Protein AF-A0A6I5R506-F1 (afdb_monomer)

Sequence (425 aa):
MQPGNPRQWRAEVAAELGFDSFSELTEKSGIYPGNMSRISRGINSLTDENAHKLVEAVLNRNYQKGWTYLESAIQVADNFNYLRGYCGYLEGRDIKRIEDTDVERWHCNYLKALEAAHSNVDKQLEIIRFSSDTKVSLENILEFLEEWNMKHDFYYLDRVKKKFKQSTSIVIPKIRRGMEENLYTEIKTIFTEIRHVAHLCEEFEIVEEMSEWLISTHSSSKDSITEIKAKITLAWVLTSNGQRQNLYKAQGLVKQLWPVVTAHGFLNNFPHGDMDAIAILCELRLRLAIRLYEREMRPLTDKKFEKLMFDSRVIVEKIKSFESLEPRLKIRFELPLHYQSGIYFYRKERYEEAINEFNHVAHYANLIGWGRIEQAAYSWLATASYKIGERDSCLEYLKKIDKKHLPKTPKRLCIRDKLYLEIKK

Solvent-accessible surface area (backbone atoms only — not comparable to full-atom values): 23084 Å² total; per-residue (Å²): 131,83,83,70,60,74,67,61,53,41,43,49,57,13,48,70,64,68,28,99,31,44,66,54,42,27,62,59,26,70,42,56,62,72,53,50,60,28,27,74,59,34,74,36,81,79,45,72,70,57,47,50,30,47,44,52,28,43,34,55,54,32,44,74,71,71,41,50,75,64,61,26,51,50,51,43,54,54,44,49,52,28,52,51,48,52,21,26,60,66,55,75,45,85,73,78,70,67,86,83,44,75,59,50,58,50,49,49,50,50,48,50,51,49,48,52,50,50,52,51,46,55,52,51,51,49,50,46,70,72,50,86,52,68,66,67,36,50,51,56,49,44,56,52,40,55,72,48,70,77,60,85,68,65,86,48,60,64,61,52,38,54,50,48,58,58,49,45,73,66,44,49,66,55,53,53,47,35,61,76,70,61,44,58,70,61,52,50,52,49,47,68,62,43,51,66,54,30,62,74,57,69,47,50,65,66,49,42,53,52,18,55,49,46,47,67,50,25,84,79,68,74,48,62,67,60,29,51,46,22,46,47,50,34,26,51,48,28,50,68,72,54,46,71,69,33,42,52,54,21,50,52,43,51,64,62,46,48,62,56,61,69,34,89,65,39,71,79,73,49,62,77,92,52,50,63,51,56,39,48,47,41,36,45,60,50,47,50,54,48,51,43,27,75,76,66,67,43,90,75,50,66,72,58,50,52,48,54,49,52,62,30,46,59,53,44,54,56,58,54,64,44,81,88,56,54,71,65,56,44,52,58,52,48,41,54,51,37,46,44,49,17,52,51,28,45,75,69,71,37,38,69,61,13,41,54,27,23,50,52,31,25,52,55,22,51,46,66,52,36,51,71,57,18,43,52,22,32,54,48,39,21,53,39,28,48,75,74,66,38,55,67,61,16,52,52,30,50,49,60,52,68,72,47,97,62,83,86,48,76,75,62,47,59,60,53,53,48,52,56,57,58,72,76,103

Nearest PDB structures (foldseek):
  4wne-assembly1_A  TM=7.163E-01  e=1.224E-02  Homo sapiens
  4a1s-assembly1_B  TM=6.006E-01  e=7.362E-03  Drosophila melanogaster
  3sf4-assembly2_B  TM=4.866E-01  e=2.036E-02  Homo sapiens
  4jhr-assembly1_A  TM=5.554E-01  e=1.095E-01  Mus musculus
  7t7t-assembly1_A  TM=6.644E-01  e=8.058E-01  Citrus unshiu

Radius of gyration: 23.02 Å; Cα contacts (8 Å, |Δi|>4): 388; chains: 1; bounding box: 56×52×56 Å

pLDDT: mean 72.78, std 18.31, range [29.05, 97.25]

Structure (mmCIF, N/CA/C/O backbone):
data_AF-A0A6I5R506-F1
#
_entry.id   AF-A0A6I5R506-F1
#
loop_
_atom_site.group_PDB
_atom_site.id
_atom_site.type_symbol
_atom_site.label_atom_id
_atom_site.label_alt_id
_atom_site.label_comp_id
_atom_site.label_asym_id
_atom_site.label_entity_id
_atom_site.label_seq_id
_atom_site.pdbx_PDB_ins_code
_atom_site.Cartn_x
_atom_site.Cartn_y
_atom_site.Cartn_z
_atom_site.occupancy
_atom_site.B_iso_or_equiv
_atom_site.auth_seq_id
_atom_site.auth_comp_id
_atom_site.auth_asym_id
_atom_site.auth_atom_id
_atom_site.pdbx_PDB_model_num
ATOM 1 N N . MET A 1 1 ? -16.850 20.477 13.352 1.00 36.75 1 MET A N 1
ATOM 2 C CA . MET A 1 1 ? -15.799 21.444 12.955 1.00 36.75 1 MET A CA 1
ATOM 3 C C . MET A 1 1 ? -16.477 22.635 12.289 1.00 36.75 1 MET A C 1
ATOM 5 O O . MET A 1 1 ? -17.445 22.406 11.576 1.00 36.75 1 MET A O 1
ATOM 9 N N . GLN A 1 2 ? -16.049 23.877 12.550 1.00 29.05 2 GLN A N 1
ATOM 10 C CA . GLN A 1 2 ? -16.578 25.036 11.811 1.00 29.05 2 GLN A CA 1
ATOM 11 C C . GLN A 1 2 ? -16.180 24.927 10.328 1.00 29.05 2 GLN A C 1
ATOM 13 O O . GLN A 1 2 ? -15.052 24.511 10.053 1.00 29.05 2 GLN A O 1
ATOM 18 N N . PRO A 1 3 ? -17.068 25.265 9.376 1.00 40.06 3 PRO A N 1
ATOM 19 C CA . PRO A 1 3 ? -16.726 25.238 7.960 1.00 40.06 3 PRO A CA 1
ATOM 20 C C . PRO A 1 3 ? -15.616 26.261 7.691 1.00 40.06 3 PRO A C 1
ATOM 22 O O . PRO A 1 3 ? -15.704 27.411 8.124 1.00 40.06 3 PRO A O 1
ATOM 25 N N . GLY A 1 4 ? -14.557 25.820 7.010 1.00 51.09 4 GLY A N 1
ATOM 26 C CA . GLY A 1 4 ? -13.420 26.661 6.644 1.00 51.09 4 GLY A CA 1
ATOM 27 C C . GLY A 1 4 ? -13.813 27.863 5.777 1.00 51.09 4 GLY A C 1
ATOM 28 O O . GLY A 1 4 ? -14.944 27.991 5.304 1.00 51.09 4 GLY A O 1
ATOM 29 N N . ASN A 1 5 ? -12.854 28.766 5.562 1.00 68.31 5 ASN A N 1
ATOM 30 C CA . ASN A 1 5 ? -13.040 29.982 4.770 1.00 68.31 5 ASN A CA 1
ATOM 31 C C . ASN A 1 5 ? -13.673 29.662 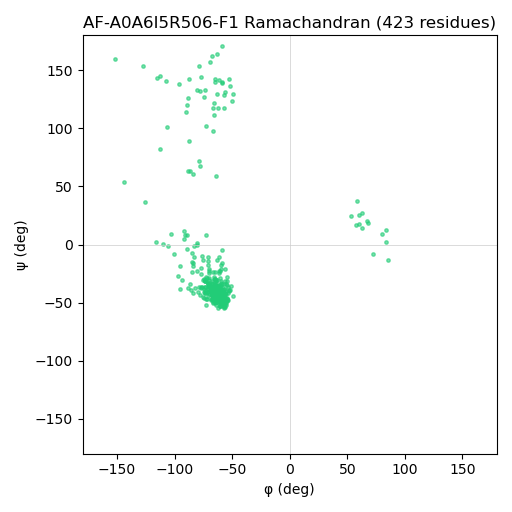3.390 1.00 68.31 5 ASN A C 1
ATOM 33 O O . ASN A 1 5 ? -13.071 28.921 2.607 1.00 68.31 5 ASN A O 1
ATOM 37 N N . PRO A 1 6 ? -14.827 30.265 3.029 1.00 57.94 6 PRO A N 1
ATOM 38 C CA . PRO A 1 6 ? -15.522 29.996 1.768 1.00 57.94 6 PRO A CA 1
ATOM 39 C C . PRO A 1 6 ? -14.689 30.201 0.496 1.00 57.94 6 PRO A C 1
ATOM 41 O O . PRO A 1 6 ? -15.060 29.681 -0.554 1.00 57.94 6 PRO A O 1
ATOM 44 N N . ARG A 1 7 ? -13.605 30.988 0.552 1.00 63.22 7 ARG A N 1
ATOM 45 C CA . ARG A 1 7 ? -12.681 31.171 -0.579 1.00 63.22 7 ARG A CA 1
ATOM 46 C C . ARG A 1 7 ? -11.727 29.994 -0.754 1.00 63.22 7 ARG A C 1
ATOM 48 O O . ARG A 1 7 ? -11.537 29.555 -1.881 1.00 63.22 7 ARG A O 1
ATOM 55 N N . GLN A 1 8 ? -11.172 29.487 0.342 1.00 65.38 8 GLN A N 1
ATOM 56 C CA . GLN A 1 8 ? -10.249 28.351 0.328 1.00 65.38 8 GLN A CA 1
ATOM 57 C C . GLN A 1 8 ? -10.962 27.090 -0.168 1.00 65.38 8 GLN A C 1
ATOM 59 O O . GLN A 1 8 ? -10.504 26.413 -1.077 1.00 65.38 8 GLN A O 1
ATOM 64 N N . TRP A 1 9 ? -12.172 26.882 0.333 1.00 64.75 9 TRP A N 1
ATOM 65 C CA . TRP A 1 9 ? -13.016 25.762 -0.040 1.00 64.75 9 TRP A CA 1
ATOM 66 C C . TRP A 1 9 ? -13.412 25.744 -1.538 1.00 64.75 9 TRP A C 1
ATOM 68 O O . TRP A 1 9 ? -13.411 24.698 -2.182 1.00 64.75 9 TRP A O 1
ATOM 78 N N . ARG A 1 10 ? -13.703 26.908 -2.139 1.00 71.56 10 ARG A N 1
ATOM 79 C CA . ARG A 1 10 ? -13.970 27.004 -3.590 1.00 71.56 10 ARG A CA 1
ATOM 80 C C . ARG A 1 10 ? -12.751 26.612 -4.424 1.00 71.56 10 ARG A C 1
ATOM 82 O O . ARG A 1 10 ? -12.910 25.997 -5.473 1.00 71.56 10 ARG A O 1
ATOM 89 N N . ALA A 1 11 ? -11.558 26.991 -3.972 1.00 69.19 11 ALA A N 1
ATOM 90 C CA . ALA A 1 11 ? -10.317 26.630 -4.643 1.00 69.19 11 ALA A CA 1
ATOM 91 C C . ALA A 1 11 ? -10.056 25.119 -4.553 1.00 69.19 11 ALA A C 1
ATOM 93 O O . ALA A 1 11 ? -9.692 24.520 -5.556 1.00 69.19 11 ALA A O 1
ATOM 94 N N . GLU A 1 12 ? -10.331 24.500 -3.401 1.00 63.56 12 GLU A N 1
ATOM 95 C CA . GLU A 1 12 ? -10.220 23.048 -3.208 1.00 63.56 12 GLU A CA 1
ATOM 96 C C . GLU A 1 12 ? -11.154 22.283 -4.157 1.00 63.56 12 GLU A C 1
ATOM 98 O O . GLU A 1 12 ? -10.688 21.447 -4.918 1.00 63.56 12 GLU A O 1
ATOM 103 N N . VAL A 1 13 ? -12.447 22.625 -4.220 1.00 65.88 13 VAL A N 1
ATOM 104 C CA . VAL A 1 13 ? -13.406 21.954 -5.127 1.00 65.88 13 VAL A CA 1
ATOM 105 C C . VAL A 1 13 ? -12.999 22.067 -6.599 1.00 65.88 13 VAL A C 1
ATOM 107 O O . VAL A 1 13 ? -13.136 21.105 -7.352 1.00 65.88 13 VAL A O 1
ATOM 110 N N . ALA A 1 14 ? -12.516 23.239 -7.018 1.00 72.88 14 ALA A N 1
ATOM 111 C CA . ALA A 1 14 ? -12.036 23.438 -8.380 1.00 72.88 14 ALA A CA 1
ATOM 112 C C . ALA A 1 14 ? -10.800 22.582 -8.666 1.00 72.88 14 ALA A C 1
ATOM 114 O O . ALA A 1 14 ? -10.808 21.832 -9.638 1.00 72.88 14 ALA A O 1
ATOM 115 N N . ALA A 1 15 ? -9.801 22.633 -7.782 1.00 70.38 15 ALA A N 1
ATOM 116 C CA . ALA A 1 15 ? -8.563 21.877 -7.917 1.00 70.38 15 ALA A CA 1
ATOM 117 C C . ALA A 1 15 ? -8.805 20.358 -7.940 1.00 70.38 15 ALA A C 1
ATOM 119 O O . ALA A 1 15 ? -8.194 19.654 -8.738 1.00 70.38 15 ALA A O 1
ATOM 120 N N . GLU A 1 16 ? -9.738 19.860 -7.126 1.00 64.19 16 GLU A N 1
ATOM 121 C CA . GLU A 1 16 ? -10.129 18.442 -7.079 1.00 64.19 16 GLU A CA 1
ATOM 122 C C . GLU A 1 16 ? -10.787 17.977 -8.382 1.00 64.19 16 GLU A C 1
ATOM 124 O O . GLU A 1 16 ? -10.551 16.871 -8.862 1.00 64.19 16 GLU A O 1
ATOM 129 N N . LEU A 1 17 ? -11.561 18.856 -9.017 1.00 67.44 17 LEU A N 1
ATOM 130 C CA . LEU A 1 17 ? -12.112 18.629 -10.351 1.00 67.44 17 LEU A CA 1
ATOM 131 C C . LEU A 1 17 ? -11.116 18.921 -11.485 1.00 67.44 17 LEU A C 1
ATOM 133 O O . LEU A 1 17 ? -11.461 18.796 -12.659 1.00 67.44 17 LEU A O 1
ATOM 137 N N . GLY A 1 18 ? -9.885 19.306 -11.146 1.00 71.19 18 GLY A N 1
ATOM 138 C CA . GLY A 1 18 ? -8.826 19.639 -12.089 1.00 71.19 18 GLY A CA 1
ATOM 139 C C . GLY A 1 18 ? -8.916 21.047 -12.689 1.00 71.19 18 GLY A C 1
ATOM 140 O O . GLY A 1 18 ? -8.176 21.352 -13.616 1.00 71.19 18 GLY A O 1
ATOM 141 N N . PHE A 1 19 ? -9.781 21.929 -12.217 1.00 80.44 19 PHE A N 1
ATOM 142 C CA . PHE A 1 19 ? -9.848 23.305 -12.715 1.00 80.44 19 PHE A CA 1
ATOM 143 C C . PHE A 1 19 ? -8.881 24.208 -11.944 1.00 80.44 19 PHE A C 1
ATOM 145 O O . PHE A 1 19 ? -8.739 24.088 -10.726 1.00 80.44 19 PHE A O 1
ATOM 152 N N . ASP A 1 20 ? -8.247 25.143 -12.647 1.00 81.50 20 ASP A N 1
ATOM 153 C CA . ASP A 1 20 ? -7.267 26.081 -12.092 1.00 81.50 20 ASP A CA 1
ATOM 154 C C . ASP A 1 20 ? -7.944 27.105 -11.169 1.00 81.50 20 ASP A C 1
ATOM 156 O O . ASP A 1 20 ? -7.327 27.698 -10.281 1.00 81.50 20 ASP A O 1
ATOM 160 N N . SER A 1 21 ? -9.249 27.320 -11.359 1.00 86.44 21 SER A N 1
ATOM 161 C CA . SER A 1 21 ? -10.047 28.165 -10.481 1.00 86.44 21 SER A CA 1
ATOM 162 C C . SER A 1 21 ? -11.513 27.751 -10.432 1.00 86.44 21 SER A C 1
ATOM 164 O O . SER A 1 21 ? -12.061 27.129 -11.340 1.00 86.44 21 SER A O 1
ATOM 166 N N . PHE A 1 22 ? -12.197 28.180 -9.372 1.00 82.88 22 PHE A N 1
ATOM 167 C CA . PHE A 1 22 ? -13.643 28.000 -9.261 1.00 82.88 22 PHE A CA 1
ATOM 168 C C . PHE A 1 22 ? -14.414 28.750 -10.353 1.00 82.88 22 PHE A C 1
ATOM 170 O O . PHE A 1 22 ? -15.472 28.293 -10.774 1.00 82.88 22 PHE A O 1
ATOM 177 N N . SER A 1 23 ? -13.882 29.881 -10.824 1.00 87.62 23 SER A N 1
ATOM 178 C CA . SER A 1 23 ? -14.460 30.624 -11.945 1.00 87.62 23 SER A CA 1
ATOM 179 C C . SER A 1 23 ? -14.413 29.798 -13.228 1.00 87.62 23 SER A C 1
ATOM 181 O O . SER A 1 23 ? -15.442 29.646 -13.882 1.00 87.62 23 SER A O 1
ATOM 183 N N . GLU A 1 24 ? -13.261 29.191 -13.525 1.00 87.94 24 GLU A N 1
ATOM 184 C CA . GLU A 1 24 ? -13.096 28.297 -14.673 1.00 87.94 24 GLU A CA 1
ATOM 185 C C . GLU A 1 24 ? -14.047 27.098 -14.578 1.00 87.94 24 GLU A C 1
ATOM 187 O O . GLU A 1 24 ? -14.768 26.811 -15.528 1.00 87.94 24 GLU A O 1
ATOM 192 N N . LEU A 1 25 ? -14.137 26.453 -13.409 1.00 83.81 25 LEU A N 1
ATOM 193 C CA . LEU A 1 25 ? -15.090 25.368 -13.169 1.00 83.81 25 LEU A CA 1
ATOM 194 C C . LEU A 1 25 ? -16.533 25.794 -13.492 1.00 83.81 25 LEU A C 1
ATOM 196 O O . LEU A 1 25 ? -17.266 25.066 -14.163 1.00 83.81 25 LEU A O 1
ATOM 200 N N . THR A 1 26 ? -16.965 26.966 -13.016 1.00 86.50 26 THR A N 1
ATOM 201 C CA . THR A 1 26 ? -18.332 27.458 -13.264 1.00 86.50 26 THR A CA 1
ATOM 202 C C . THR A 1 26 ? -18.576 27.819 -14.724 1.00 86.50 26 THR A C 1
ATOM 204 O O . THR A 1 26 ? -19.652 27.540 -15.246 1.00 86.50 26 THR A O 1
ATOM 207 N N . GLU A 1 27 ? -17.577 28.390 -15.394 1.00 88.62 27 GLU A N 1
ATOM 208 C CA . GLU A 1 27 ? -17.642 28.743 -16.810 1.00 88.62 27 GLU A CA 1
ATOM 209 C C . GLU A 1 27 ? -17.730 27.485 -17.679 1.00 88.62 27 GLU A C 1
ATOM 211 O O . GLU A 1 27 ? -18.644 27.353 -18.490 1.00 88.62 27 GLU A O 1
ATOM 216 N N . LYS A 1 28 ? -16.829 26.523 -17.456 1.00 83.06 28 LYS A N 1
ATOM 217 C CA . LYS A 1 28 ? -16.733 25.287 -18.242 1.00 83.06 28 LYS A CA 1
ATOM 218 C C . LYS A 1 28 ? -17.900 24.333 -18.001 1.00 83.06 28 LYS A C 1
ATOM 220 O O . LYS A 1 28 ? -18.272 23.613 -18.919 1.00 83.06 28 LYS A O 1
ATOM 225 N N . SER A 1 29 ? -18.485 24.333 -16.801 1.00 80.81 29 SER A N 1
ATOM 226 C CA . SER A 1 29 ? -19.698 23.554 -16.499 1.00 80.81 29 SER A CA 1
ATOM 227 C C . SER A 1 29 ? -20.997 24.247 -16.899 1.00 80.81 29 SER A C 1
ATOM 229 O O . SER A 1 29 ? -22.039 23.603 -16.935 1.00 80.81 29 SER A O 1
ATOM 231 N N . GLY A 1 30 ? -20.997 25.555 -17.168 1.00 84.38 30 GLY A N 1
ATOM 232 C CA . GLY A 1 30 ? -22.234 26.296 -17.436 1.00 84.38 30 GLY A CA 1
ATOM 233 C C . GLY A 1 30 ? -23.217 26.315 -16.252 1.00 84.38 30 GLY A C 1
ATOM 234 O O . GLY A 1 30 ? -24.389 26.660 -16.416 1.00 84.38 30 GLY A O 1
ATOM 235 N N . ILE A 1 31 ? -22.770 25.941 -15.049 1.00 82.25 31 ILE A N 1
ATOM 236 C CA . ILE A 1 31 ? -23.572 26.001 -13.826 1.00 82.25 31 ILE A CA 1
ATOM 237 C C . ILE A 1 31 ? -23.381 27.376 -13.208 1.00 82.25 31 ILE A C 1
ATOM 239 O O . ILE A 1 31 ? -22.264 27.794 -12.902 1.00 82.25 31 ILE A O 1
ATOM 243 N N . TYR A 1 32 ? -24.499 28.061 -12.961 1.00 87.12 32 TYR A N 1
ATOM 244 C CA . TYR A 1 32 ? -24.488 29.390 -12.364 1.00 87.12 32 TYR A CA 1
ATOM 245 C C . TYR A 1 32 ? -23.607 29.426 -11.095 1.00 87.12 32 TYR A C 1
ATOM 247 O O . TYR A 1 32 ? -23.819 28.599 -10.201 1.00 87.12 32 TYR A O 1
ATOM 255 N N . PRO A 1 33 ? -22.667 30.385 -10.945 1.00 81.75 33 PRO A N 1
ATOM 256 C CA . PRO A 1 33 ? -21.702 30.391 -9.840 1.00 81.75 33 PRO A CA 1
ATOM 257 C C . PRO A 1 33 ? -22.332 30.343 -8.444 1.00 81.75 33 PRO A C 1
ATOM 259 O O . PRO A 1 33 ? -21.794 29.718 -7.527 1.00 81.75 33 PRO A O 1
ATOM 262 N N . GLY A 1 34 ? -23.503 30.968 -8.276 1.00 77.56 34 GLY A N 1
ATOM 263 C CA . GLY A 1 34 ? -24.269 30.897 -7.033 1.00 77.56 34 GLY A CA 1
ATOM 264 C C . GLY A 1 34 ? -24.811 29.495 -6.743 1.00 77.56 34 GLY A C 1
ATOM 265 O O . GLY A 1 34 ? -24.789 29.071 -5.590 1.00 77.56 34 GLY A O 1
ATOM 266 N N . ASN A 1 35 ? -25.231 28.757 -7.775 1.00 76.69 35 ASN A N 1
ATOM 267 C CA . ASN A 1 35 ? -25.701 27.378 -7.646 1.00 76.69 35 ASN A CA 1
ATOM 268 C C . ASN A 1 35 ? -24.536 26.421 -7.421 1.00 76.69 35 ASN A C 1
ATOM 270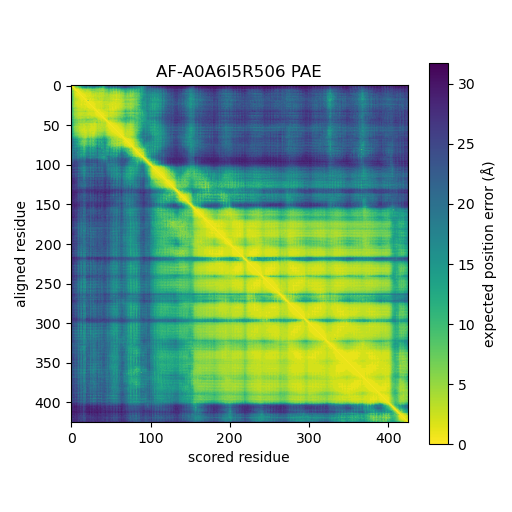 O O . ASN A 1 35 ? -24.601 25.649 -6.473 1.00 76.69 35 ASN A O 1
ATOM 274 N N . MET A 1 36 ? -23.446 26.533 -8.185 1.00 76.31 36 MET A N 1
ATOM 275 C CA . MET A 1 36 ? -22.238 25.733 -7.954 1.00 76.31 36 MET A CA 1
ATOM 276 C C . MET A 1 36 ? -21.732 25.926 -6.523 1.00 76.31 36 MET A C 1
ATOM 278 O O . MET A 1 36 ? -21.483 24.960 -5.813 1.00 76.31 36 MET A O 1
ATOM 282 N N . SER A 1 37 ? -21.675 27.175 -6.047 1.00 70.50 37 SER A N 1
ATOM 283 C CA . SER A 1 37 ? -21.239 27.474 -4.681 1.00 70.50 37 SER A CA 1
ATOM 284 C C . SER A 1 37 ? -22.194 26.968 -3.599 1.00 70.50 37 SER A C 1
ATOM 286 O O . SER A 1 37 ? -21.757 26.857 -2.456 1.00 70.50 37 SER A O 1
ATOM 288 N N . ARG A 1 38 ? -23.478 26.750 -3.894 1.00 65.38 38 ARG A N 1
ATOM 289 C CA . ARG A 1 38 ? -24.431 26.143 -2.952 1.00 65.38 38 ARG A CA 1
ATOM 290 C C . ARG A 1 38 ? -24.338 24.623 -2.992 1.00 65.38 38 ARG A C 1
ATOM 292 O O . ARG A 1 38 ? -24.327 24.013 -1.932 1.00 65.38 38 ARG A O 1
ATOM 299 N N . ILE A 1 39 ? -24.215 24.043 -4.185 1.00 62.38 39 ILE A N 1
ATOM 300 C CA . ILE A 1 39 ? -24.058 22.601 -4.402 1.00 62.38 39 ILE A CA 1
ATOM 301 C C . ILE A 1 39 ? -22.848 22.091 -3.644 1.00 62.38 39 ILE A C 1
ATOM 303 O O . ILE A 1 39 ? -22.966 21.206 -2.809 1.00 62.38 39 ILE A O 1
ATOM 307 N N . SER A 1 40 ? -21.685 22.692 -3.864 1.00 59.34 40 SER A N 1
ATOM 308 C CA . SER A 1 40 ? -20.474 22.121 -3.299 1.00 59.34 40 SER A CA 1
ATOM 309 C C . SER A 1 40 ? -20.348 22.380 -1.779 1.00 59.34 40 SER A C 1
ATOM 311 O O . SER A 1 40 ? -19.567 21.716 -1.102 1.00 59.34 40 SER A O 1
ATOM 313 N N . ARG A 1 41 ? -21.158 23.291 -1.211 1.00 57.47 41 ARG A N 1
ATOM 314 C CA . ARG A 1 41 ? -21.322 23.453 0.250 1.00 57.47 41 ARG A CA 1
ATOM 315 C C . ARG A 1 41 ? -22.326 22.469 0.858 1.00 57.47 41 ARG A C 1
ATOM 317 O O . ARG A 1 41 ? -22.583 22.567 2.054 1.00 57.47 41 ARG A O 1
ATOM 324 N N . GLY A 1 42 ? -22.957 21.613 0.054 1.00 50.56 42 GLY A N 1
ATOM 325 C CA . GLY A 1 42 ? -24.069 20.771 0.500 1.00 50.56 42 GLY A CA 1
ATOM 326 C C . GLY A 1 42 ? -25.338 21.563 0.852 1.00 50.56 42 GLY A C 1
ATOM 327 O O . GLY A 1 42 ? -26.176 21.123 1.627 1.00 50.56 42 GLY A O 1
ATOM 328 N N . ILE A 1 43 ? -25.486 22.796 0.353 1.00 56.59 43 ILE A N 1
ATOM 329 C CA . ILE A 1 43 ? -26.709 23.593 0.568 1.00 56.59 43 ILE A CA 1
ATOM 330 C C . ILE A 1 43 ? -27.782 23.179 -0.444 1.00 56.59 43 ILE A C 1
ATOM 332 O O . ILE A 1 43 ? -28.965 23.131 -0.115 1.00 56.59 43 ILE A O 1
ATOM 336 N N . ASN A 1 44 ? -27.359 22.874 -1.672 1.00 58.53 44 ASN A N 1
ATOM 337 C CA . ASN A 1 44 ? -28.223 22.361 -2.726 1.00 58.53 44 ASN A CA 1
ATOM 338 C C . ASN A 1 44 ? -27.800 20.938 -3.081 1.00 58.53 44 ASN A C 1
ATOM 340 O O . ASN A 1 44 ? -26.609 20.656 -3.183 1.00 58.53 44 ASN A O 1
ATOM 344 N N . SER A 1 45 ? -28.772 20.078 -3.381 1.00 52.53 45 SER A N 1
ATOM 345 C CA . SER A 1 45 ? -28.480 18.791 -3.999 1.00 52.53 45 SER A CA 1
ATOM 346 C C . SER A 1 45 ? -27.889 18.988 -5.396 1.00 52.53 45 SER A C 1
ATOM 348 O O . SER A 1 45 ? -28.298 19.871 -6.159 1.00 52.53 45 SER A O 1
ATOM 350 N N . LEU A 1 46 ? -26.928 18.135 -5.744 1.00 60.25 46 LEU A N 1
ATOM 351 C CA . LEU A 1 46 ? -26.454 18.013 -7.112 1.00 60.25 46 LEU A CA 1
ATOM 352 C C . LEU A 1 46 ? -27.531 17.289 -7.933 1.00 60.25 46 LEU A C 1
ATOM 354 O O . LEU A 1 46 ? -27.702 16.082 -7.800 1.00 60.25 46 LEU A O 1
ATOM 358 N N . THR A 1 47 ? -28.300 18.040 -8.723 1.00 66.94 47 THR A N 1
ATOM 359 C CA . THR A 1 47 ? -29.305 17.477 -9.640 1.00 66.94 47 THR A CA 1
ATOM 360 C C . THR A 1 47 ? -28.634 16.734 -10.794 1.00 66.94 47 THR A C 1
ATOM 362 O O . THR A 1 47 ? -27.505 17.070 -11.147 1.00 66.94 47 THR A O 1
ATOM 365 N N . ASP A 1 48 ? -29.334 15.792 -11.437 1.00 47.72 48 ASP A N 1
ATOM 366 C CA . ASP A 1 48 ? -28.799 15.040 -12.587 1.00 47.72 48 ASP A CA 1
ATOM 367 C C . ASP A 1 48 ? -28.326 15.955 -13.725 1.00 47.72 48 ASP A C 1
ATOM 369 O O . ASP A 1 48 ? -27.275 15.731 -14.316 1.00 47.72 48 ASP A O 1
ATOM 373 N N . GLU A 1 49 ? -29.044 17.051 -13.979 1.00 61.81 49 GLU A N 1
ATOM 374 C CA . GLU A 1 49 ? -28.655 18.047 -14.983 1.00 61.81 49 GLU A CA 1
ATOM 375 C C . GLU A 1 49 ? -27.328 18.745 -14.632 1.00 61.81 49 GLU A C 1
ATOM 377 O O . GLU A 1 49 ? -26.456 18.916 -15.484 1.00 61.81 49 GLU A O 1
ATOM 382 N N . ASN A 1 50 ? -27.143 19.137 -13.368 1.00 62.03 50 ASN A N 1
ATOM 383 C CA . ASN A 1 50 ? -25.897 19.759 -12.917 1.00 62.03 50 ASN A CA 1
ATOM 384 C C . ASN A 1 50 ? -24.766 18.726 -12.809 1.00 62.03 50 ASN A C 1
ATOM 386 O O . ASN A 1 50 ? -23.606 19.055 -13.043 1.00 62.03 50 ASN A O 1
ATOM 390 N N . ALA A 1 51 ? -25.090 17.471 -12.492 1.00 56.81 51 ALA A N 1
ATOM 391 C CA . ALA A 1 51 ? -24.132 16.380 -12.522 1.00 56.81 51 ALA A CA 1
ATOM 392 C C . ALA A 1 51 ? -23.608 16.157 -13.949 1.00 56.81 51 ALA A C 1
ATOM 394 O O . ALA A 1 51 ? -22.398 16.103 -14.164 1.00 56.81 51 ALA A O 1
ATOM 395 N N . HIS A 1 52 ? -24.515 16.119 -14.927 1.00 52.12 52 HIS A N 1
ATOM 396 C CA . HIS A 1 52 ? -24.191 15.967 -16.342 1.00 52.12 52 HIS A CA 1
ATOM 397 C C . HIS A 1 52 ? -23.248 17.066 -16.837 1.00 52.12 52 HIS A C 1
ATOM 399 O O . HIS A 1 52 ? -22.188 16.780 -17.388 1.00 52.12 52 HIS A O 1
ATOM 405 N N . LYS A 1 53 ? -23.592 18.320 -16.540 1.00 67.38 53 LYS A N 1
ATOM 406 C CA . LYS A 1 53 ? -22.796 19.507 -16.872 1.00 67.38 53 LYS A CA 1
ATOM 407 C C . LYS A 1 53 ? -21.394 19.497 -16.256 1.00 67.38 53 LYS A C 1
ATOM 409 O O . LYS A 1 53 ? -20.423 19.877 -16.905 1.00 67.38 53 LYS A O 1
ATOM 414 N N . LEU A 1 54 ? -21.273 19.055 -15.002 1.00 65.94 54 LEU A N 1
ATOM 415 C CA . LEU A 1 54 ? -19.979 18.902 -14.329 1.00 65.94 54 LEU A CA 1
ATOM 416 C C . LEU A 1 54 ? -19.112 17.839 -14.999 1.00 65.94 54 LEU A C 1
ATOM 418 O O . LEU A 1 54 ? -17.928 18.070 -15.233 1.00 65.94 54 LEU A O 1
ATOM 422 N N . VAL A 1 55 ? -19.702 16.691 -15.319 1.00 58.69 55 VAL A N 1
ATOM 423 C CA . VAL A 1 55 ? -19.004 15.611 -16.018 1.00 58.69 55 VAL A CA 1
ATOM 424 C C . VAL A 1 55 ? -18.537 16.053 -17.389 1.00 58.69 55 VAL A C 1
ATOM 426 O O . VAL A 1 55 ? -17.369 15.876 -17.711 1.00 58.69 55 VAL A O 1
ATOM 429 N N . GLU A 1 56 ? -19.412 16.666 -18.175 1.00 59.69 56 GLU A N 1
ATOM 430 C CA . GLU A 1 56 ? -19.078 17.138 -19.514 1.00 59.69 56 GLU A CA 1
ATOM 431 C C . GLU A 1 56 ? -17.929 18.159 -19.483 1.00 59.69 56 GLU A C 1
ATOM 433 O O . GLU A 1 56 ? -17.000 18.073 -20.287 1.00 59.69 56 GLU A O 1
ATOM 438 N N . ALA A 1 57 ? -17.917 19.060 -18.496 1.00 68.62 57 ALA A N 1
ATOM 439 C CA . ALA A 1 57 ? -16.825 20.009 -18.295 1.00 68.62 57 ALA A CA 1
ATOM 440 C C . ALA A 1 57 ? -15.486 19.326 -17.987 1.00 68.62 57 ALA A C 1
ATOM 442 O O . ALA A 1 57 ? -14.461 19.694 -18.565 1.00 68.62 57 ALA A O 1
ATOM 443 N N . VAL A 1 58 ? -15.491 18.333 -17.092 1.00 64.88 58 VAL A N 1
ATOM 444 C CA . VAL A 1 58 ? -14.291 17.561 -16.732 1.00 64.88 58 VAL A CA 1
ATOM 445 C C . VAL A 1 58 ? -13.794 16.767 -17.941 1.00 64.88 58 VAL A C 1
ATOM 447 O O . VAL A 1 58 ? -12.611 16.844 -18.271 1.00 64.88 58 VAL A O 1
ATOM 450 N N . LEU A 1 59 ? -14.692 16.074 -18.651 1.00 55.22 59 LEU A N 1
ATOM 451 C CA . LEU A 1 59 ? -14.360 15.319 -19.861 1.00 55.22 59 LEU A CA 1
ATOM 452 C C . LEU A 1 59 ? -13.719 16.226 -20.914 1.00 55.22 59 LEU A C 1
ATOM 454 O O . LEU A 1 59 ? -12.616 15.944 -21.373 1.00 55.22 59 LEU A O 1
ATOM 458 N N . ASN A 1 60 ? -14.368 17.338 -21.262 1.00 61.97 60 ASN A N 1
ATOM 459 C CA . ASN A 1 60 ? -13.886 18.257 -22.294 1.00 61.97 60 ASN A CA 1
ATOM 460 C C . ASN A 1 60 ? -12.514 18.848 -21.952 1.00 61.97 60 ASN A C 1
ATOM 462 O O . ASN A 1 60 ? -11.644 18.944 -22.818 1.00 61.97 60 ASN A O 1
ATOM 466 N N . ARG A 1 61 ? -12.293 19.206 -20.685 1.00 78.44 61 ARG A N 1
ATOM 467 C CA . ARG A 1 61 ? -10.999 19.704 -20.208 1.00 78.44 61 ARG A CA 1
ATOM 468 C C . ARG A 1 61 ? -9.914 18.628 -20.302 1.00 78.44 61 ARG A C 1
ATOM 470 O O . ARG A 1 61 ? -8.809 18.920 -20.749 1.00 78.44 61 ARG A O 1
ATOM 477 N N . ASN A 1 62 ? -10.212 17.391 -19.925 1.00 59.12 62 ASN A N 1
ATOM 478 C CA . ASN A 1 62 ? -9.250 16.291 -20.006 1.00 59.12 62 ASN A CA 1
ATOM 479 C C . ASN A 1 62 ? -8.903 15.936 -21.451 1.00 59.12 62 ASN A C 1
ATOM 481 O O . ASN A 1 62 ? -7.727 15.809 -21.787 1.00 59.12 62 ASN A O 1
ATOM 485 N N . TYR A 1 63 ? -9.900 15.899 -22.333 1.00 52.06 63 TYR A N 1
ATOM 486 C CA . TYR A 1 63 ? -9.680 15.749 -23.767 1.00 52.06 63 TYR A CA 1
ATOM 487 C C . TYR A 1 63 ? -8.764 16.835 -24.335 1.00 52.06 63 TYR A C 1
ATOM 489 O O . TYR A 1 63 ? -7.854 16.535 -25.103 1.00 52.06 63 TYR A O 1
ATOM 497 N N . GLN A 1 64 ? -8.941 18.092 -23.915 1.00 65.06 64 GLN A N 1
ATOM 498 C CA . GLN A 1 64 ? -8.053 19.195 -24.306 1.00 65.06 64 GLN A CA 1
ATOM 499 C C . GLN A 1 64 ? -6.620 19.032 -23.778 1.00 65.06 64 GLN A C 1
ATOM 501 O O . GLN A 1 64 ? -5.688 19.570 -24.371 1.00 65.06 64 GLN A O 1
ATOM 506 N N . LYS A 1 65 ? -6.429 18.263 -22.701 1.00 66.12 65 LYS A N 1
ATOM 507 C CA . LYS A 1 65 ? -5.116 17.885 -22.156 1.00 66.12 65 LYS A CA 1
ATOM 508 C C . LYS A 1 65 ? -4.556 16.594 -22.767 1.00 66.12 65 LYS A C 1
ATOM 510 O O . LYS A 1 65 ? -3.536 16.101 -22.295 1.00 66.12 65 LYS A O 1
ATOM 515 N N . GLY A 1 66 ? -5.196 16.063 -23.811 1.00 50.81 66 GLY A N 1
ATOM 516 C CA . GLY A 1 66 ? -4.759 14.863 -24.524 1.00 50.81 66 GLY A CA 1
ATOM 517 C C . GLY A 1 66 ? -5.193 13.550 -23.875 1.00 50.81 66 GLY A C 1
ATOM 518 O O . GLY A 1 66 ? -4.681 12.502 -24.254 1.00 50.81 66 GLY A O 1
ATOM 519 N N . TRP A 1 67 ? -6.114 13.589 -22.909 1.00 47.62 67 TRP A N 1
ATOM 520 C CA . TRP A 1 67 ? -6.603 12.383 -22.247 1.00 47.62 67 TRP A CA 1
ATOM 521 C C . TRP A 1 67 ? -7.596 11.658 -23.157 1.00 47.62 67 TRP A C 1
ATOM 523 O O . TRP A 1 67 ? -8.408 12.270 -23.857 1.00 47.62 67 TRP A O 1
ATOM 533 N N . THR A 1 68 ? -7.567 10.335 -23.119 1.00 43.03 68 THR A N 1
ATOM 534 C CA . THR A 1 68 ? -8.547 9.475 -23.776 1.00 43.03 68 THR A CA 1
ATOM 535 C C . THR A 1 68 ? -9.924 9.601 -23.112 1.00 43.03 68 THR A C 1
ATOM 537 O O . THR A 1 68 ? -10.062 10.025 -21.959 1.00 43.03 68 THR A O 1
ATOM 540 N N . TYR A 1 69 ? -10.978 9.175 -23.823 1.00 40.34 69 TYR A N 1
ATOM 541 C CA . TYR A 1 69 ? -12.341 9.102 -23.270 1.00 40.34 69 TYR A CA 1
ATOM 542 C C . TYR A 1 69 ? -12.388 8.321 -21.956 1.00 40.34 69 TYR A C 1
ATOM 544 O O . TYR A 1 69 ? -13.103 8.668 -21.022 1.00 40.34 69 TYR A O 1
ATOM 552 N N . LEU A 1 70 ? -11.615 7.239 -21.916 1.00 40.47 70 LEU A N 1
ATOM 553 C CA . LEU A 1 70 ? -11.591 6.282 -20.832 1.00 40.47 70 LEU A CA 1
ATOM 554 C C . LEU A 1 70 ? -10.920 6.862 -19.583 1.00 40.47 70 LEU A C 1
ATOM 556 O O . LEU A 1 70 ? -11.502 6.774 -18.507 1.00 40.47 70 LEU A O 1
ATOM 560 N N . GLU A 1 71 ? -9.758 7.501 -19.728 1.00 44.44 71 GLU A N 1
ATOM 561 C CA . GLU A 1 71 ? -9.079 8.219 -18.633 1.00 44.44 71 GLU A CA 1
ATOM 562 C C . GLU A 1 71 ? -9.971 9.330 -18.076 1.00 44.44 71 GLU A C 1
ATOM 564 O O . GLU A 1 71 ? -10.113 9.494 -16.864 1.00 44.44 71 GLU A O 1
ATOM 569 N N . SER A 1 72 ? -10.654 10.039 -18.975 1.00 45.41 72 SER A N 1
ATOM 570 C CA . SER A 1 72 ? -11.574 11.110 -18.616 1.00 45.41 72 SER A CA 1
ATOM 571 C C . SER A 1 72 ? -12.806 10.582 -17.866 1.00 45.41 72 SER A C 1
ATOM 573 O O . SER A 1 72 ? -13.212 11.170 -16.867 1.00 45.41 72 SER A O 1
ATOM 575 N N . ALA A 1 73 ? -13.377 9.451 -18.292 1.00 43.72 73 ALA A N 1
ATOM 576 C CA . ALA A 1 73 ? -14.529 8.821 -17.645 1.00 43.72 73 ALA A CA 1
ATOM 577 C C . ALA A 1 73 ? -14.190 8.206 -16.275 1.00 43.72 73 ALA A C 1
ATOM 579 O O . ALA A 1 73 ? -15.012 8.265 -15.360 1.00 43.72 73 ALA A O 1
ATOM 580 N N . ILE A 1 74 ? -12.984 7.648 -16.118 1.00 47.69 74 ILE A N 1
ATOM 581 C CA . ILE A 1 74 ? -12.487 7.117 -14.840 1.00 47.69 74 ILE A CA 1
ATOM 582 C C . ILE A 1 74 ? -12.295 8.255 -13.842 1.00 47.69 74 ILE A C 1
ATOM 584 O O . ILE A 1 74 ? -12.845 8.195 -12.745 1.00 47.69 74 ILE A O 1
ATOM 588 N N . GLN A 1 75 ? -11.620 9.337 -14.243 1.00 56.19 75 GLN A N 1
ATOM 589 C CA . GLN A 1 75 ? -11.453 10.496 -13.369 1.00 56.19 75 GLN A CA 1
ATOM 590 C C . GLN A 1 75 ? -12.803 11.110 -12.981 1.00 56.19 75 GLN A C 1
ATOM 592 O O . GLN A 1 75 ? -13.006 11.488 -11.832 1.00 56.19 75 GLN A O 1
ATOM 597 N N . VAL A 1 76 ? -13.751 11.182 -13.918 1.00 53.41 76 VAL A N 1
ATOM 598 C CA . VAL A 1 76 ? -15.115 11.636 -13.634 1.00 53.41 76 VAL A CA 1
ATOM 599 C C . VAL A 1 76 ? -15.789 10.769 -12.573 1.00 53.41 76 VAL A C 1
ATOM 601 O O . VAL A 1 76 ? -16.352 11.319 -11.629 1.00 53.41 76 VAL A O 1
ATOM 604 N N . ALA A 1 77 ? -15.739 9.441 -12.706 1.00 49.88 77 ALA A N 1
ATOM 605 C CA . ALA A 1 77 ? -16.348 8.520 -11.747 1.00 49.88 77 ALA A CA 1
ATOM 606 C C . ALA A 1 77 ? -15.694 8.631 -10.358 1.00 49.88 77 ALA A C 1
ATOM 608 O O . ALA A 1 77 ? -16.391 8.669 -9.339 1.00 49.88 77 ALA A O 1
ATOM 609 N N . ASP A 1 78 ? -14.369 8.763 -10.325 1.00 50.72 78 ASP A N 1
ATOM 610 C CA . ASP A 1 78 ? -13.573 8.908 -9.107 1.00 50.72 78 ASP A CA 1
ATOM 611 C C . ASP A 1 78 ? -13.861 10.239 -8.395 1.00 50.72 78 ASP A C 1
ATOM 613 O O . ASP A 1 78 ? -14.126 10.271 -7.188 1.00 50.72 78 ASP A O 1
ATOM 617 N N . ASN A 1 79 ? -13.907 11.337 -9.152 1.00 53.84 79 ASN A N 1
ATOM 618 C CA . ASN A 1 79 ? -14.148 12.679 -8.630 1.00 53.84 79 ASN A CA 1
ATOM 619 C C . ASN A 1 79 ? -15.610 12.903 -8.228 1.00 53.84 79 ASN A C 1
ATOM 621 O O . ASN A 1 79 ? -15.880 13.642 -7.281 1.00 53.84 79 ASN A O 1
ATOM 625 N N . PHE A 1 80 ? -16.569 12.247 -8.889 1.00 53.56 80 PHE A N 1
ATOM 626 C CA . PHE A 1 80 ? -17.972 12.286 -8.471 1.00 53.56 80 PHE A CA 1
ATOM 627 C C . PHE A 1 80 ? -18.204 11.566 -7.147 1.00 53.56 80 PHE A C 1
ATOM 629 O O . PHE A 1 80 ? -18.956 12.063 -6.306 1.00 53.56 80 PHE A O 1
ATOM 636 N N . ASN A 1 81 ? -17.544 10.426 -6.934 1.00 48.88 81 ASN A N 1
ATOM 637 C CA . ASN A 1 81 ? -17.588 9.721 -5.655 1.00 48.88 81 ASN A CA 1
ATOM 638 C C . ASN A 1 81 ? -16.966 10.567 -4.534 1.00 48.88 81 ASN A C 1
ATOM 640 O O . ASN A 1 81 ? -17.559 10.676 -3.459 1.00 48.88 81 ASN A O 1
ATOM 644 N N . TYR A 1 82 ? -15.838 11.231 -4.811 1.00 47.78 82 TYR A N 1
ATOM 645 C CA . TYR A 1 82 ? -15.204 12.178 -3.892 1.00 47.78 82 TYR A CA 1
ATOM 646 C C . TYR A 1 82 ? -16.121 13.366 -3.559 1.00 47.78 82 TYR A C 1
ATOM 648 O O . TYR A 1 82 ? -16.408 13.616 -2.390 1.00 47.78 82 TYR A O 1
ATOM 656 N N . LEU A 1 83 ? -16.663 14.058 -4.569 1.00 48.59 83 LEU A N 1
ATOM 657 C CA . LEU A 1 83 ? -17.545 15.216 -4.380 1.00 48.59 83 LEU A CA 1
ATOM 658 C C . LEU A 1 83 ? -18.843 14.866 -3.661 1.00 48.59 83 LEU A C 1
ATOM 660 O O . LEU A 1 83 ? -19.287 15.626 -2.803 1.00 48.59 83 LEU A O 1
ATOM 664 N N . ARG A 1 84 ? -19.455 13.722 -3.976 1.00 49.66 84 ARG A N 1
ATOM 665 C CA . ARG A 1 84 ? -20.682 13.262 -3.316 1.00 49.66 84 ARG A CA 1
ATOM 666 C C . ARG A 1 84 ? -20.408 12.814 -1.879 1.00 49.66 84 ARG A C 1
ATOM 668 O O . ARG A 1 84 ? -21.206 13.129 -0.999 1.00 49.66 84 ARG A O 1
ATOM 675 N N . GLY A 1 85 ? -19.276 12.149 -1.630 1.00 46.66 85 GLY A N 1
ATOM 676 C CA . GLY A 1 85 ? -18.790 11.819 -0.286 1.00 46.66 85 GLY A CA 1
ATOM 677 C C . GLY A 1 85 ? -18.549 13.068 0.563 1.00 46.66 85 GLY A C 1
ATOM 678 O O . GLY A 1 85 ? -19.022 13.164 1.696 1.00 46.66 85 GLY A O 1
ATOM 679 N N . TYR A 1 86 ? -17.897 14.066 -0.028 1.00 42.09 86 TYR A N 1
ATOM 680 C CA . TYR A 1 86 ? -17.598 15.350 0.593 1.00 42.09 86 TYR A CA 1
ATOM 681 C C . TYR A 1 86 ? -18.861 16.192 0.863 1.00 42.09 86 TYR A C 1
ATOM 683 O O . TYR A 1 86 ? -19.027 16.722 1.961 1.00 42.09 86 TYR A O 1
ATOM 691 N N . CYS A 1 87 ? -19.806 16.261 -0.082 1.00 40.19 87 CYS A N 1
ATOM 692 C CA . CYS A 1 87 ? -21.081 16.966 0.111 1.00 40.19 87 CYS A CA 1
ATOM 693 C C . CYS A 1 87 ? -21.982 16.260 1.140 1.00 40.19 87 CYS A C 1
ATOM 695 O O . CYS A 1 87 ? -22.567 16.923 1.992 1.00 40.19 87 CYS A O 1
ATOM 697 N N . GLY A 1 88 ? -22.045 14.923 1.129 1.00 44.38 88 GLY A N 1
ATOM 698 C CA . GLY A 1 88 ? -22.786 14.149 2.134 1.00 44.38 88 GLY A CA 1
ATOM 699 C C . GLY A 1 88 ? -22.246 14.338 3.555 1.00 44.38 88 GLY A C 1
ATOM 700 O O . GLY A 1 88 ? -23.022 14.456 4.504 1.00 44.38 88 GLY A O 1
ATOM 701 N N . TYR A 1 89 ? -20.921 14.456 3.690 1.00 39.78 89 TYR A N 1
ATOM 702 C CA . TYR A 1 89 ? -20.251 14.799 4.945 1.00 39.78 89 TYR A CA 1
ATOM 703 C C . TYR A 1 89 ? -20.618 16.206 5.444 1.00 39.78 89 TYR A C 1
ATOM 705 O O . TYR A 1 89 ? -20.948 16.366 6.620 1.00 39.78 89 TYR A O 1
ATOM 713 N N . LEU A 1 90 ? -20.616 17.216 4.565 1.00 34.31 90 LEU A N 1
ATOM 714 C CA . LEU A 1 90 ? -21.006 18.587 4.924 1.00 34.31 90 LEU A CA 1
ATOM 715 C C . LEU A 1 90 ? -22.488 18.708 5.314 1.00 34.31 90 LEU A C 1
ATOM 717 O O . LEU A 1 90 ? -22.836 19.548 6.142 1.00 34.31 90 LEU A O 1
ATOM 721 N N . GLU A 1 91 ? -23.352 17.856 4.761 1.00 38.00 91 GLU A N 1
ATOM 722 C CA . GLU A 1 91 ? -24.788 17.839 5.058 1.00 38.00 91 GLU A CA 1
ATOM 723 C C . GLU A 1 91 ? -25.160 17.055 6.326 1.00 38.00 91 GLU A C 1
ATOM 725 O O . GLU A 1 91 ? -26.311 17.124 6.761 1.00 38.00 91 GLU A O 1
ATOM 730 N N . GLY A 1 92 ? -24.230 16.294 6.916 1.00 33.59 92 GLY A N 1
ATOM 731 C CA . GLY A 1 92 ? -24.531 15.395 8.036 1.00 33.59 92 GLY A CA 1
ATOM 732 C C . GLY A 1 92 ? -25.569 14.318 7.687 1.00 33.59 92 GLY A C 1
ATOM 733 O O . GLY A 1 92 ? -26.277 13.839 8.572 1.00 33.59 92 GLY A O 1
ATOM 734 N N . ARG A 1 93 ? -25.701 13.961 6.400 1.00 37.94 93 ARG A N 1
ATOM 735 C CA . ARG A 1 93 ? -26.693 12.997 5.903 1.00 37.94 93 ARG A CA 1
ATOM 736 C C . ARG A 1 93 ? -26.033 11.679 5.516 1.00 37.94 93 ARG A C 1
ATOM 738 O O . ARG A 1 93 ? -24.982 11.658 4.882 1.00 37.94 93 ARG A O 1
ATOM 745 N N . ASP A 1 94 ? -26.714 10.579 5.833 1.00 39.66 94 ASP A N 1
ATOM 746 C CA . ASP A 1 94 ? -26.416 9.260 5.274 1.00 39.66 94 ASP A CA 1
ATOM 747 C C . ASP A 1 94 ? -26.635 9.322 3.751 1.00 39.66 94 ASP A C 1
ATOM 749 O O . ASP A 1 94 ? -27.732 9.631 3.271 1.00 39.66 94 ASP A O 1
ATOM 753 N N . ILE A 1 95 ? -25.573 9.099 2.977 1.00 40.91 95 ILE A N 1
ATOM 754 C CA . ILE A 1 95 ? -25.580 9.251 1.518 1.00 40.91 95 ILE A CA 1
ATOM 755 C C . ILE A 1 95 ? -26.521 8.195 0.916 1.00 40.91 95 ILE A C 1
ATOM 757 O O . ILE A 1 95 ? -26.222 7.000 0.939 1.00 40.91 95 ILE A O 1
ATOM 761 N N . LYS A 1 96 ? -27.661 8.622 0.348 1.00 37.16 96 LYS A N 1
ATOM 762 C CA . LYS A 1 96 ? -28.518 7.751 -0.479 1.00 37.16 96 LYS A CA 1
ATOM 763 C C . LYS A 1 96 ? -27.708 7.225 -1.670 1.00 37.16 96 LYS A C 1
ATOM 765 O O . LYS A 1 96 ? -26.898 7.965 -2.231 1.00 37.16 96 LYS A O 1
ATOM 770 N N . ARG A 1 97 ? -27.890 5.947 -2.015 1.00 41.59 97 ARG A N 1
ATOM 771 C CA . ARG A 1 97 ? -27.068 5.188 -2.977 1.00 41.59 97 ARG A CA 1
ATOM 772 C C . ARG A 1 97 ? -27.129 5.748 -4.411 1.00 41.59 97 ARG A C 1
ATOM 774 O O . ARG A 1 97 ? -27.995 6.544 -4.752 1.00 41.59 97 ARG A O 1
ATOM 781 N N . ILE A 1 98 ? -26.170 5.325 -5.239 1.00 36.06 98 ILE A N 1
ATOM 782 C CA . ILE A 1 98 ? -26.024 5.638 -6.682 1.00 36.06 98 ILE A CA 1
ATOM 783 C C . ILE A 1 98 ? -27.225 5.177 -7.531 1.00 36.06 98 ILE A C 1
ATOM 785 O O . ILE A 1 98 ? -27.417 5.685 -8.631 1.00 36.06 98 ILE A O 1
ATOM 789 N N . GLU A 1 99 ? -28.035 4.270 -6.984 1.00 37.25 99 GLU A N 1
ATOM 790 C CA . GLU A 1 99 ? -29.153 3.567 -7.630 1.00 37.25 99 GLU A CA 1
ATOM 791 C C . GLU A 1 99 ? -30.254 4.511 -8.183 1.00 37.25 99 GLU A C 1
ATOM 793 O O . GLU A 1 99 ? -31.018 4.104 -9.044 1.00 37.25 99 GLU A O 1
ATOM 798 N N . ASP A 1 100 ? -30.298 5.787 -7.769 1.00 35.53 100 ASP A N 1
ATOM 799 C CA . ASP A 1 100 ? -31.346 6.748 -8.173 1.00 35.53 100 ASP A CA 1
ATOM 800 C C . ASP A 1 100 ? -30.913 7.777 -9.249 1.00 35.53 100 ASP A C 1
ATOM 802 O O . ASP A 1 100 ? -31.635 8.741 -9.496 1.00 35.53 100 ASP A O 1
ATOM 806 N N . THR A 1 101 ? -29.734 7.635 -9.869 1.00 38.16 101 THR A N 1
ATOM 807 C CA . THR A 1 101 ? -29.192 8.622 -10.837 1.00 38.16 101 THR A CA 1
ATOM 808 C C . THR A 1 101 ? -28.784 7.965 -12.160 1.00 38.16 101 THR A C 1
ATOM 810 O O . THR A 1 101 ? -28.364 6.809 -12.163 1.00 38.16 101 THR A O 1
ATOM 813 N N . ASP A 1 102 ? -28.791 8.710 -13.277 1.00 42.81 102 ASP A N 1
ATOM 814 C CA . ASP A 1 102 ? -28.317 8.271 -14.620 1.00 42.81 102 ASP A CA 1
ATOM 815 C C . ASP A 1 102 ? -26.818 7.841 -14.620 1.00 42.81 102 ASP A C 1
ATOM 817 O O . ASP A 1 102 ? -26.277 7.302 -15.587 1.00 42.81 102 ASP A O 1
ATOM 821 N N . VAL A 1 103 ? -26.143 8.005 -13.476 1.00 37.94 103 VAL A N 1
ATOM 822 C CA . VAL A 1 103 ? -24.872 7.367 -13.110 1.00 37.94 103 VAL A CA 1
ATOM 823 C C . VAL A 1 103 ? -24.959 5.843 -13.182 1.00 37.94 103 VAL A C 1
ATOM 825 O O . VAL A 1 103 ? -23.968 5.223 -13.541 1.00 37.94 103 VAL A O 1
ATOM 828 N N . GLU A 1 104 ? -26.105 5.211 -12.916 1.00 40.59 104 GLU A N 1
ATOM 829 C CA . GLU A 1 104 ? -26.270 3.762 -13.089 1.00 40.59 104 GLU A CA 1
ATOM 830 C C . GLU A 1 104 ? -26.169 3.365 -14.570 1.00 40.59 104 GLU A C 1
ATOM 832 O O . GLU A 1 104 ? -25.543 2.361 -14.909 1.00 40.59 104 GLU A O 1
ATOM 837 N N . ARG A 1 105 ? -26.673 4.209 -15.478 1.00 44.97 105 ARG A N 1
ATOM 838 C CA . ARG A 1 105 ? -26.503 4.045 -16.926 1.00 44.97 105 ARG A CA 1
ATOM 839 C C . ARG A 1 105 ? -25.052 4.258 -17.349 1.00 44.97 105 ARG A C 1
ATOM 841 O O . ARG A 1 105 ? -24.544 3.501 -18.175 1.00 44.97 105 ARG A O 1
ATOM 848 N N . TRP A 1 106 ? -24.360 5.245 -16.785 1.00 46.38 106 TRP A N 1
ATOM 849 C CA . TRP A 1 106 ? -22.932 5.470 -17.042 1.00 46.38 106 TRP A CA 1
ATOM 850 C C . TRP A 1 106 ? -22.050 4.373 -16.467 1.00 46.38 106 TRP A C 1
ATOM 852 O O . TRP A 1 106 ? -21.131 3.918 -17.136 1.00 46.38 106 TRP A O 1
ATOM 862 N N . HIS A 1 107 ? -22.380 3.886 -15.280 1.00 44.06 107 HIS A N 1
ATOM 863 C CA . HIS A 1 107 ? -21.773 2.732 -14.648 1.00 44.06 107 HIS A CA 1
ATOM 864 C C . HIS A 1 107 ? -22.023 1.472 -15.479 1.00 44.06 107 HIS A C 1
ATOM 866 O O . HIS A 1 107 ? -21.085 0.734 -15.743 1.00 44.06 107 HIS A O 1
ATOM 872 N N . CYS A 1 108 ? -23.236 1.268 -16.001 1.00 49.12 108 CYS A N 1
ATOM 873 C CA . CYS A 1 108 ? -23.544 0.197 -16.949 1.00 49.12 108 CYS A CA 1
ATOM 874 C C . CYS A 1 108 ? -22.766 0.336 -18.265 1.00 49.12 108 CYS A C 1
ATOM 876 O O . CYS A 1 108 ? -22.289 -0.661 -18.798 1.00 49.12 108 CYS A O 1
ATOM 878 N N . ASN A 1 109 ? -22.605 1.545 -18.805 1.00 47.56 109 ASN A N 1
ATOM 879 C CA . ASN A 1 109 ? -21.814 1.779 -20.018 1.00 47.56 109 ASN A CA 1
ATOM 880 C C . ASN A 1 109 ? -20.314 1.574 -19.767 1.00 47.56 109 ASN A C 1
ATOM 882 O O . ASN A 1 109 ? -19.633 0.972 -20.593 1.00 47.56 109 ASN A O 1
ATOM 886 N N . TYR A 1 110 ? -19.814 2.000 -18.609 1.00 46.66 110 TYR A N 1
ATOM 887 C CA . TYR A 1 110 ? -18.462 1.722 -18.136 1.00 46.66 110 TYR A CA 1
ATOM 888 C C . TYR A 1 110 ? -18.247 0.221 -17.925 1.00 46.66 110 TYR A C 1
ATOM 890 O O . TYR A 1 110 ? -17.229 -0.314 -18.347 1.00 46.66 110 TYR A O 1
ATOM 898 N N . LEU A 1 111 ? -19.231 -0.488 -17.365 1.00 47.44 111 LEU A N 1
ATOM 899 C CA . LEU A 1 111 ? -19.230 -1.943 -17.230 1.00 47.44 111 LEU A CA 1
ATOM 900 C C . LEU A 1 111 ? -19.212 -2.636 -18.590 1.00 47.44 111 LEU A C 1
ATOM 902 O O . LEU A 1 111 ? -18.427 -3.559 -18.768 1.00 47.44 111 LEU A O 1
ATOM 906 N N . LYS A 1 112 ? -19.989 -2.157 -19.567 1.00 52.53 112 LYS A N 1
ATOM 907 C CA . LYS A 1 112 ? -19.948 -2.651 -20.951 1.00 52.53 112 LYS A CA 1
ATOM 908 C C . LYS A 1 112 ? 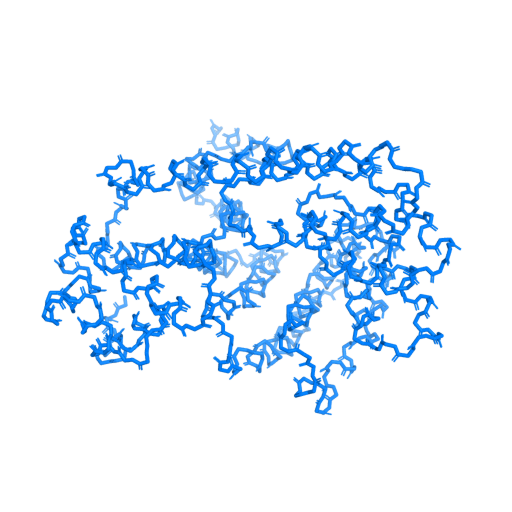-18.598 -2.385 -21.615 1.00 52.53 112 LYS A C 1
ATOM 910 O O . LYS A 1 112 ? -18.084 -3.259 -22.302 1.00 52.53 112 LYS A O 1
ATOM 915 N N . ALA A 1 113 ? -17.993 -1.219 -21.391 1.00 50.91 113 ALA A N 1
ATOM 916 C CA . ALA A 1 113 ? -16.660 -0.894 -21.899 1.00 50.91 113 ALA A CA 1
ATOM 917 C C . ALA A 1 113 ? -15.564 -1.739 -21.222 1.00 50.91 113 ALA A C 1
ATOM 919 O O . ALA A 1 113 ? -14.643 -2.209 -21.886 1.00 50.91 113 ALA A O 1
ATOM 920 N N . LEU A 1 114 ? -15.679 -1.987 -19.914 1.00 48.66 114 LEU A N 1
ATOM 921 C CA . LEU A 1 114 ? -14.839 -2.928 -19.172 1.00 48.66 114 LEU A CA 1
ATOM 922 C C . LEU A 1 114 ? -15.038 -4.363 -19.660 1.00 48.66 114 LEU A C 1
ATOM 924 O O . LEU A 1 114 ? -14.073 -5.105 -19.760 1.00 48.66 114 LEU A O 1
ATOM 928 N N . GLU A 1 115 ? -16.265 -4.779 -19.959 1.00 54.66 115 GLU A N 1
ATOM 929 C CA . GLU A 1 115 ? -16.579 -6.097 -20.512 1.00 54.66 115 GLU A CA 1
ATOM 930 C C . GLU A 1 115 ? -16.032 -6.276 -21.921 1.00 54.66 115 GLU A C 1
ATOM 932 O O . GLU A 1 115 ? -15.454 -7.321 -22.205 1.00 54.66 115 GLU A O 1
ATOM 937 N N . ALA A 1 116 ? -16.139 -5.253 -22.767 1.00 55.22 116 ALA A N 1
ATOM 938 C CA . ALA A 1 116 ? -15.530 -5.238 -24.090 1.00 55.22 116 ALA A CA 1
ATOM 939 C C . ALA A 1 116 ? -13.997 -5.312 -23.997 1.00 55.22 116 ALA A C 1
ATOM 941 O O . ALA A 1 116 ? -13.394 -6.152 -24.661 1.00 55.22 116 ALA A O 1
ATOM 942 N N . ALA A 1 117 ? -13.381 -4.521 -23.109 1.00 50.00 117 ALA A N 1
ATOM 943 C CA . ALA A 1 117 ? -11.948 -4.605 -22.826 1.00 50.00 117 ALA A CA 1
ATOM 944 C C . ALA A 1 117 ? -11.564 -6.005 -22.312 1.00 50.00 117 ALA A C 1
ATOM 946 O O . ALA A 1 117 ? -10.645 -6.624 -22.830 1.00 50.00 117 ALA A O 1
ATOM 947 N N . HIS A 1 118 ? -12.327 -6.581 -21.378 1.00 52.06 118 HIS A N 1
ATOM 948 C CA . HIS A 1 118 ? -12.094 -7.944 -20.888 1.00 52.06 118 HIS A CA 1
ATOM 949 C C . HIS A 1 118 ? -12.274 -9.021 -21.970 1.00 52.06 118 HIS A C 1
ATOM 951 O O . HIS A 1 118 ? -11.592 -10.041 -21.932 1.00 52.06 118 HIS A O 1
ATOM 957 N N . SER A 1 119 ? -13.180 -8.826 -22.930 1.00 59.72 119 SER A N 1
ATOM 958 C CA . SER A 1 119 ? -13.323 -9.739 -24.065 1.00 59.72 119 SER A CA 1
ATOM 959 C C . SER A 1 119 ? -12.142 -9.635 -25.030 1.00 59.72 119 SER A C 1
ATOM 961 O O . SER A 1 119 ? -11.777 -10.646 -25.627 1.00 59.72 119 SER A O 1
ATOM 963 N N . ASN A 1 120 ? -11.552 -8.447 -25.186 1.00 56.75 120 ASN A N 1
ATOM 964 C CA . ASN A 1 120 ? -10.318 -8.262 -25.947 1.00 56.75 120 ASN A CA 1
ATOM 965 C C . ASN A 1 120 ? -9.141 -8.959 -25.249 1.00 56.75 120 ASN A C 1
ATOM 967 O O . ASN A 1 120 ? -8.408 -9.723 -25.872 1.00 56.75 120 ASN A O 1
ATOM 971 N N . VAL A 1 121 ? -9.055 -8.798 -23.927 1.00 52.16 121 VAL A N 1
ATOM 972 C CA . VAL A 1 121 ? -8.104 -9.496 -23.053 1.00 52.16 121 VAL A CA 1
ATOM 973 C C . VAL A 1 121 ? -8.188 -11.015 -23.214 1.00 52.16 121 VAL A C 1
ATOM 975 O O . VAL A 1 121 ? -7.160 -11.667 -23.367 1.00 52.16 121 VAL A O 1
ATOM 978 N N . ASP A 1 122 ? -9.390 -11.596 -23.207 1.00 58.81 122 ASP A N 1
ATOM 979 C CA . ASP A 1 122 ? -9.547 -13.050 -23.339 1.00 58.81 122 ASP A CA 1
ATOM 980 C C . ASP A 1 122 ? -9.037 -13.557 -24.705 1.00 58.81 122 ASP A C 1
ATOM 982 O O . ASP A 1 122 ? -8.394 -14.605 -24.765 1.00 58.81 122 ASP A O 1
ATOM 986 N N . LYS A 1 123 ? -9.216 -12.779 -25.783 1.00 64.94 123 LYS A N 1
ATOM 987 C CA . LYS A 1 123 ? -8.649 -13.087 -27.110 1.00 64.94 123 LYS A CA 1
ATOM 988 C C . LYS A 1 123 ? -7.122 -12.978 -27.128 1.00 64.94 123 LYS A C 1
ATOM 990 O O . LYS A 1 123 ? -6.454 -13.850 -27.677 1.00 64.94 123 LYS A O 1
ATOM 995 N N . GLN A 1 124 ? -6.562 -11.940 -26.506 1.00 61.69 124 GLN A N 1
ATOM 996 C CA . GLN A 1 124 ? -5.109 -11.762 -26.404 1.00 61.69 124 GLN A CA 1
ATOM 997 C C . GLN A 1 124 ? -4.455 -12.880 -25.583 1.00 61.69 124 GLN A C 1
ATOM 999 O O . GLN A 1 124 ? -3.410 -13.403 -25.965 1.00 61.69 124 GLN A O 1
ATOM 1004 N N . LEU A 1 125 ? -5.099 -13.331 -24.502 1.00 60.38 125 LEU A N 1
ATOM 1005 C CA . LEU A 1 125 ? -4.636 -14.481 -23.722 1.00 60.38 125 LEU A CA 1
ATOM 1006 C C . LEU A 1 125 ? -4.626 -15.776 -24.540 1.00 60.38 125 LEU A C 1
ATOM 1008 O O . LEU A 1 125 ? -3.710 -16.579 -24.368 1.00 60.38 125 LEU A O 1
ATOM 1012 N N . GLU A 1 126 ? -5.591 -15.987 -25.440 1.00 67.94 126 GLU A N 1
ATOM 1013 C CA . GLU A 1 126 ? -5.552 -17.118 -26.374 1.00 67.94 126 GLU A CA 1
ATOM 1014 C C . GLU A 1 126 ? -4.369 -17.005 -27.343 1.00 67.94 126 GLU A C 1
ATOM 1016 O O . GLU A 1 126 ? -3.621 -17.971 -27.496 1.00 67.94 126 GLU A O 1
ATOM 1021 N N . ILE A 1 127 ? -4.117 -15.823 -27.915 1.00 66.19 127 ILE A N 1
ATOM 1022 C CA . ILE A 1 127 ? -2.944 -15.583 -28.774 1.00 66.19 127 ILE A CA 1
ATOM 1023 C C . ILE A 1 127 ? -1.647 -15.870 -28.004 1.00 66.19 127 ILE A C 1
ATOM 1025 O O . ILE A 1 127 ? -0.786 -16.603 -28.489 1.00 66.19 127 ILE A O 1
ATOM 1029 N N . ILE A 1 128 ? -1.515 -15.363 -26.774 1.00 61.28 128 ILE A N 1
ATOM 1030 C CA . ILE A 1 128 ? -0.352 -15.613 -25.910 1.00 61.28 128 ILE A CA 1
ATOM 1031 C C . ILE A 1 128 ? -0.206 -17.109 -25.619 1.00 61.28 128 ILE A C 1
ATOM 1033 O O . ILE A 1 128 ? 0.914 -17.625 -25.657 1.00 61.28 128 ILE A O 1
ATOM 1037 N N . ARG A 1 129 ? -1.313 -17.806 -25.339 1.00 67.06 129 ARG A N 1
ATOM 1038 C CA . ARG A 1 129 ? -1.333 -19.237 -25.011 1.00 67.06 129 ARG A CA 1
ATOM 1039 C C . ARG A 1 129 ? -0.846 -20.107 -26.167 1.00 67.06 129 ARG A C 1
ATOM 1041 O O . ARG A 1 129 ? -0.187 -21.111 -25.908 1.00 67.06 129 ARG A O 1
ATOM 1048 N N . PHE A 1 130 ? -1.159 -19.733 -27.405 1.00 68.69 130 PHE A N 1
ATOM 1049 C CA . PHE A 1 130 ? -0.802 -20.505 -28.598 1.00 68.69 130 PHE A CA 1
ATOM 1050 C C . PHE A 1 130 ? 0.434 -19.972 -29.344 1.00 68.69 130 PHE A C 1
ATOM 1052 O O . PHE A 1 130 ? 0.933 -20.652 -30.237 1.00 68.69 130 PHE A O 1
ATOM 1059 N N . SER A 1 131 ? 0.970 -18.804 -28.969 1.00 62.94 131 SER A N 1
ATOM 1060 C CA . SER A 1 131 ? 2.191 -18.251 -29.568 1.00 62.94 131 SER A CA 1
ATOM 1061 C C . SER A 1 131 ? 3.455 -18.982 -29.101 1.00 62.94 131 SER A C 1
ATOM 1063 O O . SER A 1 131 ? 3.724 -19.090 -27.895 1.00 62.94 131 SER A O 1
ATOM 1065 N N . SER A 1 132 ? 4.247 -19.432 -30.080 1.00 61.62 132 SER A N 1
ATOM 1066 C CA . SER A 1 132 ? 5.566 -20.049 -29.903 1.00 61.62 132 SER A CA 1
ATOM 1067 C C . SER A 1 132 ? 6.716 -19.042 -29.789 1.00 61.62 132 SER A C 1
ATOM 1069 O O . SER A 1 132 ? 7.799 -19.439 -29.369 1.00 61.62 132 SER A O 1
ATOM 1071 N N . ASP A 1 133 ? 6.502 -17.774 -30.158 1.00 62.00 133 ASP A N 1
ATOM 1072 C CA . ASP A 1 133 ? 7.517 -16.712 -30.097 1.00 62.00 133 ASP A CA 1
ATOM 1073 C C . ASP A 1 133 ? 7.482 -16.018 -28.727 1.00 62.00 133 ASP A C 1
ATOM 1075 O O . ASP A 1 133 ? 6.457 -15.471 -28.304 1.00 62.00 133 ASP A O 1
ATOM 1079 N N . THR A 1 134 ? 8.604 -16.070 -28.008 1.00 54.44 134 THR A N 1
ATOM 1080 C CA . THR A 1 134 ? 8.747 -15.519 -26.660 1.00 54.44 134 THR A CA 1
ATOM 1081 C C . THR A 1 134 ? 8.642 -14.000 -26.638 1.00 54.44 134 THR A C 1
ATOM 1083 O O . THR A 1 134 ? 7.932 -13.473 -25.779 1.00 54.44 134 THR A O 1
ATOM 1086 N N . LYS A 1 135 ? 9.264 -13.292 -27.587 1.00 53.28 135 LYS A N 1
ATOM 1087 C CA . LYS A 1 135 ? 9.340 -11.824 -27.566 1.00 53.28 135 LYS A CA 1
ATOM 1088 C C . LYS A 1 135 ? 7.994 -11.188 -27.912 1.00 53.28 135 LYS A C 1
ATOM 1090 O O . LYS A 1 135 ? 7.484 -10.381 -27.139 1.00 53.28 135 LYS A O 1
ATOM 1095 N N . VAL A 1 136 ? 7.359 -11.683 -28.975 1.00 50.78 136 VAL A N 1
ATOM 1096 C CA . VAL A 1 136 ? 5.992 -11.295 -29.371 1.00 50.78 136 VAL A CA 1
ATOM 1097 C C . VAL A 1 136 ? 4.986 -11.618 -28.258 1.00 50.78 136 VAL A C 1
ATOM 1099 O O . VAL A 1 136 ? 4.008 -10.905 -28.056 1.00 50.78 136 VAL A O 1
ATOM 1102 N N . SER A 1 137 ? 5.225 -12.673 -27.469 1.00 60.38 137 SER A N 1
ATOM 1103 C CA . SER A 1 137 ? 4.332 -13.001 -26.356 1.00 60.38 137 SER A CA 1
ATOM 1104 C C . SER A 1 137 ? 4.469 -12.091 -25.135 1.00 60.38 137 SER A C 1
ATOM 1106 O O . SER A 1 137 ? 3.467 -11.891 -24.453 1.00 60.38 137 SER A O 1
ATOM 1108 N N . LEU A 1 138 ? 5.657 -11.536 -24.862 1.00 56.34 138 LEU A N 1
ATOM 1109 C CA . LEU A 1 138 ? 5.860 -10.569 -23.776 1.00 56.34 138 LEU A CA 1
ATOM 1110 C C . LEU A 1 138 ? 5.315 -9.186 -24.148 1.00 56.34 138 LEU A C 1
ATOM 1112 O O . LEU A 1 138 ? 4.710 -8.549 -23.295 1.00 56.34 138 LEU A O 1
ATOM 1116 N N . GLU A 1 139 ? 5.431 -8.763 -25.408 1.00 57.06 139 GLU A N 1
ATOM 1117 C CA . GLU A 1 139 ? 4.783 -7.540 -25.917 1.00 57.06 139 GLU A CA 1
ATOM 1118 C C . GLU A 1 139 ? 3.254 -7.608 -25.760 1.00 57.06 139 GLU A C 1
ATOM 1120 O O . GLU A 1 139 ? 2.654 -6.702 -25.189 1.00 57.06 139 GLU A O 1
ATOM 1125 N N . ASN A 1 140 ? 2.628 -8.737 -26.107 1.00 54.53 140 ASN A N 1
ATOM 1126 C CA . ASN A 1 140 ? 1.187 -8.929 -25.887 1.00 54.53 140 ASN A CA 1
ATOM 1127 C C . ASN A 1 140 ? 0.804 -8.950 -24.392 1.00 54.53 140 ASN A C 1
ATOM 1129 O O . ASN A 1 140 ? -0.309 -8.575 -24.026 1.00 54.53 140 ASN A O 1
ATOM 1133 N N . ILE A 1 141 ? 1.706 -9.405 -23.511 1.00 56.75 141 ILE A N 1
ATOM 1134 C CA . ILE A 1 141 ? 1.520 -9.312 -22.053 1.00 56.75 141 ILE A CA 1
ATOM 1135 C C . ILE A 1 141 ? 1.602 -7.850 -21.601 1.00 56.75 141 ILE A C 1
ATOM 1137 O O . ILE A 1 141 ? 0.861 -7.464 -20.704 1.00 56.75 141 ILE A O 1
ATOM 1141 N N . LEU A 1 142 ? 2.467 -7.039 -22.210 1.00 55.00 142 LEU A N 1
ATOM 1142 C CA . LEU A 1 142 ? 2.594 -5.614 -21.910 1.00 55.00 142 LEU A CA 1
ATOM 1143 C C . LEU A 1 142 ? 1.361 -4.828 -22.354 1.00 55.00 142 LEU A C 1
ATOM 1145 O O . LEU A 1 142 ? 0.797 -4.121 -21.527 1.00 55.00 142 LEU A O 1
ATOM 1149 N N . GLU A 1 143 ? 0.863 -5.042 -23.573 1.00 54.41 143 GLU A N 1
ATOM 1150 C CA . GLU A 1 143 ? -0.404 -4.447 -24.031 1.00 54.41 143 GLU A CA 1
ATOM 1151 C C . GLU A 1 143 ? -1.581 -4.863 -23.129 1.00 54.41 143 GLU A C 1
ATOM 1153 O O . GLU A 1 143 ? -2.406 -4.035 -22.736 1.00 54.41 143 GLU A O 1
ATOM 1158 N N . PHE A 1 144 ? -1.622 -6.139 -22.720 1.00 55.19 144 PHE A N 1
ATOM 1159 C CA . PHE A 1 144 ? -2.588 -6.646 -21.740 1.00 55.19 144 PHE A CA 1
ATOM 1160 C C . PHE A 1 144 ? -2.496 -5.909 -20.398 1.00 55.19 144 PHE A C 1
ATOM 1162 O O . PHE A 1 144 ? -3.528 -5.622 -19.794 1.00 55.19 144 PHE A O 1
ATOM 1169 N N . LEU A 1 145 ? -1.287 -5.637 -19.908 1.00 52.31 145 LEU A N 1
ATOM 1170 C CA . LEU A 1 145 ? -1.066 -4.995 -18.618 1.00 52.31 145 LEU A CA 1
ATOM 1171 C C . LEU A 1 145 ? -1.310 -3.489 -18.661 1.00 52.31 145 LEU A C 1
ATOM 1173 O O . LEU A 1 145 ? -1.901 -2.986 -17.715 1.00 52.31 145 LEU A O 1
ATOM 1177 N N . GLU A 1 146 ? -0.962 -2.796 -19.742 1.00 51.47 146 GLU A N 1
ATOM 1178 C CA . GLU A 1 146 ? -1.230 -1.365 -19.924 1.00 51.47 146 GLU A CA 1
ATOM 1179 C C . GLU A 1 146 ? -2.743 -1.076 -19.972 1.00 51.47 146 GLU A C 1
ATOM 1181 O O . GLU A 1 146 ? -3.232 -0.210 -19.240 1.00 51.47 146 GLU A O 1
ATOM 1186 N N . GLU A 1 147 ? -3.530 -1.878 -20.709 1.00 49.09 147 GLU A N 1
ATOM 1187 C CA . GLU A 1 147 ? -5.006 -1.785 -20.710 1.00 49.09 147 GLU A CA 1
ATOM 1188 C C . GLU A 1 147 ? -5.627 -2.035 -19.317 1.00 49.09 147 GLU A C 1
ATOM 1190 O O . GLU A 1 147 ? -6.753 -1.603 -19.027 1.00 49.09 147 GLU A O 1
ATOM 1195 N N . TRP A 1 148 ? -4.898 -2.740 -18.448 1.00 49.62 148 TRP A N 1
ATOM 1196 C CA . TRP A 1 148 ? -5.331 -3.159 -17.118 1.00 49.62 148 TRP A CA 1
ATOM 1197 C C . TRP A 1 148 ? -4.875 -2.192 -16.012 1.00 49.62 148 TRP A C 1
ATOM 1199 O O . TRP A 1 148 ? -5.658 -1.878 -15.109 1.00 49.62 148 TRP A O 1
ATOM 1209 N N . ASN A 1 149 ? -3.656 -1.652 -16.118 1.00 44.75 149 ASN A N 1
ATOM 1210 C CA . ASN A 1 149 ? -3.052 -0.693 -15.191 1.00 44.75 149 ASN A CA 1
ATOM 1211 C C . ASN A 1 149 ? -3.734 0.684 -15.280 1.00 44.75 149 ASN A C 1
ATOM 1213 O O . ASN A 1 149 ? -3.823 1.400 -14.284 1.00 44.75 149 ASN A O 1
ATOM 1217 N N . MET A 1 150 ? -4.363 0.995 -16.421 1.00 39.41 150 MET A N 1
ATOM 1218 C CA . MET A 1 150 ? -5.264 2.143 -16.581 1.00 39.41 150 MET A CA 1
ATOM 1219 C C . MET A 1 150 ? -6.520 2.114 -15.678 1.00 39.41 150 MET A C 1
ATOM 1221 O O . MET A 1 150 ? -7.253 3.100 -15.650 1.00 39.41 150 MET A O 1
ATOM 1225 N N . LYS A 1 151 ? -6.850 1.008 -14.982 1.00 43.69 151 LYS A N 1
ATOM 1226 C CA . LYS A 1 151 ? -8.221 0.787 -14.463 1.00 43.69 151 LYS A CA 1
ATOM 1227 C C . LYS A 1 151 ? -8.338 0.091 -13.110 1.00 43.69 151 LYS A C 1
ATOM 1229 O O . LYS A 1 151 ? -9.099 -0.876 -12.970 1.00 43.69 151 LYS A O 1
ATOM 1234 N N . HIS A 1 152 ? -7.676 0.576 -12.068 1.00 43.38 152 HIS A N 1
ATOM 1235 C CA . HIS A 1 152 ? -7.929 0.038 -10.728 1.00 43.38 152 HIS A CA 1
ATOM 1236 C C . HIS A 1 152 ? -8.586 1.031 -9.788 1.00 43.38 152 HIS A C 1
ATOM 1238 O O . HIS A 1 152 ? -7.962 1.602 -8.898 1.00 43.38 152 HIS A O 1
ATOM 1244 N N . ASP A 1 153 ? -9.907 1.091 -9.953 1.00 40.38 153 ASP A N 1
ATOM 1245 C CA . ASP A 1 153 ? -10.832 1.530 -8.928 1.00 40.38 153 ASP A CA 1
ATOM 1246 C C . ASP A 1 153 ? -11.410 0.316 -8.167 1.00 40.38 153 ASP A C 1
ATOM 1248 O O . ASP A 1 153 ? -11.689 -0.758 -8.714 1.00 40.38 153 ASP A O 1
ATOM 1252 N N . PHE A 1 154 ? -11.507 0.467 -6.848 1.00 45.53 154 PHE A N 1
ATOM 1253 C CA . PHE A 1 154 ? -11.534 -0.588 -5.823 1.00 45.53 154 PHE A CA 1
ATOM 1254 C C . PHE A 1 154 ? -12.825 -1.418 -5.741 1.00 45.53 154 PHE A C 1
ATOM 1256 O O . PHE A 1 154 ? -12.981 -2.242 -4.832 1.00 45.53 154 PHE A O 1
ATOM 1263 N N . TYR A 1 155 ? -13.736 -1.228 -6.690 1.00 42.16 155 TYR A N 1
ATOM 1264 C CA . TYR A 1 155 ? -15.082 -1.788 -6.667 1.00 42.16 155 TYR A CA 1
ATOM 1265 C C . TYR A 1 155 ? -15.166 -3.234 -7.192 1.00 42.16 155 TYR A C 1
ATOM 1267 O O . TYR A 1 155 ? -16.097 -3.947 -6.828 1.00 42.16 155 TYR A O 1
ATOM 1275 N N . TYR A 1 156 ? -14.171 -3.724 -7.953 1.00 50.59 156 TYR A N 1
ATOM 1276 C CA . TYR A 1 156 ? -14.217 -5.054 -8.604 1.00 50.59 156 TYR A CA 1
ATOM 1277 C C . TYR A 1 156 ? -13.037 -5.979 -8.295 1.00 50.59 156 TYR A C 1
ATOM 1279 O O . TYR A 1 156 ? -12.604 -6.766 -9.141 1.00 50.59 156 TYR A O 1
ATOM 1287 N N . LEU A 1 157 ? -12.534 -5.924 -7.060 1.00 55.19 157 LEU A N 1
ATOM 1288 C CA . LEU A 1 157 ? -11.359 -6.685 -6.625 1.00 55.19 157 LEU A CA 1
ATOM 1289 C C . LEU A 1 157 ? -11.439 -8.191 -6.942 1.00 55.19 157 LEU A C 1
ATOM 1291 O O . LEU A 1 157 ? -10.421 -8.780 -7.278 1.00 55.19 157 LEU A O 1
ATOM 1295 N N . ASP A 1 158 ? -12.612 -8.824 -6.877 1.00 56.75 158 ASP A N 1
ATOM 1296 C CA . ASP A 1 158 ? -12.750 -10.254 -7.203 1.00 56.75 158 ASP A CA 1
ATOM 1297 C C . ASP A 1 158 ? -12.595 -10.573 -8.675 1.00 56.75 158 ASP A C 1
ATOM 1299 O O . ASP A 1 158 ? -11.972 -11.573 -9.028 1.00 56.75 158 ASP A O 1
ATOM 1303 N N . ARG A 1 159 ? -13.171 -9.737 -9.541 1.00 57.22 159 ARG A N 1
ATOM 1304 C CA . ARG A 1 159 ? -13.055 -9.923 -10.986 1.00 57.22 159 ARG A CA 1
ATOM 1305 C C . ARG A 1 159 ? -11.601 -9.731 -11.398 1.00 57.22 159 ARG A C 1
ATOM 1307 O O . ARG A 1 159 ? -11.074 -10.573 -12.120 1.00 57.22 159 ARG A O 1
ATOM 1314 N N . VAL A 1 160 ? -10.951 -8.705 -10.839 1.00 57.19 160 VAL A N 1
ATOM 1315 C CA . VAL A 1 160 ? -9.512 -8.442 -10.978 1.00 57.19 160 VAL A CA 1
ATOM 1316 C C . VAL A 1 160 ? -8.704 -9.645 -10.492 1.00 57.19 160 VAL A C 1
ATOM 1318 O O . VAL A 1 160 ? -7.946 -10.211 -11.267 1.00 57.19 160 VAL A O 1
ATOM 1321 N N . LYS A 1 161 ? -8.932 -10.126 -9.264 1.00 63.09 161 LYS A N 1
ATOM 1322 C CA . LYS A 1 161 ? -8.239 -11.299 -8.703 1.00 63.09 161 LYS A CA 1
ATOM 1323 C C . LYS A 1 161 ? -8.418 -12.558 -9.538 1.00 63.09 161 LYS A C 1
ATOM 1325 O O . LYS A 1 161 ? -7.447 -13.264 -9.793 1.00 63.09 161 LYS A O 1
ATOM 1330 N N . LYS A 1 162 ? -9.653 -12.864 -9.937 1.00 65.12 162 LYS A N 1
ATOM 1331 C CA . LYS A 1 162 ? -9.976 -14.064 -10.714 1.00 65.12 162 LYS A CA 1
ATOM 1332 C C . LYS A 1 162 ? -9.292 -14.020 -12.075 1.00 65.12 162 LYS A C 1
ATOM 1334 O O . LYS A 1 162 ? -8.672 -15.006 -12.457 1.00 65.12 162 LYS A O 1
ATOM 1339 N N . LYS A 1 163 ? -9.387 -12.890 -12.780 1.00 63.81 163 LYS A N 1
ATOM 1340 C CA . LYS A 1 163 ? -8.765 -12.721 -14.096 1.00 63.81 163 LYS A CA 1
ATOM 1341 C C . LYS A 1 163 ? -7.245 -12.708 -13.997 1.00 63.81 163 LYS A C 1
ATOM 1343 O O . LYS A 1 163 ? -6.614 -13.448 -14.735 1.00 63.81 163 LYS A O 1
ATOM 1348 N N . PHE A 1 164 ? -6.673 -12.007 -13.020 1.00 69.25 164 PHE A N 1
ATOM 1349 C CA . PHE A 1 164 ? -5.231 -12.031 -12.779 1.00 69.25 164 PHE A CA 1
ATOM 1350 C C . PHE A 1 164 ? -4.714 -13.446 -12.566 1.00 69.25 164 PHE A C 1
ATOM 1352 O O . PHE A 1 164 ? -3.795 -13.855 -13.255 1.00 69.25 164 PHE A O 1
ATOM 1359 N N . LYS A 1 165 ? -5.351 -14.223 -11.679 1.00 69.94 165 LYS A N 1
ATOM 1360 C CA . LYS A 1 165 ? -4.967 -15.617 -11.410 1.00 69.94 165 LYS A CA 1
ATOM 1361 C C . LYS A 1 165 ? -5.068 -16.510 -12.649 1.00 69.94 165 LYS A C 1
ATOM 1363 O O . LYS A 1 165 ? -4.253 -17.409 -12.834 1.00 69.94 165 LYS A O 1
ATOM 1368 N N . GLN A 1 166 ? -6.077 -16.284 -13.491 1.00 69.00 166 GLN A N 1
ATOM 1369 C CA . GLN A 1 166 ? -6.206 -16.995 -14.764 1.00 69.00 166 GLN A CA 1
ATOM 1370 C C . GLN A 1 166 ? -5.054 -16.628 -15.708 1.00 69.00 166 GLN A C 1
ATOM 1372 O O . GLN A 1 166 ? -4.394 -17.525 -16.231 1.00 69.00 166 GLN A O 1
ATOM 1377 N N . SER A 1 167 ? -4.755 -15.337 -15.859 1.00 67.12 167 SER A N 1
ATOM 1378 C CA . SER A 1 167 ? -3.671 -14.844 -16.710 1.00 67.12 167 SER A CA 1
ATOM 1379 C C . SER A 1 167 ? -2.288 -15.268 -16.211 1.00 67.12 167 SER A C 1
ATOM 1381 O O . SER A 1 167 ? -1.478 -15.747 -17.001 1.00 67.12 167 SER A O 1
ATOM 1383 N N . THR A 1 168 ? -2.004 -15.166 -14.908 1.00 71.06 168 THR A N 1
ATOM 1384 C CA . THR A 1 168 ? -0.687 -15.499 -14.341 1.00 71.06 168 THR A CA 1
ATOM 1385 C C . THR A 1 168 ? -0.316 -16.954 -14.584 1.00 71.06 168 THR A C 1
ATOM 1387 O O . THR A 1 168 ? 0.836 -17.230 -14.899 1.00 71.06 168 THR A O 1
ATOM 1390 N N . SER A 1 169 ? -1.279 -17.881 -14.554 1.00 74.31 169 SER A N 1
ATOM 1391 C CA . SER A 1 169 ? -1.015 -19.294 -14.864 1.00 74.31 169 SER A CA 1
ATOM 1392 C C . SER A 1 169 ? -0.474 -19.527 -16.286 1.00 74.31 169 SER A C 1
ATOM 1394 O O . SER A 1 169 ? 0.297 -20.459 -16.504 1.00 74.31 169 SER A O 1
ATOM 1396 N N . ILE A 1 170 ? -0.835 -18.661 -17.239 1.00 71.69 170 ILE A N 1
ATOM 1397 C CA . ILE A 1 170 ? -0.390 -18.714 -18.640 1.00 71.69 170 ILE A CA 1
ATOM 1398 C C . ILE A 1 170 ? 0.917 -17.930 -18.821 1.00 71.69 170 ILE A C 1
ATOM 1400 O O . ILE A 1 170 ? 1.794 -18.325 -19.588 1.00 71.69 170 ILE A O 1
ATOM 1404 N N . VAL A 1 171 ? 1.044 -16.812 -18.108 1.00 74.50 171 VAL A N 1
ATOM 1405 C CA . VAL A 1 171 ? 2.102 -15.819 -18.305 1.00 74.50 171 VAL A CA 1
ATOM 1406 C C . VAL A 1 171 ? 3.377 -16.139 -17.514 1.00 74.50 171 VAL A C 1
ATOM 1408 O O . VAL A 1 171 ? 4.473 -15.899 -18.016 1.00 74.50 171 VAL A O 1
ATOM 1411 N N . ILE A 1 172 ? 3.275 -16.738 -16.321 1.00 85.00 172 ILE A N 1
ATOM 1412 C CA . ILE A 1 172 ? 4.431 -17.051 -15.456 1.00 85.00 172 ILE A CA 1
ATOM 1413 C C . ILE A 1 172 ? 5.517 -17.867 -16.179 1.00 85.00 172 ILE A C 1
ATOM 1415 O O . ILE A 1 172 ? 6.681 -17.471 -16.103 1.00 85.00 172 ILE A O 1
ATOM 1419 N N . PRO A 1 173 ? 5.205 -18.957 -16.915 1.00 85.69 173 PRO A N 1
ATOM 1420 C CA . PRO A 1 173 ? 6.233 -19.704 -17.642 1.00 85.69 173 PRO A CA 1
ATOM 1421 C C . PRO A 1 173 ? 6.987 -18.849 -18.669 1.00 85.69 173 PRO A C 1
ATOM 1423 O O . PRO A 1 173 ? 8.186 -19.035 -18.862 1.00 85.69 173 PRO A O 1
ATOM 1426 N N . LYS A 1 174 ? 6.301 -17.888 -19.303 1.00 82.81 174 LYS A N 1
ATOM 1427 C CA . LYS A 1 174 ? 6.893 -16.968 -20.284 1.00 82.81 174 LYS A CA 1
ATOM 1428 C C . LYS A 1 174 ? 7.772 -15.917 -19.608 1.00 82.81 174 LYS A C 1
ATOM 1430 O O . LYS A 1 174 ? 8.866 -15.659 -20.096 1.00 82.81 174 LYS A O 1
ATOM 1435 N N . ILE A 1 175 ? 7.350 -15.383 -18.458 1.00 86.62 175 ILE A N 1
ATOM 1436 C CA . ILE A 1 175 ? 8.181 -14.491 -17.630 1.00 86.62 175 ILE A CA 1
ATOM 1437 C C . ILE A 1 175 ? 9.460 -15.213 -17.192 1.00 86.62 175 ILE A C 1
ATOM 1439 O O . ILE A 1 175 ? 10.551 -14.683 -17.377 1.00 86.62 175 ILE A O 1
ATOM 1443 N N . ARG A 1 176 ? 9.345 -16.435 -16.654 1.00 90.94 176 ARG A N 1
ATOM 1444 C CA . ARG A 1 176 ? 10.502 -17.233 -16.210 1.00 90.94 176 ARG A CA 1
ATOM 1445 C C . ARG A 1 176 ? 11.479 -17.502 -17.349 1.00 90.94 176 ARG A C 1
ATOM 1447 O O . ARG A 1 176 ? 12.668 -17.252 -17.186 1.00 90.94 176 ARG A O 1
ATOM 1454 N N . ARG A 1 177 ? 10.976 -17.886 -18.524 1.00 87.69 177 ARG A N 1
ATOM 1455 C CA . ARG A 1 177 ? 11.819 -18.035 -19.715 1.00 87.69 177 ARG A CA 1
ATOM 1456 C C . ARG A 1 177 ? 12.477 -16.716 -20.132 1.00 87.69 177 ARG A C 1
ATOM 1458 O O . ARG A 1 177 ? 13.660 -16.711 -20.434 1.00 87.69 177 ARG A O 1
ATOM 1465 N N . GLY A 1 178 ? 11.763 -15.590 -20.088 1.00 87.38 178 GLY A N 1
ATOM 1466 C CA . GLY A 1 178 ? 12.352 -14.274 -20.363 1.00 87.38 178 GLY A CA 1
ATOM 1467 C C . GLY A 1 178 ? 13.477 -13.897 -19.389 1.00 87.38 178 GLY A C 1
ATOM 1468 O O . GLY A 1 178 ? 14.467 -13.297 -19.799 1.00 87.38 178 GLY A O 1
ATOM 1469 N N . MET A 1 179 ? 13.370 -14.300 -18.117 1.00 91.31 179 MET A N 1
ATOM 1470 C CA . MET A 1 179 ? 14.454 -14.163 -17.133 1.00 91.31 179 MET A CA 1
ATOM 1471 C C . MET A 1 179 ? 15.655 -15.064 -17.466 1.00 91.31 179 MET A C 1
ATOM 1473 O O . MET A 1 179 ? 16.795 -14.612 -17.373 1.00 91.31 179 MET A O 1
ATOM 1477 N N . GLU A 1 180 ? 15.419 -16.311 -17.887 1.00 91.62 180 GLU A N 1
ATOM 1478 C CA . GLU A 1 180 ? 16.465 -17.243 -18.348 1.00 91.62 180 GLU A CA 1
ATOM 1479 C C . GLU A 1 180 ? 17.180 -16.729 -19.613 1.00 91.62 180 GLU A C 1
ATOM 1481 O O . GLU A 1 180 ? 18.400 -16.842 -19.735 1.00 91.62 180 GLU A O 1
ATOM 1486 N N . GLU A 1 181 ? 16.432 -16.106 -20.527 1.00 88.88 181 GLU A N 1
ATOM 1487 C CA . GLU A 1 181 ? 16.918 -15.497 -21.775 1.00 88.88 181 GLU A CA 1
ATOM 1488 C C . GLU A 1 181 ? 17.535 -14.095 -21.573 1.00 88.88 181 GLU A C 1
ATOM 1490 O O . GLU A 1 181 ? 18.033 -13.494 -22.522 1.00 88.88 181 GLU A O 1
ATOM 1495 N N . ASN A 1 182 ? 17.559 -13.577 -20.339 1.00 88.62 182 ASN A N 1
ATOM 1496 C CA . ASN A 1 182 ? 18.070 -12.248 -19.980 1.00 88.62 182 ASN A CA 1
ATOM 1497 C C . ASN A 1 182 ? 17.382 -11.059 -20.687 1.00 88.62 182 ASN A C 1
ATOM 1499 O O . ASN A 1 182 ? 18.019 -10.046 -20.989 1.00 88.62 182 ASN A O 1
ATOM 1503 N N . LEU A 1 183 ? 16.064 -11.136 -20.891 1.00 87.62 183 LEU A N 1
ATOM 1504 C CA . LEU A 1 183 ? 15.242 -10.069 -21.479 1.00 87.62 183 LEU A CA 1
ATOM 1505 C C . LEU A 1 183 ? 14.942 -8.951 -20.460 1.00 87.62 183 LEU A C 1
ATOM 1507 O O . LEU A 1 183 ? 13.820 -8.781 -19.983 1.00 87.62 183 LEU A O 1
ATOM 1511 N N . TYR A 1 184 ? 15.978 -8.207 -20.059 1.00 88.81 184 TYR A N 1
ATOM 1512 C CA . TYR A 1 184 ? 15.910 -7.244 -18.950 1.00 88.81 184 TYR A CA 1
ATOM 1513 C C . TYR A 1 184 ? 14.846 -6.158 -19.118 1.00 88.81 184 TYR A C 1
ATOM 1515 O O . TYR A 1 184 ? 14.122 -5.870 -18.164 1.00 88.81 184 TYR A O 1
ATOM 1523 N N . THR A 1 185 ? 14.741 -5.554 -20.300 1.00 86.69 185 THR A N 1
ATOM 1524 C CA . THR A 1 185 ? 13.816 -4.436 -20.537 1.00 86.69 185 THR A CA 1
ATOM 1525 C C . THR A 1 185 ? 12.366 -4.896 -20.424 1.00 86.69 185 THR A C 1
ATOM 1527 O O . THR A 1 185 ? 11.571 -4.268 -19.732 1.00 86.69 185 THR A O 1
ATOM 1530 N N . GLU A 1 186 ? 12.040 -6.031 -21.031 1.00 84.00 186 GLU A N 1
ATOM 1531 C CA . GLU A 1 186 ? 10.711 -6.628 -21.037 1.00 84.00 186 GLU A CA 1
ATOM 1532 C C . GLU A 1 186 ? 10.298 -7.049 -19.621 1.00 84.00 186 GLU A C 1
ATOM 1534 O O . GLU A 1 186 ? 9.215 -6.692 -19.153 1.00 84.00 186 GLU A O 1
ATOM 1539 N N . ILE A 1 187 ? 11.187 -7.733 -18.890 1.00 89.38 187 ILE A N 1
ATOM 1540 C CA . ILE A 1 187 ? 10.924 -8.154 -17.507 1.00 89.38 187 ILE A CA 1
ATOM 1541 C C . ILE A 1 187 ? 10.758 -6.949 -16.577 1.00 89.38 187 ILE A C 1
ATOM 1543 O O . ILE A 1 187 ? 9.864 -6.953 -15.730 1.00 89.38 187 ILE A O 1
ATOM 1547 N N . LYS A 1 188 ? 11.569 -5.896 -16.743 1.00 89.25 188 LYS A N 1
ATOM 1548 C CA . LYS A 1 188 ? 11.432 -4.636 -15.996 1.00 89.25 188 LYS A CA 1
ATOM 1549 C C . LYS A 1 188 ? 10.066 -3.990 -16.221 1.00 89.25 188 LYS A C 1
ATOM 1551 O O . LYS A 1 188 ? 9.446 -3.535 -15.253 1.00 89.25 188 LYS A O 1
ATOM 1556 N N . THR A 1 189 ? 9.617 -3.909 -17.471 1.00 83.75 189 THR A N 1
ATOM 1557 C CA . THR A 1 189 ? 8.319 -3.309 -17.791 1.00 83.75 189 THR A CA 1
ATOM 1558 C C . THR A 1 189 ? 7.201 -4.148 -17.179 1.00 83.75 189 THR A C 1
ATOM 1560 O O . THR A 1 189 ? 6.437 -3.623 -16.374 1.00 83.75 189 THR A O 1
ATOM 1563 N N . ILE A 1 190 ? 7.196 -5.469 -17.399 1.00 83.50 190 ILE A N 1
ATOM 1564 C CA . ILE A 1 190 ? 6.207 -6.378 -16.792 1.00 83.50 190 ILE A CA 1
ATOM 1565 C C . ILE A 1 190 ? 6.195 -6.233 -15.266 1.00 83.50 190 ILE A C 1
ATOM 1567 O O . ILE A 1 190 ? 5.130 -6.116 -14.666 1.00 83.50 190 ILE A O 1
ATOM 1571 N N . PHE A 1 191 ? 7.364 -6.198 -14.622 1.00 87.38 191 PHE A N 1
ATOM 1572 C CA . PHE A 1 191 ? 7.476 -6.035 -13.172 1.00 87.38 191 PHE A CA 1
ATOM 1573 C C . PHE A 1 191 ? 6.811 -4.745 -12.680 1.00 87.38 191 PHE A C 1
ATOM 1575 O O . PHE A 1 191 ? 6.090 -4.761 -11.678 1.00 87.38 191 PHE A O 1
ATOM 1582 N N . THR A 1 192 ? 7.057 -3.635 -13.378 1.00 81.75 192 THR A N 1
ATOM 1583 C CA . THR A 1 192 ? 6.518 -2.315 -13.025 1.00 81.75 192 THR A CA 1
ATOM 1584 C C . THR A 1 192 ? 4.992 -2.326 -13.052 1.00 81.75 192 THR A C 1
ATOM 1586 O O . THR A 1 192 ? 4.366 -1.828 -12.113 1.00 81.75 192 THR A O 1
ATOM 1589 N N . GLU A 1 193 ? 4.414 -2.992 -14.047 1.00 75.38 193 GLU A N 1
ATOM 1590 C CA . GLU A 1 193 ? 2.970 -3.095 -14.228 1.00 75.38 193 GLU A CA 1
ATOM 1591 C C . GLU A 1 193 ? 2.315 -4.072 -13.232 1.00 75.38 193 GLU A C 1
ATOM 1593 O O . GLU A 1 193 ? 1.307 -3.753 -12.596 1.00 75.38 193 GLU A O 1
ATOM 1598 N N . ILE A 1 194 ? 2.887 -5.267 -13.022 1.00 76.38 194 ILE A N 1
ATOM 1599 C CA . ILE A 1 194 ? 2.199 -6.311 -12.238 1.00 76.38 194 ILE A CA 1
ATOM 1600 C C . ILE A 1 194 ? 2.383 -6.198 -10.728 1.00 76.38 194 ILE A C 1
ATOM 1602 O O . ILE A 1 194 ? 1.545 -6.723 -9.988 1.00 76.38 194 ILE A O 1
ATOM 1606 N N . ARG A 1 195 ? 3.455 -5.556 -10.235 1.00 79.38 195 ARG A N 1
ATOM 1607 C CA . ARG A 1 195 ? 3.844 -5.620 -8.808 1.00 79.38 195 ARG A CA 1
ATOM 1608 C C . ARG A 1 195 ? 2.703 -5.243 -7.861 1.00 79.38 195 ARG A C 1
ATOM 1610 O O . ARG A 1 195 ? 2.474 -5.913 -6.854 1.00 79.38 195 ARG A O 1
ATOM 1617 N N . HIS A 1 196 ? 1.936 -4.203 -8.191 1.00 72.75 196 HIS A N 1
ATOM 1618 C CA . HIS A 1 196 ? 0.841 -3.736 -7.341 1.00 72.75 196 HIS A CA 1
ATOM 1619 C C . HIS A 1 196 ? -0.328 -4.706 -7.336 1.00 72.75 196 HIS A C 1
ATOM 1621 O O . HIS A 1 196 ? -0.912 -4.965 -6.281 1.00 72.75 196 HIS A O 1
ATOM 1627 N N . VAL A 1 197 ? -0.666 -5.260 -8.496 1.00 69.19 197 VAL A N 1
ATOM 1628 C CA . VAL A 1 197 ? -1.831 -6.128 -8.606 1.00 69.19 197 VAL A CA 1
ATOM 1629 C C . VAL A 1 197 ? -1.540 -7.524 -8.081 1.00 69.19 197 VAL A C 1
ATOM 1631 O O . VAL A 1 197 ? -2.371 -8.097 -7.376 1.00 69.19 197 VAL A O 1
ATOM 1634 N N . ALA A 1 198 ? -0.334 -8.032 -8.302 1.00 73.25 198 ALA A N 1
ATOM 1635 C CA . ALA A 1 198 ? 0.121 -9.272 -7.697 1.00 73.25 198 ALA A CA 1
ATOM 1636 C C . ALA A 1 198 ? 0.094 -9.196 -6.159 1.00 73.25 198 ALA A C 1
ATOM 1638 O O . ALA A 1 198 ? -0.414 -10.112 -5.508 1.00 73.25 198 ALA A O 1
ATOM 1639 N N . HIS A 1 199 ? 0.483 -8.057 -5.566 1.00 72.94 199 HIS A N 1
ATOM 1640 C CA . HIS A 1 199 ? 0.300 -7.817 -4.130 1.00 72.94 199 HIS A CA 1
ATOM 1641 C C . HIS A 1 199 ? -1.172 -7.841 -3.692 1.00 72.94 199 HIS A C 1
ATOM 1643 O O . HIS A 1 199 ? -1.491 -8.347 -2.614 1.00 72.94 199 HIS A O 1
ATOM 1649 N N . LEU A 1 200 ? -2.084 -7.282 -4.495 1.00 66.94 200 LEU A N 1
ATOM 1650 C CA . LEU A 1 200 ? -3.522 -7.314 -4.207 1.00 66.94 200 LEU A CA 1
ATOM 1651 C C . LEU A 1 200 ? -4.100 -8.731 -4.309 1.00 66.94 200 LEU A C 1
ATOM 1653 O O . LEU A 1 200 ? -5.019 -9.063 -3.552 1.00 66.94 200 LEU A O 1
ATOM 1657 N N . CYS A 1 201 ? -3.570 -9.544 -5.223 1.00 69.31 201 CYS A N 1
ATOM 1658 C CA . CYS A 1 201 ? -4.035 -10.894 -5.535 1.00 69.31 201 CYS A CA 1
ATOM 1659 C C . CYS A 1 201 ? -3.391 -12.000 -4.689 1.00 69.31 201 CYS A C 1
ATOM 1661 O O . CYS A 1 201 ? -3.830 -13.147 -4.786 1.00 69.31 201 CYS A O 1
ATOM 1663 N N . GLU A 1 202 ? -2.434 -11.641 -3.829 1.00 73.62 202 GLU A N 1
ATOM 1664 C CA . GLU A 1 202 ? -1.633 -12.572 -3.019 1.00 73.62 202 GLU A CA 1
ATOM 1665 C C . GLU A 1 202 ? -0.775 -13.524 -3.877 1.00 73.62 202 GLU A C 1
ATOM 1667 O O . GLU A 1 202 ? -0.433 -14.621 -3.449 1.00 73.62 202 GLU A O 1
ATOM 1672 N N . GLU A 1 203 ? -0.401 -13.085 -5.083 1.00 79.44 203 GLU A N 1
ATOM 1673 C CA . GLU A 1 203 ? 0.508 -13.788 -6.000 1.00 79.44 203 GLU A CA 1
ATOM 1674 C C . GLU A 1 203 ? 1.957 -13.380 -5.691 1.00 79.44 203 GLU A C 1
ATOM 1676 O O . GLU A 1 203 ? 2.624 -12.701 -6.470 1.00 79.44 203 GLU A O 1
ATOM 1681 N N . PHE A 1 204 ? 2.415 -13.710 -4.483 1.00 85.25 204 PHE A N 1
ATOM 1682 C CA . PHE A 1 204 ? 3.697 -13.235 -3.953 1.00 85.25 204 PHE A CA 1
ATOM 1683 C C . PHE A 1 204 ? 4.919 -13.902 -4.591 1.00 85.25 204 PHE A C 1
ATOM 1685 O O . PHE A 1 204 ? 5.944 -13.245 -4.723 1.00 85.25 204 PHE A O 1
ATOM 1692 N N . GLU A 1 205 ? 4.800 -15.165 -5.008 1.00 88.38 205 GLU A N 1
ATOM 1693 C CA . GLU A 1 205 ? 5.912 -15.976 -5.527 1.00 88.38 205 GLU A CA 1
ATOM 1694 C C . GLU A 1 205 ? 6.548 -15.354 -6.775 1.00 88.38 205 GLU A C 1
ATOM 1696 O O . GLU A 1 205 ? 7.741 -15.078 -6.783 1.00 88.38 205 GLU A O 1
ATOM 1701 N N . ILE A 1 206 ? 5.748 -15.035 -7.797 1.00 86.31 206 ILE A N 1
ATOM 1702 C CA . ILE A 1 206 ? 6.281 -14.461 -9.041 1.00 86.31 206 ILE A CA 1
ATOM 1703 C C . ILE A 1 206 ? 6.915 -13.082 -8.823 1.00 86.31 206 ILE A C 1
ATOM 1705 O O . ILE A 1 206 ? 7.928 -12.753 -9.433 1.00 86.31 206 ILE A O 1
ATOM 1709 N N . VAL A 1 207 ? 6.348 -12.268 -7.928 1.00 88.62 207 VAL A N 1
ATOM 1710 C CA . VAL A 1 207 ? 6.899 -10.941 -7.616 1.00 88.62 207 VAL A CA 1
ATOM 1711 C C . VAL A 1 207 ? 8.202 -11.059 -6.836 1.00 88.62 207 VAL A C 1
ATOM 1713 O O . VAL A 1 207 ? 9.109 -10.256 -7.052 1.00 88.62 207 VAL A O 1
ATOM 1716 N N . GLU A 1 208 ? 8.295 -12.035 -5.933 1.00 92.62 208 GLU A N 1
ATOM 1717 C CA . GLU A 1 208 ? 9.524 -12.371 -5.215 1.00 92.62 208 GLU A CA 1
ATOM 1718 C C . GLU A 1 208 ? 10.615 -12.792 -6.209 1.00 92.62 208 GLU A C 1
ATOM 1720 O O . GLU A 1 208 ? 11.657 -12.138 -6.246 1.00 92.62 208 GLU A O 1
ATOM 1725 N N . GLU A 1 209 ? 10.330 -13.756 -7.093 1.00 93.31 209 GLU A N 1
ATOM 1726 C CA . GLU A 1 209 ? 11.254 -14.229 -8.138 1.00 93.31 209 GLU A CA 1
ATOM 1727 C C . GLU A 1 209 ? 11.754 -13.093 -9.040 1.00 93.31 209 GLU A C 1
ATOM 1729 O O . GLU A 1 209 ? 12.960 -12.901 -9.199 1.00 93.31 209 GLU A O 1
ATOM 1734 N N . MET A 1 210 ? 10.837 -12.295 -9.600 1.00 93.75 210 MET A N 1
ATOM 1735 C CA . MET A 1 210 ? 11.199 -11.173 -10.469 1.00 93.75 210 MET A CA 1
ATOM 1736 C C . MET A 1 210 ? 12.000 -10.107 -9.722 1.00 93.75 210 MET A C 1
ATOM 1738 O O . MET A 1 210 ? 12.928 -9.530 -10.286 1.00 93.75 210 MET A O 1
ATOM 1742 N N . SER A 1 211 ? 11.666 -9.833 -8.455 1.00 94.88 211 SER A N 1
ATOM 1743 C CA . SER A 1 211 ? 12.410 -8.854 -7.659 1.00 94.88 211 SER A CA 1
ATOM 1744 C C . SER A 1 211 ? 13.837 -9.327 -7.403 1.00 94.88 211 SER A C 1
ATOM 1746 O O . SER A 1 211 ? 14.771 -8.548 -7.572 1.00 94.88 211 SER A O 1
ATOM 1748 N N . GLU A 1 212 ? 14.025 -10.592 -7.019 1.00 94.62 212 GLU A N 1
ATOM 1749 C CA . GLU A 1 212 ? 15.356 -11.175 -6.815 1.00 94.62 212 GLU A CA 1
ATOM 1750 C C . GLU A 1 212 ? 16.178 -11.168 -8.110 1.00 94.62 212 GLU A C 1
ATOM 1752 O O . GLU A 1 212 ? 17.347 -10.772 -8.089 1.00 94.62 212 GLU A O 1
ATOM 1757 N N . TRP A 1 213 ? 15.554 -11.513 -9.240 1.00 95.38 213 TRP A N 1
ATOM 1758 C CA . TRP A 1 213 ? 16.195 -11.492 -10.553 1.00 95.38 213 TRP A CA 1
ATOM 1759 C C . TRP A 1 213 ? 16.598 -10.079 -11.003 1.00 95.38 213 TRP A C 1
ATOM 1761 O O . TRP A 1 213 ? 17.723 -9.864 -11.458 1.00 95.38 213 TRP A O 1
ATOM 1771 N N . LEU A 1 214 ?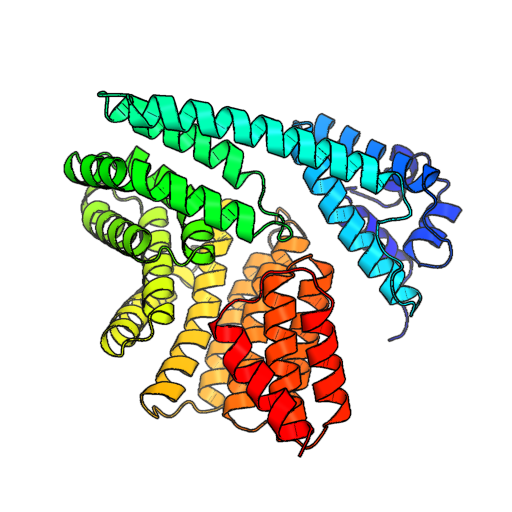 15.726 -9.080 -10.830 1.00 94.19 214 LEU A N 1
ATOM 1772 C CA . LEU A 1 214 ? 16.044 -7.685 -11.158 1.00 94.19 214 LEU A CA 1
ATOM 1773 C C . LEU A 1 214 ? 17.171 -7.134 -10.273 1.00 94.19 214 LEU A C 1
ATOM 1775 O O . LEU A 1 214 ? 18.018 -6.384 -10.758 1.00 94.19 214 LEU A O 1
ATOM 1779 N N . ILE A 1 215 ? 17.215 -7.523 -8.993 1.00 93.00 215 ILE A N 1
ATOM 1780 C CA . ILE A 1 215 ? 18.286 -7.129 -8.064 1.00 93.00 215 ILE A CA 1
ATOM 1781 C C . ILE A 1 215 ? 19.625 -7.749 -8.474 1.00 93.00 215 ILE A C 1
ATOM 1783 O O . ILE A 1 215 ? 20.639 -7.052 -8.472 1.00 93.00 215 ILE A O 1
ATOM 1787 N N . SER A 1 216 ? 19.659 -9.036 -8.831 1.00 90.50 216 SER A N 1
ATOM 1788 C CA . SER A 1 216 ? 20.909 -9.698 -9.230 1.00 90.50 216 SER A CA 1
ATOM 1789 C C . SER A 1 216 ? 21.432 -9.170 -10.571 1.00 90.50 216 SER A C 1
ATOM 1791 O O . SER A 1 216 ? 22.631 -8.916 -10.712 1.00 90.50 216 SER A O 1
ATOM 1793 N N . THR A 1 217 ? 20.527 -8.908 -11.516 1.00 87.06 217 THR A N 1
ATOM 1794 C CA . THR A 1 217 ? 20.853 -8.440 -12.873 1.00 87.06 217 THR A CA 1
ATOM 1795 C C . THR A 1 217 ? 21.218 -6.949 -12.916 1.00 87.06 217 THR A C 1
ATOM 1797 O O . THR A 1 217 ? 21.927 -6.508 -13.824 1.00 87.06 217 THR A O 1
ATOM 1800 N N . HIS A 1 218 ? 20.827 -6.164 -11.901 1.00 77.06 218 HIS A N 1
ATOM 1801 C CA . HIS A 1 218 ? 21.152 -4.734 -11.790 1.00 77.06 218 HIS A CA 1
ATOM 1802 C C . HIS A 1 218 ? 22.657 -4.436 -11.901 1.00 77.06 218 HIS A C 1
ATOM 1804 O O . HIS A 1 218 ? 23.048 -3.441 -12.517 1.00 77.06 218 HIS A O 1
ATOM 1810 N N . SER A 1 219 ? 23.502 -5.321 -11.361 1.00 64.69 219 SER A N 1
ATOM 1811 C CA . SER A 1 219 ? 24.967 -5.184 -11.404 1.00 64.69 219 SER A CA 1
ATOM 1812 C C . SER A 1 219 ? 25.502 -4.996 -12.831 1.00 64.69 219 SER A C 1
ATOM 1814 O O . SER A 1 219 ? 26.522 -4.334 -13.026 1.00 64.69 219 SER A O 1
ATOM 1816 N N . SER A 1 220 ? 24.787 -5.528 -13.827 1.00 62.78 220 SER A N 1
ATOM 1817 C CA . SER A 1 220 ? 25.133 -5.431 -15.246 1.00 62.78 220 SER A CA 1
ATOM 1818 C C . SER A 1 220 ? 24.399 -4.297 -15.983 1.00 62.78 220 SER A C 1
ATOM 1820 O O . SER A 1 220 ? 24.940 -3.770 -16.953 1.00 62.78 220 SER A O 1
ATOM 1822 N N . SER A 1 221 ? 23.203 -3.881 -15.537 1.00 66.56 221 SER A N 1
ATOM 1823 C CA . SER A 1 221 ? 22.359 -2.891 -16.238 1.00 66.56 221 SER A CA 1
ATOM 1824 C C . SER A 1 221 ? 22.517 -1.441 -15.757 1.00 66.56 221 SER A C 1
ATOM 1826 O O . SER A 1 221 ? 22.137 -0.521 -16.480 1.00 66.56 221 SER A O 1
ATOM 1828 N N . LYS A 1 222 ? 23.070 -1.209 -14.553 1.00 78.06 222 LYS A N 1
ATOM 1829 C CA . LYS A 1 222 ? 23.224 0.119 -13.909 1.00 78.06 222 LYS A CA 1
ATOM 1830 C C . LYS A 1 222 ? 21.916 0.912 -13.710 1.00 78.06 222 LYS A C 1
ATOM 1832 O O . LYS A 1 222 ? 21.957 2.109 -13.429 1.00 78.06 222 LYS A O 1
ATOM 1837 N N . ASP A 1 223 ? 20.754 0.267 -13.789 1.00 85.56 223 ASP A N 1
ATOM 1838 C CA . ASP A 1 223 ? 19.442 0.897 -13.587 1.00 85.56 223 ASP A CA 1
ATOM 1839 C C . ASP A 1 223 ? 19.028 0.891 -12.105 1.00 85.56 223 ASP A C 1
ATOM 1841 O O . ASP A 1 223 ? 18.409 -0.054 -11.605 1.00 85.56 223 ASP A O 1
ATOM 1845 N N . SER A 1 224 ? 19.427 1.937 -11.380 1.00 85.06 224 SER A N 1
ATOM 1846 C CA . SER A 1 224 ? 19.274 2.032 -9.920 1.00 85.06 224 SER A CA 1
ATOM 1847 C C . SER A 1 224 ? 17.825 2.199 -9.463 1.00 85.06 224 SER A C 1
ATOM 1849 O O . SER A 1 224 ? 17.466 1.755 -8.374 1.00 85.06 224 SER A O 1
ATOM 1851 N N . ILE A 1 225 ? 16.968 2.801 -10.289 1.00 86.75 225 ILE A N 1
ATOM 1852 C CA . ILE A 1 225 ? 15.558 3.029 -9.952 1.00 86.75 225 ILE A CA 1
ATOM 1853 C C . ILE A 1 225 ? 14.815 1.694 -9.906 1.00 86.75 225 ILE A C 1
ATOM 1855 O O . ILE A 1 225 ? 14.114 1.411 -8.930 1.00 86.75 225 ILE A O 1
ATOM 1859 N N . THR A 1 226 ? 15.001 0.848 -10.922 1.00 88.88 226 THR A N 1
ATOM 1860 C CA . THR A 1 226 ? 14.384 -0.485 -10.963 1.00 88.88 226 THR A CA 1
ATOM 1861 C C . THR A 1 226 ? 14.873 -1.359 -9.816 1.00 88.88 226 THR A C 1
ATOM 1863 O O . THR A 1 226 ? 14.064 -2.017 -9.165 1.00 88.88 226 THR A O 1
ATOM 1866 N N . GLU A 1 227 ? 16.167 -1.310 -9.495 1.00 90.75 227 GLU A N 1
ATOM 1867 C CA . GLU A 1 227 ? 16.726 -2.047 -8.359 1.00 90.75 227 GLU A CA 1
ATOM 1868 C C . GLU A 1 227 ? 16.091 -1.613 -7.028 1.00 90.75 227 GLU A C 1
ATOM 1870 O O . GLU A 1 227 ? 15.673 -2.450 -6.225 1.00 90.75 227 GLU A O 1
ATOM 1875 N N . ILE A 1 228 ? 15.956 -0.303 -6.799 1.00 90.56 228 ILE A N 1
ATOM 1876 C CA . ILE A 1 228 ? 15.307 0.243 -5.601 1.00 90.56 228 ILE A CA 1
ATOM 1877 C C . ILE A 1 228 ? 13.852 -0.226 -5.520 1.00 90.56 228 ILE A C 1
ATOM 1879 O O . ILE A 1 228 ? 13.424 -0.717 -4.471 1.00 90.56 228 ILE A O 1
ATOM 1883 N N . LYS A 1 229 ? 13.100 -0.149 -6.625 1.00 90.56 229 LYS A N 1
ATOM 1884 C CA . LYS A 1 229 ? 11.720 -0.651 -6.699 1.00 90.56 229 LYS A CA 1
ATOM 1885 C C . LYS A 1 229 ? 11.638 -2.144 -6.385 1.00 90.56 229 LYS A C 1
ATOM 1887 O O . LYS A 1 229 ? 10.767 -2.542 -5.608 1.00 90.56 229 LYS A O 1
ATOM 1892 N N . ALA A 1 230 ? 12.529 -2.955 -6.951 1.00 93.12 230 ALA A N 1
ATOM 1893 C CA . ALA A 1 230 ? 12.597 -4.393 -6.717 1.00 93.12 230 ALA A CA 1
ATOM 1894 C C . ALA A 1 230 ? 12.902 -4.705 -5.245 1.00 93.12 230 ALA A C 1
ATOM 1896 O O . ALA A 1 230 ? 12.171 -5.465 -4.617 1.00 93.12 230 ALA A O 1
ATOM 1897 N N . LYS A 1 231 ? 13.889 -4.036 -4.633 1.00 94.94 231 LYS A N 1
ATOM 1898 C CA . LYS A 1 231 ? 14.217 -4.203 -3.203 1.00 94.94 231 LYS A CA 1
ATOM 1899 C C . LYS A 1 231 ? 13.057 -3.807 -2.284 1.00 94.94 231 LYS A C 1
ATOM 1901 O O . LYS A 1 231 ? 12.798 -4.503 -1.302 1.00 94.94 231 LYS A O 1
ATOM 1906 N N . ILE A 1 232 ? 12.355 -2.710 -2.582 1.00 93.69 232 ILE A N 1
ATOM 1907 C CA . ILE A 1 232 ? 11.179 -2.268 -1.810 1.00 93.69 232 ILE A CA 1
ATOM 1908 C C . ILE A 1 232 ? 10.049 -3.295 -1.929 1.00 93.69 232 ILE A C 1
ATOM 1910 O O . ILE A 1 232 ? 9.449 -3.680 -0.924 1.00 93.69 232 ILE A O 1
ATOM 1914 N N . THR A 1 233 ? 9.784 -3.764 -3.147 1.00 92.12 233 THR A N 1
ATOM 1915 C CA . THR A 1 233 ? 8.739 -4.753 -3.443 1.00 92.12 233 THR A CA 1
ATOM 1916 C C . THR A 1 233 ? 9.042 -6.081 -2.747 1.00 92.12 233 THR A C 1
ATOM 1918 O O . THR A 1 233 ? 8.199 -6.595 -2.012 1.00 92.12 233 THR A O 1
ATOM 1921 N N . LEU A 1 234 ? 10.279 -6.571 -2.851 1.00 94.38 234 LEU A N 1
ATOM 1922 C CA . LEU A 1 234 ? 10.753 -7.764 -2.154 1.00 94.38 234 LEU A CA 1
ATOM 1923 C C . LEU A 1 234 ? 10.615 -7.627 -0.632 1.00 94.38 234 LEU A C 1
ATOM 1925 O O . LEU A 1 234 ? 10.066 -8.508 0.028 1.00 94.38 234 LEU A O 1
ATOM 1929 N N . ALA A 1 235 ? 11.039 -6.498 -0.054 1.00 94.69 235 ALA A N 1
ATOM 1930 C CA . ALA A 1 235 ? 10.876 -6.244 1.377 1.00 94.69 235 ALA A CA 1
ATOM 1931 C C . ALA A 1 235 ? 9.398 -6.274 1.806 1.00 94.69 235 ALA A C 1
ATOM 1933 O O . ALA A 1 235 ? 9.074 -6.771 2.892 1.00 94.69 235 ALA A O 1
ATOM 1934 N N . TRP A 1 236 ? 8.492 -5.788 0.955 1.00 92.38 236 TRP A N 1
ATOM 1935 C CA . TRP A 1 236 ? 7.055 -5.838 1.198 1.00 92.38 236 TRP A CA 1
ATOM 1936 C C . TRP A 1 236 ? 6.498 -7.261 1.177 1.00 92.38 236 TRP A C 1
ATOM 1938 O O . TRP A 1 236 ? 5.774 -7.644 2.107 1.00 92.38 236 TRP A O 1
ATOM 1948 N N . VAL A 1 237 ? 6.866 -8.055 0.170 1.00 90.81 237 VAL A N 1
ATOM 1949 C CA . VAL A 1 237 ? 6.462 -9.464 0.044 1.00 90.81 237 VAL A CA 1
ATOM 1950 C C . VAL A 1 237 ? 6.945 -10.269 1.251 1.00 90.81 237 VAL A C 1
ATOM 1952 O O . VAL A 1 237 ? 6.147 -10.891 1.958 1.00 90.81 237 VAL A O 1
ATOM 1955 N N . LEU A 1 238 ? 8.232 -10.153 1.581 1.00 91.88 238 LEU A N 1
ATOM 1956 C CA . LEU A 1 238 ? 8.854 -10.833 2.716 1.00 91.88 238 LEU A CA 1
ATOM 1957 C C . LEU A 1 238 ? 8.186 -10.467 4.053 1.00 91.88 238 LEU A C 1
ATOM 1959 O O . LEU A 1 238 ? 7.945 -11.339 4.895 1.00 91.88 238 LEU A O 1
ATOM 1963 N N . THR A 1 239 ? 7.822 -9.192 4.239 1.00 90.12 239 THR A N 1
ATOM 1964 C CA . THR A 1 239 ? 7.102 -8.732 5.439 1.00 90.12 239 THR A CA 1
ATOM 1965 C C . THR A 1 239 ? 5.677 -9.292 5.510 1.00 90.12 239 THR A C 1
ATOM 1967 O O . THR A 1 239 ? 5.163 -9.539 6.605 1.00 90.12 239 THR A O 1
ATOM 1970 N N . SER A 1 240 ? 5.038 -9.523 4.361 1.00 84.44 240 SER A N 1
ATOM 1971 C CA . SER A 1 240 ? 3.667 -10.040 4.260 1.00 84.44 240 SER A CA 1
ATOM 1972 C C . SER A 1 240 ? 3.582 -11.550 4.514 1.00 84.44 240 SER A C 1
ATOM 1974 O O . SER A 1 240 ? 2.675 -11.988 5.223 1.00 84.44 240 SER A O 1
ATOM 1976 N N . ASN A 1 241 ? 4.571 -12.328 4.055 1.00 78.62 241 ASN A N 1
ATOM 1977 C CA . ASN A 1 241 ? 4.713 -13.761 4.366 1.00 78.62 241 ASN A CA 1
ATOM 1978 C C . ASN A 1 241 ? 4.951 -13.997 5.869 1.00 78.62 241 ASN A C 1
ATOM 1980 O O . ASN A 1 241 ? 4.542 -15.007 6.449 1.00 78.62 241 ASN A O 1
ATOM 1984 N N . GLY A 1 242 ? 5.610 -13.040 6.526 1.00 71.81 242 GLY A N 1
ATOM 1985 C CA . GLY A 1 242 ? 5.752 -12.959 7.977 1.00 71.81 242 GLY A CA 1
ATOM 1986 C C . GLY A 1 242 ? 6.693 -13.992 8.602 1.00 71.81 242 GLY A C 1
ATOM 1987 O O . GLY A 1 242 ? 6.989 -13.876 9.787 1.00 71.81 242 GLY A O 1
ATOM 1988 N N . GLN A 1 243 ? 7.191 -14.984 7.859 1.00 85.44 243 GLN A N 1
ATOM 1989 C CA . GLN A 1 243 ? 8.185 -15.936 8.360 1.00 85.44 243 GLN A CA 1
ATOM 1990 C C . GLN A 1 243 ? 9.392 -15.208 8.968 1.00 85.44 243 GLN A C 1
ATOM 1992 O O . GLN A 1 243 ? 9.834 -14.179 8.461 1.00 85.44 243 GLN A O 1
ATOM 1997 N N . ARG A 1 244 ? 9.940 -15.753 10.061 1.00 86.75 244 ARG A N 1
ATOM 1998 C CA . ARG A 1 244 ? 10.992 -15.092 10.849 1.00 86.75 244 ARG A CA 1
ATOM 1999 C C . ARG A 1 244 ? 12.195 -14.688 9.992 1.00 86.75 244 ARG A C 1
ATOM 2001 O O . ARG A 1 244 ? 12.624 -13.541 10.036 1.00 86.75 244 ARG A O 1
ATOM 2008 N N . GLN A 1 245 ? 12.700 -15.615 9.180 1.00 89.44 245 GLN A N 1
ATOM 2009 C CA . GLN A 1 245 ? 13.831 -15.368 8.280 1.00 89.44 245 GLN A CA 1
ATOM 2010 C C . GLN A 1 245 ? 13.517 -14.263 7.257 1.00 89.44 245 GLN A C 1
ATOM 2012 O O . GLN A 1 245 ? 14.349 -13.387 7.024 1.00 89.44 245 GLN A O 1
ATOM 2017 N N . ASN A 1 246 ? 12.292 -14.236 6.730 1.00 91.75 246 ASN A N 1
ATOM 2018 C CA . ASN A 1 246 ? 11.852 -13.223 5.770 1.00 91.75 246 ASN A CA 1
ATOM 2019 C C . ASN A 1 246 ? 11.792 -11.826 6.399 1.00 91.75 246 ASN A C 1
ATOM 2021 O O . ASN A 1 246 ? 12.210 -10.860 5.765 1.00 91.75 246 ASN A O 1
ATOM 2025 N N . LEU A 1 247 ? 11.381 -11.705 7.668 1.00 92.19 247 LEU A N 1
ATOM 2026 C CA . LEU A 1 247 ? 11.424 -10.423 8.383 1.00 92.19 247 LEU A CA 1
ATOM 2027 C C . LEU A 1 247 ? 12.858 -9.887 8.531 1.00 92.19 247 LEU A C 1
ATOM 2029 O O . LEU A 1 247 ? 13.078 -8.683 8.412 1.00 92.19 247 LEU A O 1
ATOM 2033 N N . TYR A 1 248 ? 13.851 -10.754 8.744 1.00 91.62 248 TYR A N 1
ATOM 2034 C CA . TYR A 1 248 ? 15.257 -10.335 8.794 1.00 91.62 248 TYR A CA 1
ATOM 2035 C C . TYR A 1 248 ? 15.801 -9.919 7.432 1.00 91.62 248 TYR A C 1
ATOM 2037 O O . TYR A 1 248 ? 16.468 -8.887 7.339 1.00 91.62 248 TYR A O 1
ATOM 2045 N N . LYS A 1 249 ? 15.482 -10.676 6.376 1.00 94.31 249 LYS A N 1
ATOM 2046 C CA . LYS A 1 249 ? 15.826 -10.299 4.999 1.00 94.31 249 LYS A CA 1
ATOM 2047 C C . LYS A 1 249 ? 15.219 -8.935 4.642 1.00 94.31 249 LYS A C 1
ATOM 2049 O O . LYS A 1 249 ? 15.947 -8.033 4.232 1.00 94.31 249 LYS A O 1
ATOM 2054 N N . ALA A 1 250 ? 13.927 -8.737 4.918 1.00 95.19 250 ALA A N 1
ATOM 2055 C CA . ALA A 1 250 ? 13.246 -7.455 4.731 1.00 95.19 250 ALA A CA 1
ATOM 2056 C C . ALA A 1 250 ? 13.901 -6.326 5.545 1.00 95.19 250 ALA A C 1
ATOM 2058 O O . ALA A 1 250 ? 14.095 -5.225 5.034 1.00 95.19 250 ALA A O 1
ATOM 2059 N N . GLN A 1 251 ? 14.307 -6.596 6.792 1.00 94.88 251 GLN A N 1
ATOM 2060 C CA . GLN A 1 251 ? 15.043 -5.629 7.609 1.00 94.88 251 GLN A CA 1
ATOM 2061 C C . GLN A 1 251 ? 16.378 -5.222 6.990 1.00 94.88 251 GLN A C 1
ATOM 2063 O O . GLN A 1 251 ? 16.727 -4.042 7.048 1.00 94.88 251 GLN A O 1
ATOM 2068 N N . GLY A 1 252 ? 17.121 -6.173 6.421 1.00 95.50 252 GLY A N 1
ATOM 2069 C CA . GLY A 1 252 ? 18.359 -5.900 5.695 1.00 95.50 252 GLY A CA 1
ATOM 2070 C C . GLY A 1 252 ? 18.121 -4.953 4.521 1.00 95.50 252 GLY A C 1
ATOM 2071 O O . GLY A 1 252 ? 18.758 -3.903 4.451 1.00 95.50 252 GLY A O 1
ATOM 2072 N N . LEU A 1 253 ? 17.136 -5.268 3.675 1.00 95.56 253 LEU A N 1
ATOM 2073 C CA . LEU A 1 253 ? 16.767 -4.451 2.514 1.00 95.56 253 LEU A CA 1
ATOM 2074 C C . LEU A 1 253 ? 16.354 -3.030 2.918 1.00 95.56 253 LEU A C 1
ATOM 2076 O O . LEU A 1 253 ? 16.892 -2.056 2.397 1.00 95.56 253 LEU A O 1
ATOM 2080 N N . VAL A 1 254 ? 15.464 -2.885 3.905 1.00 95.00 254 VAL A N 1
ATOM 2081 C CA . VAL A 1 254 ? 15.008 -1.567 4.382 1.00 95.00 254 VAL A CA 1
ATOM 2082 C C . VAL A 1 254 ? 16.166 -0.741 4.955 1.00 95.00 254 VAL A C 1
ATOM 2084 O O . VAL A 1 254 ? 16.242 0.461 4.705 1.00 95.00 254 VAL A O 1
ATOM 2087 N N . LYS A 1 255 ? 17.093 -1.364 5.698 1.00 94.12 255 LYS A N 1
ATOM 2088 C CA . LYS A 1 255 ? 18.283 -0.678 6.234 1.00 94.12 255 LYS A CA 1
ATOM 2089 C C . LYS A 1 255 ? 19.232 -0.197 5.137 1.00 94.12 255 LYS A C 1
ATOM 2091 O O . LYS A 1 255 ? 19.844 0.848 5.318 1.00 94.12 255 LYS A O 1
ATOM 2096 N N . GLN A 1 256 ? 19.359 -0.945 4.043 1.00 93.12 256 GLN A N 1
ATOM 2097 C CA . GLN A 1 256 ? 20.182 -0.556 2.895 1.00 93.12 256 GLN A CA 1
ATOM 2098 C C . GLN A 1 256 ? 19.530 0.570 2.087 1.00 93.12 256 GLN A C 1
ATOM 2100 O O . GLN A 1 256 ? 20.206 1.510 1.685 1.00 93.12 256 GLN A O 1
ATOM 2105 N N . LEU A 1 257 ? 18.214 0.494 1.877 1.00 93.06 257 LEU A N 1
ATOM 2106 C CA . LEU A 1 257 ? 17.466 1.448 1.059 1.00 93.06 257 LEU A CA 1
ATOM 2107 C C . LEU A 1 257 ? 17.271 2.806 1.728 1.00 93.06 257 LEU A C 1
ATOM 2109 O O . LEU A 1 257 ? 17.282 3.831 1.050 1.00 93.06 257 LEU A O 1
ATOM 2113 N N . TRP A 1 258 ? 17.066 2.828 3.047 1.00 93.25 258 TRP A N 1
ATOM 2114 C CA . TRP A 1 258 ? 16.697 4.060 3.739 1.00 93.25 258 TRP A CA 1
ATOM 2115 C C . TRP A 1 258 ? 17.724 5.191 3.560 1.00 93.25 258 TRP A C 1
ATOM 2117 O O . TRP A 1 258 ? 17.313 6.265 3.123 1.00 93.25 258 TRP A O 1
ATOM 2127 N N . PRO A 1 259 ? 19.040 4.975 3.779 1.00 91.88 259 PRO A N 1
ATOM 2128 C CA . PRO A 1 259 ? 20.047 6.006 3.540 1.00 91.88 259 PRO A CA 1
ATOM 2129 C C . PRO A 1 259 ? 20.037 6.541 2.106 1.00 91.88 259 PRO A C 1
ATOM 2131 O O . PRO A 1 259 ? 20.183 7.745 1.926 1.00 91.88 259 PRO A O 1
ATOM 2134 N N . VAL A 1 260 ? 19.817 5.673 1.108 1.00 88.75 260 VAL A N 1
ATOM 2135 C CA . VAL A 1 260 ? 19.775 6.043 -0.318 1.00 88.75 260 VAL A CA 1
ATOM 2136 C C . VAL A 1 260 ? 18.611 6.989 -0.596 1.00 88.75 260 VAL A C 1
ATOM 2138 O O . VAL A 1 260 ? 18.803 8.057 -1.167 1.00 88.75 260 VAL A O 1
ATOM 2141 N N . VAL A 1 261 ? 17.414 6.636 -0.127 1.00 84.25 261 VAL A N 1
ATOM 2142 C CA . VAL A 1 261 ? 16.196 7.433 -0.336 1.00 84.25 261 VAL A CA 1
ATOM 2143 C C . VAL A 1 261 ? 16.243 8.765 0.417 1.00 84.25 261 VAL A C 1
ATOM 2145 O O . VAL A 1 261 ? 15.722 9.770 -0.065 1.00 84.25 261 VAL A O 1
ATOM 2148 N N . THR A 1 262 ? 16.885 8.793 1.587 1.00 85.12 262 THR A N 1
ATOM 2149 C CA . THR A 1 262 ? 17.060 10.022 2.377 1.00 85.12 262 THR A CA 1
ATOM 2150 C C . THR A 1 262 ? 18.272 10.858 1.968 1.00 85.12 262 THR A C 1
ATOM 2152 O O . THR A 1 262 ? 18.444 11.958 2.494 1.00 85.12 262 THR A O 1
ATOM 2155 N N . ALA A 1 263 ? 19.123 10.362 1.065 1.00 84.81 263 ALA A N 1
ATOM 2156 C CA . ALA A 1 263 ? 20.292 11.100 0.612 1.00 84.81 263 ALA A CA 1
ATOM 2157 C C . ALA A 1 263 ? 19.864 12.407 -0.071 1.00 84.81 263 ALA A C 1
ATOM 2159 O O . ALA A 1 263 ? 18.861 12.468 -0.792 1.00 84.81 263 ALA A O 1
ATOM 2160 N N . HIS A 1 264 ? 20.629 13.474 0.167 1.00 69.00 264 HIS A N 1
ATOM 2161 C CA . HIS A 1 264 ? 20.294 14.792 -0.358 1.00 69.00 264 HIS A CA 1
ATOM 2162 C C . HIS A 1 264 ? 20.175 14.745 -1.889 1.00 69.00 264 HIS A C 1
ATOM 2164 O O . HIS A 1 264 ? 21.068 14.269 -2.581 1.00 69.00 264 HIS A O 1
ATOM 2170 N N . GLY A 1 265 ? 19.063 15.257 -2.421 1.00 67.62 265 GLY A N 1
ATOM 2171 C CA . GLY A 1 265 ? 18.815 15.338 -3.862 1.00 67.62 265 GLY A CA 1
ATOM 2172 C C . GLY A 1 265 ? 18.223 14.079 -4.501 1.00 67.62 265 GLY A C 1
ATOM 2173 O O . GLY A 1 265 ? 17.676 14.199 -5.591 1.00 67.62 265 GLY A O 1
ATOM 2174 N N . PHE A 1 266 ? 18.218 12.917 -3.829 1.00 80.94 266 PHE A N 1
ATOM 2175 C CA . PHE A 1 266 ? 17.649 11.687 -4.402 1.00 80.94 266 PHE A CA 1
ATOM 2176 C C . PHE A 1 266 ? 16.175 11.872 -4.778 1.00 80.94 266 PHE A C 1
ATOM 2178 O O . PHE A 1 266 ? 15.799 11.693 -5.930 1.00 80.94 266 PHE A O 1
ATOM 2185 N N . LEU A 1 267 ? 15.361 12.345 -3.831 1.00 76.50 267 LEU A N 1
ATOM 2186 C CA . LEU A 1 267 ? 13.935 12.606 -4.058 1.00 76.50 267 LEU A CA 1
ATOM 2187 C C . LEU A 1 267 ? 13.656 13.661 -5.134 1.00 76.50 267 LEU A C 1
ATOM 2189 O O . LEU A 1 267 ? 12.575 13.656 -5.702 1.00 76.50 267 LEU A O 1
ATOM 2193 N N . ASN A 1 268 ? 14.596 14.569 -5.404 1.00 74.44 268 ASN A N 1
ATOM 2194 C CA . ASN A 1 268 ? 14.400 15.600 -6.425 1.00 74.44 268 ASN A CA 1
ATOM 2195 C C . ASN A 1 268 ? 14.669 15.054 -7.838 1.00 74.44 268 ASN A C 1
ATOM 2197 O O . ASN A 1 268 ? 14.167 15.610 -8.805 1.00 74.44 268 ASN A O 1
ATOM 2201 N N . ASN A 1 269 ? 15.449 13.973 -7.938 1.00 71.56 269 ASN A N 1
ATOM 2202 C CA . ASN A 1 269 ? 15.846 13.338 -9.195 1.00 71.56 269 ASN A CA 1
ATOM 2203 C C . ASN A 1 269 ? 15.106 12.014 -9.444 1.00 71.56 269 ASN A C 1
ATOM 2205 O O . ASN A 1 269 ? 15.346 11.349 -10.449 1.00 71.56 269 ASN A O 1
ATOM 2209 N N . PHE A 1 270 ? 14.246 11.598 -8.512 1.00 72.25 270 PHE A N 1
ATOM 2210 C CA . PHE A 1 270 ? 13.472 10.375 -8.640 1.00 72.25 270 PHE A CA 1
ATOM 2211 C C . PHE A 1 270 ? 12.249 10.633 -9.529 1.00 72.25 270 PHE A C 1
ATOM 2213 O O . PHE A 1 270 ? 11.558 11.630 -9.302 1.00 72.25 270 PHE A O 1
ATOM 2220 N N . PRO A 1 271 ? 11.950 9.776 -10.523 1.00 70.44 271 PRO A N 1
ATOM 2221 C CA . PRO A 1 271 ? 10.801 9.987 -11.394 1.00 70.44 271 PRO A CA 1
ATOM 2222 C C . PRO A 1 271 ? 9.510 10.109 -10.584 1.00 70.44 271 PRO A C 1
ATOM 2224 O O . PRO A 1 271 ? 9.228 9.280 -9.718 1.00 70.44 271 PRO A O 1
ATOM 2227 N N . HIS A 1 272 ? 8.706 11.136 -10.870 1.00 66.06 272 HIS A N 1
ATOM 2228 C CA . HIS A 1 272 ? 7.471 11.401 -10.124 1.00 66.06 272 HIS A CA 1
ATOM 2229 C C . HIS A 1 272 ? 6.497 10.212 -10.136 1.00 66.06 272 HIS A C 1
ATOM 2231 O O . HIS A 1 272 ? 5.845 9.957 -9.125 1.00 66.06 272 HIS A O 1
ATOM 2237 N N . GLY A 1 273 ? 6.459 9.446 -11.235 1.00 60.66 273 GLY A N 1
ATOM 2238 C CA . GLY A 1 273 ? 5.645 8.231 -11.365 1.00 60.66 273 GLY A CA 1
ATOM 2239 C C . GLY A 1 273 ? 6.024 7.100 -10.402 1.00 60.66 273 GLY A C 1
ATOM 2240 O O . GLY A 1 273 ? 5.238 6.181 -10.205 1.00 60.66 273 GLY A O 1
ATOM 2241 N N . ASP A 1 274 ? 7.183 7.195 -9.745 1.00 73.12 274 ASP A N 1
ATOM 2242 C CA . ASP A 1 274 ? 7.743 6.127 -8.914 1.00 73.12 274 ASP A CA 1
ATOM 2243 C C . ASP A 1 274 ? 7.716 6.448 -7.411 1.00 73.12 274 ASP A C 1
ATOM 2245 O O . ASP A 1 274 ? 8.157 5.650 -6.577 1.00 73.12 274 ASP A O 1
ATOM 2249 N N . MET A 1 275 ? 7.187 7.618 -7.036 1.00 80.06 275 MET A N 1
ATOM 2250 C CA . MET A 1 275 ? 7.105 8.079 -5.641 1.00 80.06 275 MET A CA 1
ATOM 2251 C C . MET A 1 275 ? 6.300 7.131 -4.740 1.00 80.06 275 MET A C 1
ATOM 2253 O O . MET A 1 275 ? 6.484 7.105 -3.520 1.00 80.06 275 MET A O 1
ATOM 2257 N N . ASP A 1 276 ? 5.447 6.305 -5.338 1.00 80.56 276 ASP A N 1
ATOM 2258 C CA . ASP A 1 276 ? 4.676 5.273 -4.663 1.00 80.56 276 ASP A CA 1
ATOM 2259 C C . ASP A 1 276 ? 5.567 4.227 -3.967 1.00 80.56 276 ASP A C 1
ATOM 2261 O O . ASP A 1 276 ? 5.289 3.829 -2.834 1.00 80.56 276 ASP A O 1
ATOM 2265 N N . ALA A 1 277 ? 6.684 3.839 -4.589 1.00 84.44 277 ALA A N 1
ATOM 2266 C CA . ALA A 1 277 ? 7.648 2.908 -4.021 1.00 84.44 277 ALA A CA 1
ATOM 2267 C C . ALA A 1 277 ? 8.279 3.507 -2.759 1.00 84.44 277 ALA A C 1
ATOM 2269 O O . ALA A 1 277 ? 8.436 2.827 -1.744 1.00 84.44 277 ALA A O 1
ATOM 2270 N N . ILE A 1 278 ? 8.572 4.806 -2.780 1.00 88.19 278 ILE A N 1
ATOM 2271 C CA . ILE A 1 278 ? 9.136 5.511 -1.628 1.00 88.19 278 ILE A CA 1
ATOM 2272 C C . ILE A 1 278 ? 8.119 5.590 -0.486 1.00 88.19 278 ILE A C 1
ATOM 2274 O O . ILE A 1 278 ? 8.464 5.295 0.661 1.00 88.19 278 ILE A O 1
ATOM 2278 N N . ALA A 1 279 ? 6.855 5.895 -0.788 1.00 88.62 279 ALA A N 1
ATOM 2279 C CA . ALA A 1 279 ? 5.785 5.856 0.206 1.00 88.62 279 ALA A CA 1
ATOM 2280 C C . ALA A 1 279 ? 5.615 4.445 0.811 1.00 88.62 279 ALA A C 1
ATOM 2282 O O . ALA A 1 279 ? 5.436 4.303 2.024 1.00 88.62 279 ALA A O 1
ATOM 2283 N N . ILE A 1 280 ? 5.756 3.388 -0.000 1.00 90.06 280 ILE A N 1
ATOM 2284 C CA . ILE A 1 280 ? 5.768 1.999 0.481 1.00 90.06 280 ILE A CA 1
ATOM 2285 C C . ILE A 1 280 ? 6.963 1.752 1.413 1.00 90.06 280 ILE A C 1
ATOM 2287 O O . ILE A 1 280 ? 6.791 1.125 2.455 1.00 90.06 280 ILE A O 1
ATOM 2291 N N . LEU A 1 281 ? 8.160 2.263 1.112 1.00 93.56 281 LEU A N 1
ATOM 2292 C CA . LEU A 1 281 ? 9.317 2.125 2.007 1.00 93.56 281 LEU A CA 1
ATOM 2293 C C . LEU A 1 281 ? 9.075 2.784 3.377 1.00 93.56 281 LEU A C 1
ATOM 2295 O O . LEU A 1 281 ? 9.419 2.199 4.409 1.00 93.56 281 LEU A O 1
ATOM 2299 N N . CYS A 1 282 ? 8.465 3.972 3.401 1.00 94.38 282 CYS A N 1
ATOM 2300 C CA . CYS A 1 282 ? 8.067 4.662 4.632 1.00 94.38 282 CYS A CA 1
ATOM 2301 C C . CYS A 1 282 ? 7.109 3.804 5.476 1.00 94.38 282 CYS A C 1
ATOM 2303 O O . CYS A 1 282 ? 7.326 3.611 6.674 1.00 94.38 282 CYS A O 1
ATOM 2305 N N . GLU A 1 283 ? 6.096 3.217 4.840 1.00 94.06 283 GLU A N 1
ATOM 2306 C CA . GLU A 1 283 ? 5.154 2.290 5.475 1.00 94.06 283 GLU A CA 1
ATOM 2307 C C . GLU A 1 283 ? 5.845 1.023 6.003 1.00 94.06 283 GLU A C 1
ATOM 2309 O O . GLU A 1 283 ? 5.605 0.602 7.140 1.00 94.06 283 GLU A O 1
ATOM 2314 N N . LEU A 1 284 ? 6.754 0.443 5.213 1.00 94.25 284 LEU A N 1
ATOM 2315 C CA . LEU A 1 284 ? 7.477 -0.778 5.560 1.00 94.25 284 LEU A CA 1
ATOM 2316 C C . LEU A 1 284 ? 8.345 -0.620 6.800 1.00 94.25 284 LEU A C 1
ATOM 2318 O O . LEU A 1 284 ? 8.438 -1.560 7.590 1.00 94.25 284 LEU A O 1
ATOM 2322 N N . ARG A 1 285 ? 8.953 0.552 7.016 1.00 94.75 285 ARG A N 1
ATOM 2323 C CA . ARG A 1 285 ? 9.744 0.818 8.231 1.00 94.75 285 ARG A CA 1
ATOM 2324 C C . ARG A 1 285 ? 8.913 0.642 9.497 1.00 94.75 285 ARG A C 1
ATOM 2326 O O . ARG A 1 285 ? 9.390 0.030 10.455 1.00 94.75 285 ARG A O 1
ATOM 2333 N N . LEU A 1 286 ? 7.678 1.138 9.484 1.00 95.44 286 LEU A N 1
ATOM 2334 C CA . LEU A 1 286 ? 6.745 1.016 10.604 1.00 95.44 286 LEU A CA 1
ATOM 2335 C C . LEU A 1 286 ? 6.223 -0.414 10.722 1.00 95.44 286 LEU A C 1
ATOM 2337 O O . LEU A 1 286 ? 6.360 -1.035 11.780 1.00 95.44 286 LEU A O 1
ATOM 2341 N N . ARG A 1 287 ? 5.708 -0.970 9.618 1.00 94.00 287 ARG A N 1
ATOM 2342 C CA . ARG A 1 287 ? 5.156 -2.330 9.572 1.00 94.00 287 ARG A CA 1
ATOM 2343 C C . ARG A 1 287 ? 6.165 -3.354 10.079 1.00 94.00 287 ARG A C 1
ATOM 2345 O O . ARG A 1 287 ? 5.831 -4.196 10.908 1.00 94.00 287 ARG A O 1
ATOM 2352 N N . LEU A 1 288 ? 7.403 -3.292 9.602 1.00 94.12 288 LEU A N 1
ATOM 2353 C CA . LEU A 1 288 ? 8.450 -4.234 9.975 1.00 94.12 288 LEU A CA 1
ATOM 2354 C C . LEU A 1 288 ? 8.796 -4.145 11.467 1.00 94.12 288 LEU A C 1
ATOM 2356 O O . LEU A 1 288 ? 8.962 -5.177 12.117 1.00 94.12 288 LEU A O 1
ATOM 2360 N N . ALA A 1 289 ? 8.881 -2.933 12.024 1.00 93.00 289 ALA A N 1
ATOM 2361 C CA . ALA A 1 289 ? 9.127 -2.744 13.451 1.00 93.00 289 ALA A CA 1
ATOM 2362 C C . ALA A 1 289 ? 8.010 -3.373 14.302 1.00 93.00 289 ALA A C 1
ATOM 2364 O O . ALA A 1 289 ? 8.304 -4.084 15.264 1.00 93.00 289 ALA A O 1
ATOM 2365 N N . ILE A 1 290 ? 6.750 -3.175 13.901 1.00 92.94 290 ILE A N 1
ATOM 2366 C CA . ILE A 1 290 ? 5.576 -3.773 14.549 1.00 92.94 290 ILE A CA 1
ATOM 2367 C C . ILE A 1 290 ? 5.609 -5.303 14.426 1.00 92.94 290 ILE A C 1
ATOM 2369 O O . ILE A 1 290 ? 5.457 -5.999 15.424 1.00 92.94 290 ILE A O 1
ATOM 2373 N N . ARG A 1 291 ? 5.868 -5.856 13.234 1.00 91.31 291 ARG A N 1
ATOM 2374 C CA . ARG A 1 291 ? 5.919 -7.315 13.012 1.00 91.31 291 ARG A CA 1
ATOM 2375 C C . ARG A 1 291 ? 7.017 -8.004 13.816 1.00 91.31 291 ARG A C 1
ATOM 2377 O O . ARG A 1 291 ? 6.799 -9.098 14.334 1.00 91.31 291 ARG A O 1
ATOM 2384 N N . LEU A 1 292 ? 8.189 -7.379 13.923 1.00 90.50 292 LEU A N 1
ATOM 2385 C CA . LEU A 1 292 ? 9.283 -7.890 14.749 1.00 90.50 292 LEU A CA 1
ATOM 2386 C C . LEU A 1 292 ? 8.926 -7.854 16.242 1.00 90.50 292 LEU A C 1
ATOM 2388 O O . LEU A 1 292 ? 9.276 -8.785 16.963 1.00 90.50 292 LEU A O 1
ATOM 2392 N N . TYR A 1 293 ? 8.197 -6.831 16.699 1.00 89.44 293 TYR A N 1
ATOM 2393 C CA . TYR A 1 293 ? 7.641 -6.804 18.054 1.00 89.44 293 TYR A CA 1
ATOM 2394 C C . TYR A 1 293 ? 6.630 -7.943 18.269 1.00 89.44 293 TYR A C 1
ATOM 2396 O O . TYR A 1 293 ? 6.783 -8.710 19.213 1.00 89.44 293 TYR A O 1
ATOM 2404 N N . GLU A 1 294 ? 5.666 -8.117 17.356 1.00 86.12 294 GLU A N 1
ATOM 2405 C CA . GLU A 1 294 ? 4.622 -9.153 17.446 1.00 86.12 294 GLU A CA 1
ATOM 2406 C C . GLU A 1 294 ? 5.186 -10.580 17.486 1.00 86.12 294 GLU A C 1
ATOM 2408 O O . GLU A 1 294 ? 4.684 -11.420 18.229 1.00 86.12 294 GLU A O 1
ATOM 2413 N N . ARG A 1 295 ? 6.185 -10.883 16.648 1.00 84.38 295 ARG A N 1
ATOM 2414 C CA . ARG A 1 295 ? 6.672 -12.261 16.471 1.00 84.38 295 ARG A CA 1
ATOM 2415 C C . ARG A 1 295 ? 7.852 -12.627 17.349 1.00 84.38 295 ARG A C 1
ATOM 2417 O O . ARG A 1 295 ? 8.018 -13.800 17.663 1.00 84.38 295 ARG A O 1
ATOM 2424 N N . GLU A 1 296 ? 8.696 -11.663 17.691 1.00 78.31 296 GLU A N 1
ATOM 2425 C CA . GLU A 1 296 ? 9.949 -11.939 18.399 1.00 78.31 296 GLU A CA 1
ATOM 2426 C C . GLU A 1 296 ? 10.007 -11.315 19.787 1.00 78.31 296 GLU A C 1
ATOM 2428 O O . GLU A 1 296 ? 11.050 -11.393 20.432 1.00 78.31 296 GLU A O 1
ATOM 2433 N N . MET A 1 297 ? 8.934 -10.649 20.231 1.00 76.25 297 MET A N 1
ATOM 2434 C CA . MET A 1 297 ? 8.918 -9.874 21.475 1.00 76.25 297 MET A CA 1
ATOM 2435 C C . MET A 1 297 ? 10.064 -8.851 21.545 1.00 76.25 297 MET A C 1
ATOM 2437 O O . MET A 1 297 ? 10.492 -8.444 22.625 1.00 76.25 297 MET A O 1
ATOM 2441 N N . ARG A 1 298 ? 10.587 -8.414 20.387 1.00 78.69 298 ARG A N 1
ATOM 2442 C CA . ARG A 1 298 ? 11.647 -7.405 20.332 1.00 78.69 298 ARG A CA 1
ATOM 2443 C C . ARG A 1 298 ? 11.093 -6.085 20.855 1.00 78.69 298 ARG A C 1
ATOM 2445 O O . ARG A 1 298 ? 10.157 -5.574 20.241 1.00 78.69 298 ARG A O 1
ATOM 2452 N N . PRO A 1 299 ? 11.678 -5.479 21.903 1.00 82.62 299 PRO A N 1
ATOM 2453 C CA . PRO A 1 299 ? 11.151 -4.244 22.462 1.00 82.62 299 PRO A CA 1
ATOM 2454 C C . PRO A 1 299 ? 11.063 -3.142 21.401 1.00 82.62 299 PRO A C 1
ATOM 2456 O O . PRO A 1 299 ? 12.069 -2.707 20.828 1.00 82.62 299 PRO A O 1
ATOM 2459 N N . LEU A 1 300 ? 9.841 -2.686 21.141 1.00 92.19 300 LEU A N 1
ATOM 2460 C CA . LEU A 1 300 ? 9.562 -1.476 20.380 1.00 92.19 300 LEU A CA 1
ATOM 2461 C C . LEU A 1 300 ? 9.092 -0.413 21.369 1.00 92.19 300 LEU A C 1
ATOM 2463 O O . LEU A 1 300 ? 7.958 -0.463 21.845 1.00 92.19 300 LEU A O 1
ATOM 2467 N N . THR A 1 301 ? 9.997 0.494 21.731 1.00 94.19 301 THR A N 1
ATOM 2468 C CA . THR A 1 301 ? 9.700 1.622 22.621 1.00 94.19 301 THR A CA 1
ATOM 2469 C C . THR A 1 301 ? 8.987 2.735 21.863 1.00 94.19 301 THR A C 1
ATOM 2471 O O . THR A 1 301 ? 9.191 2.890 20.657 1.00 94.19 301 THR A O 1
ATOM 2474 N N . ASP A 1 302 ? 8.208 3.537 22.581 1.00 94.38 302 ASP A N 1
ATOM 2475 C CA . ASP A 1 302 ? 7.460 4.683 22.052 1.00 94.38 302 ASP A CA 1
ATOM 2476 C C . ASP A 1 302 ? 8.401 5.663 21.357 1.00 94.38 302 ASP A C 1
ATOM 2478 O O . ASP A 1 302 ? 8.266 5.892 20.161 1.00 94.38 302 ASP A O 1
ATOM 2482 N N . LYS A 1 303 ? 9.497 6.048 22.021 1.00 95.81 303 LYS A N 1
ATOM 2483 C CA . LYS A 1 303 ? 10.556 6.881 21.427 1.00 95.81 303 LYS A CA 1
ATOM 2484 C C . LYS A 1 303 ? 11.093 6.338 20.094 1.00 95.81 303 LYS A C 1
ATOM 2486 O O . LYS A 1 303 ? 11.416 7.101 19.185 1.00 95.81 303 LYS A O 1
ATOM 2491 N N . LYS A 1 304 ? 11.251 5.014 19.967 1.00 95.00 304 LYS A N 1
ATOM 2492 C CA . LYS A 1 304 ? 11.741 4.397 18.725 1.00 95.00 304 LYS A CA 1
ATOM 2493 C C . LYS A 1 304 ? 10.668 4.420 17.640 1.00 95.00 304 LYS A C 1
ATOM 2495 O O . LYS A 1 304 ? 11.003 4.683 16.488 1.00 95.00 304 LYS A O 1
ATOM 2500 N N . PHE A 1 305 ? 9.417 4.136 17.994 1.00 95.88 305 PHE A N 1
ATOM 2501 C CA . PHE A 1 305 ? 8.299 4.192 17.059 1.00 95.88 305 PHE A CA 1
ATOM 2502 C C . PHE A 1 305 ? 8.044 5.624 16.574 1.00 95.88 305 PHE A C 1
ATOM 2504 O O . PHE A 1 305 ? 8.013 5.854 15.370 1.00 95.88 305 PHE A O 1
ATOM 2511 N N . GLU A 1 306 ? 7.991 6.594 17.486 1.00 95.56 306 GLU A N 1
ATOM 2512 C CA . GLU A 1 306 ? 7.845 8.023 17.194 1.00 95.56 306 GLU A CA 1
ATOM 2513 C C . GLU A 1 306 ? 8.945 8.531 16.266 1.00 95.56 306 GLU A C 1
ATOM 2515 O O . GLU A 1 306 ? 8.653 9.237 15.306 1.00 95.56 306 GLU A O 1
ATOM 2520 N N . LYS A 1 307 ? 10.201 8.118 16.483 1.00 96.12 307 LYS A N 1
ATOM 2521 C CA . LYS A 1 307 ? 11.294 8.460 15.566 1.00 96.12 307 LYS A CA 1
ATOM 2522 C C . LYS A 1 307 ? 11.059 7.897 14.162 1.00 96.12 307 LYS A C 1
ATOM 2524 O O . LYS A 1 307 ? 11.200 8.623 13.185 1.00 96.12 307 LYS A O 1
ATOM 2529 N N . LEU A 1 308 ? 10.697 6.615 14.045 1.00 95.38 308 LEU A N 1
ATOM 2530 C CA . LEU A 1 308 ? 10.395 6.008 12.742 1.00 95.38 308 LEU A CA 1
ATOM 2531 C C . LEU A 1 308 ? 9.218 6.711 12.053 1.00 95.38 308 LEU A C 1
ATOM 2533 O O . LEU A 1 308 ? 9.260 6.915 10.839 1.00 95.38 308 LEU A O 1
ATOM 2537 N N . MET A 1 309 ? 8.196 7.081 12.825 1.00 96.06 309 MET A N 1
ATOM 2538 C CA . MET A 1 309 ? 7.014 7.799 12.361 1.00 96.06 309 MET A CA 1
ATOM 2539 C C . MET A 1 309 ? 7.394 9.192 11.855 1.00 96.06 309 MET A C 1
ATOM 2541 O O . MET A 1 309 ? 7.093 9.532 10.715 1.00 96.06 309 MET A O 1
ATOM 2545 N N . PHE A 1 310 ? 8.123 9.968 12.656 1.00 95.69 310 PHE A N 1
ATOM 2546 C CA . PHE A 1 310 ? 8.603 11.296 12.288 1.00 95.69 310 PHE A CA 1
ATOM 2547 C C . PHE A 1 310 ? 9.437 11.257 11.003 1.00 95.69 310 PHE A C 1
ATOM 2549 O O . PHE A 1 310 ? 9.089 11.919 10.027 1.00 95.69 310 PHE A O 1
ATOM 2556 N N . ASP A 1 311 ? 10.465 10.404 10.962 1.00 94.56 311 ASP A N 1
ATOM 2557 C CA . ASP A 1 311 ? 11.329 10.229 9.792 1.00 94.56 311 ASP A CA 1
ATOM 2558 C C . ASP A 1 311 ? 10.516 9.881 8.528 1.00 94.56 311 ASP A C 1
ATOM 2560 O O . ASP A 1 311 ? 10.816 10.349 7.433 1.00 94.56 311 ASP A O 1
ATOM 2564 N N . SER A 1 312 ? 9.491 9.035 8.668 1.00 95.06 312 SER A N 1
ATOM 2565 C CA . SER A 1 312 ? 8.650 8.601 7.546 1.00 95.06 312 SER A CA 1
ATOM 2566 C C . SER A 1 312 ? 7.682 9.697 7.092 1.00 95.06 312 SER A C 1
ATOM 2568 O O . SER A 1 312 ? 7.500 9.872 5.888 1.00 95.06 312 SER A O 1
ATOM 2570 N N . ARG A 1 313 ? 7.114 10.473 8.027 1.00 94.38 313 ARG A N 1
ATOM 2571 C CA . ARG A 1 313 ? 6.252 11.629 7.723 1.00 94.38 313 ARG A CA 1
ATOM 2572 C C . ARG A 1 313 ? 7.005 12.704 6.960 1.00 94.38 313 ARG A C 1
ATOM 2574 O O . ARG A 1 313 ? 6.480 13.188 5.973 1.00 94.38 313 ARG A O 1
ATOM 2581 N N . VAL A 1 314 ? 8.238 13.029 7.351 1.00 92.50 314 VAL A N 1
ATOM 2582 C CA . VAL A 1 314 ? 9.053 14.038 6.647 1.00 92.50 314 VAL A CA 1
ATOM 2583 C C . VAL A 1 314 ? 9.197 13.705 5.157 1.00 92.50 314 VAL A C 1
ATOM 2585 O O . VAL A 1 314 ? 9.061 14.583 4.307 1.00 92.50 314 VAL A O 1
ATOM 2588 N N . ILE A 1 315 ? 9.428 12.432 4.828 1.00 91.38 315 ILE A N 1
ATOM 2589 C CA . ILE A 1 315 ? 9.549 11.989 3.434 1.00 91.38 315 ILE A CA 1
ATOM 2590 C C . ILE A 1 315 ? 8.199 12.031 2.715 1.00 91.38 315 ILE A C 1
ATOM 2592 O O . ILE A 1 315 ? 8.134 12.533 1.596 1.00 91.38 315 ILE A O 1
ATOM 2596 N N . VAL A 1 316 ? 7.123 11.558 3.348 1.00 90.88 316 VAL A N 1
ATOM 2597 C CA . VAL A 1 316 ? 5.778 11.599 2.753 1.00 90.88 316 VAL A CA 1
ATOM 2598 C C . VAL A 1 316 ? 5.299 13.034 2.527 1.00 90.88 316 VAL A C 1
ATOM 2600 O O . VAL A 1 316 ? 4.781 13.320 1.454 1.00 90.88 316 VAL A O 1
ATOM 2603 N N . GLU A 1 317 ? 5.534 13.958 3.458 1.00 90.44 317 GLU A N 1
ATOM 2604 C CA . GLU A 1 317 ? 5.214 15.379 3.27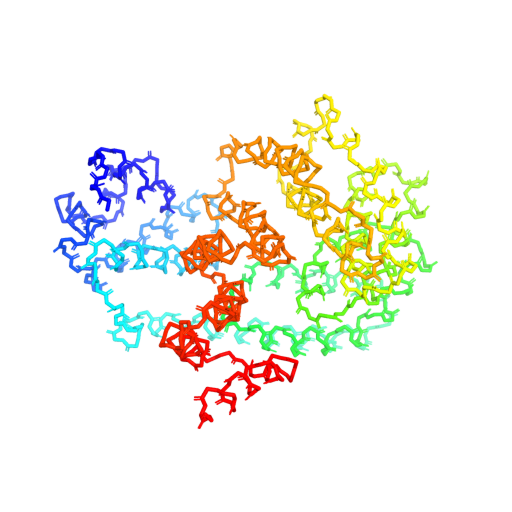4 1.00 90.44 317 GLU A CA 1
ATOM 2605 C C . GLU A 1 317 ? 6.018 15.995 2.130 1.00 90.44 317 GLU A C 1
ATOM 2607 O O . GLU A 1 317 ? 5.471 16.722 1.300 1.00 90.44 317 GLU A O 1
ATOM 2612 N N . LYS A 1 318 ? 7.301 15.635 2.007 1.00 89.19 318 LYS A N 1
ATOM 2613 C CA . LYS A 1 318 ? 8.096 16.049 0.850 1.00 89.19 318 LYS A CA 1
ATOM 2614 C C . LYS A 1 318 ? 7.514 15.507 -0.458 1.00 89.19 318 LYS A C 1
ATOM 2616 O O . LYS A 1 318 ? 7.410 16.267 -1.415 1.00 89.19 318 LYS A O 1
ATOM 2621 N N . ILE A 1 319 ? 7.088 14.243 -0.506 1.00 86.62 319 ILE A N 1
ATOM 2622 C CA . ILE A 1 319 ? 6.391 13.689 -1.678 1.00 86.62 319 ILE A CA 1
ATOM 2623 C C . ILE A 1 319 ? 5.103 14.479 -1.951 1.00 86.62 319 ILE A C 1
ATOM 2625 O O . ILE A 1 319 ? 4.890 14.932 -3.067 1.00 86.62 319 ILE A O 1
ATOM 2629 N N . LYS A 1 320 ? 4.265 14.729 -0.943 1.00 84.94 320 LYS A N 1
ATOM 2630 C CA . LYS A 1 320 ? 2.997 15.464 -1.099 1.00 84.94 320 LYS A CA 1
ATOM 2631 C C . LYS A 1 320 ? 3.183 16.902 -1.599 1.00 84.94 320 LYS A C 1
ATOM 2633 O O . LYS A 1 320 ? 2.248 17.454 -2.181 1.00 84.94 320 LYS A O 1
ATOM 2638 N N . SER A 1 321 ? 4.365 17.488 -1.396 1.00 84.75 321 SER A N 1
ATOM 2639 C CA . SER A 1 321 ? 4.695 18.835 -1.872 1.00 84.75 321 SER A CA 1
ATOM 2640 C C . SER A 1 321 ? 4.860 18.940 -3.395 1.00 84.75 321 SER A C 1
ATOM 2642 O O . SER A 1 321 ? 4.814 20.048 -3.920 1.00 84.75 321 SER A O 1
ATOM 2644 N N . PHE A 1 322 ? 4.993 17.822 -4.123 1.00 78.12 322 PHE A N 1
ATOM 2645 C CA . PHE A 1 322 ? 5.006 17.847 -5.587 1.00 78.12 322 PHE A CA 1
ATOM 2646 C C . PHE A 1 322 ? 3.632 18.268 -6.136 1.00 78.12 322 PHE A C 1
ATOM 2648 O O . PHE A 1 322 ? 2.620 17.592 -5.931 1.00 78.12 322 PHE A O 1
ATOM 2655 N N . GLU A 1 323 ? 3.598 19.397 -6.849 1.00 69.81 323 GLU A N 1
ATOM 2656 C CA . GLU A 1 323 ? 2.370 19.990 -7.402 1.00 69.81 323 GLU A CA 1
ATOM 2657 C C . GLU A 1 323 ? 1.693 19.098 -8.449 1.00 69.81 323 GLU A C 1
ATOM 2659 O O . GLU A 1 323 ? 0.470 19.088 -8.537 1.00 69.81 323 GLU A O 1
ATOM 2664 N N . SER A 1 324 ? 2.473 18.298 -9.181 1.00 69.62 324 SER A N 1
ATOM 2665 C CA . SER A 1 324 ? 1.989 17.365 -10.205 1.00 69.62 324 SER A CA 1
ATOM 2666 C C . SER A 1 324 ? 1.240 16.150 -9.652 1.00 69.62 324 SER A C 1
ATOM 2668 O O . SER A 1 324 ? 0.635 15.410 -10.425 1.00 69.62 324 SER A O 1
ATOM 2670 N N . LEU A 1 325 ? 1.277 15.914 -8.336 1.00 64.00 325 LEU A N 1
ATOM 2671 C CA . LEU A 1 325 ? 0.547 14.806 -7.730 1.00 64.00 325 LEU A CA 1
ATOM 2672 C C . LEU A 1 325 ? -0.933 15.136 -7.581 1.00 64.00 325 LEU A C 1
ATOM 2674 O O . LEU A 1 325 ? -1.310 16.146 -6.982 1.00 64.00 325 LEU A O 1
ATOM 2678 N N . GLU A 1 326 ? -1.767 14.199 -8.011 1.00 61.69 326 GLU A N 1
ATOM 2679 C CA . GLU A 1 326 ? -3.204 14.249 -7.779 1.00 61.69 326 GLU A CA 1
ATOM 2680 C C . GLU A 1 326 ? -3.519 14.287 -6.269 1.00 61.69 326 GLU A C 1
ATOM 2682 O O . GLU A 1 326 ? -2.896 13.551 -5.490 1.00 61.69 326 GLU A O 1
ATOM 2687 N N . PRO A 1 327 ? -4.506 15.086 -5.823 1.00 62.69 327 PRO A N 1
ATOM 2688 C CA . PRO A 1 327 ? -4.893 15.164 -4.410 1.00 62.69 327 PRO A CA 1
ATOM 2689 C C . PRO A 1 327 ? -5.195 13.794 -3.780 1.00 62.69 327 PRO A C 1
ATOM 2691 O O . PRO A 1 327 ? -4.746 13.494 -2.670 1.00 62.69 327 PRO A O 1
ATOM 2694 N N . ARG A 1 328 ? -5.854 12.901 -4.531 1.00 64.38 328 ARG A N 1
ATOM 2695 C CA . ARG A 1 328 ? -6.131 11.513 -4.123 1.00 64.38 328 ARG A CA 1
ATOM 2696 C C . ARG A 1 328 ? -4.855 10.737 -3.777 1.00 64.38 328 ARG A C 1
ATOM 2698 O O . ARG A 1 328 ? -4.822 10.008 -2.782 1.00 64.38 328 ARG A O 1
ATOM 2705 N N . LEU A 1 329 ? -3.794 10.895 -4.572 1.00 69.56 329 LEU A N 1
ATOM 2706 C CA . LEU A 1 329 ? -2.506 10.237 -4.339 1.00 69.56 329 LEU A CA 1
ATOM 2707 C C . LEU A 1 329 ? -1.802 10.796 -3.099 1.00 69.56 329 LEU A C 1
ATOM 2709 O O . LEU A 1 329 ? -1.207 10.027 -2.342 1.00 69.56 329 LEU A O 1
ATOM 2713 N N . LYS A 1 330 ? -1.941 12.100 -2.826 1.00 76.25 330 LYS A N 1
ATOM 2714 C CA . LYS A 1 330 ? -1.404 12.724 -1.604 1.00 76.25 330 LYS A CA 1
ATOM 2715 C C . LYS A 1 330 ? -2.005 12.091 -0.346 1.00 76.25 330 LYS A C 1
ATOM 2717 O O . LYS A 1 330 ? -1.258 11.700 0.550 1.00 76.25 330 LYS A O 1
ATOM 2722 N N . ILE A 1 33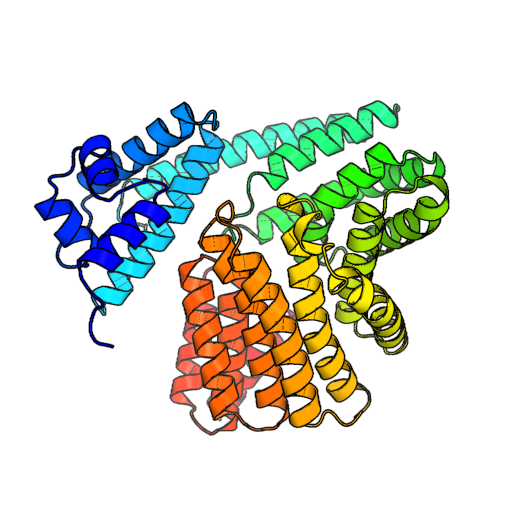1 ? -3.328 11.902 -0.318 1.00 74.62 331 ILE A N 1
ATOM 2723 C CA . ILE A 1 331 ? -4.031 11.208 0.779 1.00 74.62 331 ILE A CA 1
ATOM 2724 C C . ILE A 1 331 ? -3.585 9.739 0.863 1.00 74.62 331 ILE A C 1
ATOM 2726 O O . ILE A 1 331 ? -3.313 9.212 1.946 1.00 74.62 331 ILE A O 1
ATOM 2730 N N . ARG A 1 332 ? -3.453 9.062 -0.286 1.00 78.69 332 ARG A N 1
ATOM 2731 C CA . ARG A 1 332 ? -3.037 7.653 -0.360 1.00 78.69 332 ARG A CA 1
ATOM 2732 C C . ARG A 1 332 ? -1.654 7.398 0.245 1.00 78.69 332 ARG A C 1
ATOM 2734 O O . ARG A 1 332 ? -1.449 6.311 0.780 1.00 78.69 332 ARG A O 1
ATOM 2741 N N . PHE A 1 333 ? -0.714 8.338 0.162 1.00 83.88 333 PHE A N 1
ATOM 2742 C CA . PHE A 1 333 ? 0.630 8.163 0.728 1.00 83.88 333 PHE A CA 1
ATOM 2743 C C . PHE A 1 333 ? 0.680 8.337 2.250 1.00 83.88 333 PHE A C 1
ATOM 2745 O O . PHE A 1 333 ? 1.537 7.747 2.907 1.00 83.88 333 PHE A O 1
ATOM 2752 N N . GLU A 1 334 ? -0.261 9.083 2.819 1.00 87.25 334 GLU A N 1
ATOM 2753 C CA . GLU A 1 334 ? -0.358 9.326 4.259 1.00 87.25 334 GLU A CA 1
ATOM 2754 C C . GLU A 1 334 ? -1.142 8.223 4.987 1.00 87.25 334 GLU A C 1
ATOM 2756 O O . GLU A 1 334 ? -0.734 7.757 6.052 1.00 87.25 334 GLU A O 1
ATOM 2761 N N . LEU A 1 335 ? -2.221 7.723 4.381 1.00 88.31 335 LEU A N 1
ATOM 2762 C CA . LEU A 1 335 ? -3.100 6.710 4.975 1.00 88.31 335 LEU A CA 1
ATOM 2763 C C . LEU A 1 335 ? -2.387 5.469 5.558 1.00 88.31 335 LEU A C 1
ATOM 2765 O O . LEU A 1 335 ? -2.742 5.044 6.663 1.00 88.31 335 LEU A O 1
ATOM 2769 N N . PRO A 1 336 ? -1.388 4.859 4.889 1.00 90.81 336 PRO A N 1
ATOM 2770 C CA . PRO A 1 336 ? -0.710 3.689 5.427 1.00 90.81 336 PRO A CA 1
ATOM 2771 C C . PRO A 1 336 ? 0.094 3.985 6.698 1.00 90.81 336 PRO A C 1
ATOM 2773 O O . PRO A 1 336 ? 0.240 3.099 7.538 1.00 90.81 336 PRO A O 1
ATOM 2776 N N . LEU A 1 337 ? 0.579 5.219 6.871 1.00 94.88 337 LEU A N 1
ATOM 2777 C CA . LEU A 1 337 ? 1.279 5.643 8.080 1.00 94.88 337 LEU A CA 1
ATOM 2778 C C . LEU A 1 337 ? 0.334 5.661 9.289 1.00 94.88 337 LEU A C 1
ATOM 2780 O O . LEU A 1 337 ? 0.649 5.059 10.316 1.00 94.88 337 LEU A O 1
ATOM 2784 N N . HIS A 1 338 ? -0.851 6.260 9.135 1.00 96.31 338 HIS A N 1
ATOM 2785 C CA . HIS A 1 338 ? -1.912 6.228 10.150 1.00 96.31 338 HIS A CA 1
ATOM 2786 C C . HIS A 1 338 ? -2.366 4.801 10.450 1.00 96.31 338 HIS A C 1
ATOM 2788 O O . HIS A 1 338 ? -2.514 4.412 11.605 1.00 96.31 338 HIS A O 1
ATOM 2794 N N . TYR A 1 339 ? -2.496 3.969 9.415 1.00 95.31 339 TYR A N 1
ATOM 2795 C CA . TYR A 1 339 ? -2.872 2.572 9.595 1.00 95.31 339 TYR A CA 1
ATOM 2796 C C . TYR A 1 339 ? -1.848 1.795 10.439 1.00 95.31 339 TYR A C 1
ATOM 2798 O O . TYR A 1 339 ? -2.238 1.047 11.335 1.00 95.31 339 TYR A O 1
ATOM 2806 N N . GLN A 1 340 ? -0.543 1.989 10.212 1.00 95.56 340 GLN A N 1
ATOM 2807 C CA . GLN A 1 340 ? 0.488 1.367 11.052 1.00 95.56 340 GLN A CA 1
ATOM 2808 C C . GLN A 1 340 ? 0.539 1.972 12.465 1.00 95.56 340 GLN A C 1
ATOM 2810 O O . GLN A 1 340 ? 0.755 1.229 13.421 1.00 95.56 340 GLN A O 1
ATOM 2815 N N . SER A 1 341 ? 0.291 3.278 12.614 1.00 96.81 341 SER A N 1
ATOM 2816 C CA . SER A 1 341 ? 0.145 3.951 13.918 1.00 96.81 341 SER A CA 1
ATOM 2817 C C . SER A 1 341 ? -0.979 3.329 14.752 1.00 96.81 341 SER A C 1
ATOM 2819 O O . SER A 1 341 ? -0.751 2.896 15.882 1.00 96.81 341 SER A O 1
ATOM 2821 N N . GLY A 1 342 ? -2.159 3.139 14.153 1.00 96.81 342 GLY A N 1
ATOM 2822 C CA . GLY A 1 342 ? -3.291 2.482 14.807 1.00 96.81 342 GLY A CA 1
ATOM 2823 C C . GLY A 1 342 ? -2.976 1.052 15.249 1.00 96.81 342 GLY A C 1
ATOM 2824 O O . GLY A 1 342 ? -3.297 0.666 16.375 1.00 96.81 342 GLY A O 1
ATOM 2825 N N . ILE A 1 343 ? -2.282 0.266 14.412 1.00 95.38 343 ILE A N 1
ATOM 2826 C CA . ILE A 1 343 ? -1.846 -1.087 14.797 1.00 95.38 343 ILE A CA 1
ATOM 2827 C C . ILE A 1 343 ? -0.881 -1.009 15.980 1.00 95.38 343 ILE A C 1
ATOM 2829 O O . ILE A 1 343 ? -1.029 -1.766 16.936 1.00 95.38 343 ILE A O 1
ATOM 2833 N N . TYR A 1 344 ? 0.098 -0.107 15.935 1.00 96.06 344 TYR A N 1
ATOM 2834 C CA . TYR A 1 344 ? 1.053 0.063 17.021 1.00 96.06 344 TYR A CA 1
ATOM 2835 C C . TYR A 1 344 ? 0.360 0.396 18.350 1.00 96.06 344 TYR A C 1
ATOM 2837 O O . TYR A 1 344 ? 0.587 -0.312 19.333 1.00 96.06 344 TYR A O 1
ATOM 2845 N N . PHE A 1 345 ? -0.529 1.393 18.378 1.00 96.75 345 PHE A N 1
ATOM 2846 C CA . PHE A 1 345 ? -1.262 1.760 19.593 1.00 96.75 345 PHE A CA 1
ATOM 2847 C C . PHE A 1 345 ? -2.148 0.628 20.102 1.00 96.75 345 PHE A C 1
ATOM 2849 O O . PHE A 1 345 ? -2.123 0.326 21.295 1.00 96.75 345 PHE A O 1
ATOM 2856 N N . TYR A 1 346 ? -2.839 -0.081 19.206 1.00 95.44 346 TYR A N 1
ATOM 2857 C CA . TYR A 1 346 ? -3.629 -1.252 19.580 1.00 95.44 346 TYR A CA 1
ATOM 2858 C C . TYR A 1 346 ? -2.757 -2.314 20.265 1.00 95.44 346 TYR A C 1
ATOM 2860 O O . TYR A 1 346 ? -3.139 -2.889 21.281 1.00 95.44 346 TYR A O 1
ATOM 2868 N N . ARG A 1 347 ? -1.550 -2.562 19.740 1.00 92.50 347 ARG A N 1
ATOM 2869 C CA . ARG A 1 347 ? -0.592 -3.513 20.325 1.00 92.50 347 ARG A CA 1
ATOM 2870 C C . ARG A 1 347 ? 0.009 -3.051 21.648 1.00 92.50 347 ARG A C 1
ATOM 2872 O O . ARG A 1 347 ? 0.500 -3.890 22.395 1.00 92.50 347 ARG A O 1
ATOM 2879 N N . LYS A 1 348 ? -0.020 -1.751 21.926 1.00 92.81 348 LYS A N 1
ATOM 2880 C CA . LYS A 1 348 ? 0.364 -1.151 23.208 1.00 92.81 348 LYS A CA 1
ATOM 2881 C C . LYS A 1 348 ? -0.805 -1.004 24.178 1.00 92.81 348 LYS A C 1
ATOM 2883 O O . LYS A 1 348 ? -0.634 -0.361 25.203 1.00 92.81 348 LYS A O 1
ATOM 2888 N N . GLU A 1 349 ? -1.968 -1.569 23.845 1.00 94.88 349 GLU A N 1
ATOM 2889 C CA . GLU A 1 349 ? -3.205 -1.465 24.632 1.00 94.88 349 GLU A CA 1
ATOM 2890 C C . GLU A 1 349 ? -3.697 -0.015 24.811 1.00 94.88 349 GLU A C 1
ATOM 2892 O O . GLU A 1 349 ? -4.562 0.279 25.630 1.00 94.88 349 GLU A O 1
ATOM 2897 N N . ARG A 1 350 ? -3.196 0.898 23.973 1.00 96.81 350 ARG A N 1
ATOM 2898 C CA . ARG A 1 350 ? -3.600 2.304 23.881 1.00 96.81 350 ARG A CA 1
ATOM 2899 C C . ARG A 1 350 ? -4.790 2.410 22.927 1.00 96.81 350 ARG A C 1
ATOM 2901 O O . ARG A 1 350 ? -4.697 2.952 21.826 1.00 96.81 350 ARG A O 1
ATOM 2908 N N . TYR A 1 351 ? -5.897 1.773 23.305 1.00 96.44 351 TYR A N 1
ATOM 2909 C CA . TYR A 1 351 ? -7.019 1.522 22.396 1.00 96.44 351 TYR A CA 1
ATOM 2910 C C . TYR A 1 351 ? -7.726 2.794 21.915 1.00 96.44 351 TYR A C 1
ATOM 2912 O O . TYR A 1 351 ? -8.139 2.836 20.761 1.00 96.44 351 TYR A O 1
ATOM 2920 N N . GLU A 1 352 ? -7.826 3.834 22.743 1.00 95.44 352 GLU A N 1
ATOM 2921 C CA . GLU A 1 352 ? -8.425 5.117 22.340 1.00 95.44 352 GLU A CA 1
ATOM 2922 C C . GLU A 1 352 ? -7.629 5.787 21.211 1.00 95.44 352 GLU A C 1
ATOM 2924 O O . GLU A 1 352 ? -8.194 6.238 20.215 1.00 95.44 352 GLU A O 1
ATOM 2929 N N . GLU A 1 353 ? -6.300 5.778 21.304 1.00 97.19 353 GLU A N 1
ATOM 2930 C CA . GLU A 1 353 ? -5.427 6.319 20.258 1.00 97.19 353 GLU A CA 1
ATOM 2931 C C . GLU A 1 353 ? -5.476 5.467 18.992 1.00 97.19 353 GLU A C 1
ATOM 2933 O O . GLU A 1 353 ? -5.531 6.003 17.885 1.00 97.19 353 GLU A O 1
ATOM 2938 N N . ALA A 1 354 ? -5.550 4.142 19.140 1.00 97.25 354 ALA A N 1
ATOM 2939 C CA . ALA A 1 354 ? -5.775 3.248 18.011 1.00 97.25 354 ALA A CA 1
ATOM 2940 C C . ALA A 1 354 ? -7.101 3.555 17.297 1.00 97.25 354 ALA A C 1
ATOM 2942 O O . ALA A 1 354 ? -7.138 3.607 16.068 1.00 97.25 354 ALA A O 1
ATOM 2943 N N . ILE A 1 355 ? -8.180 3.787 18.051 1.00 96.12 355 ILE A N 1
ATOM 2944 C CA . ILE A 1 355 ? -9.493 4.157 17.510 1.00 96.12 355 ILE A CA 1
ATOM 2945 C C . ILE A 1 355 ? -9.406 5.478 16.741 1.00 96.12 355 ILE A C 1
ATOM 2947 O O . ILE A 1 355 ? -9.915 5.554 15.624 1.00 96.12 355 ILE A O 1
ATOM 2951 N N . ASN A 1 356 ? -8.722 6.489 17.280 1.00 96.31 356 ASN A N 1
ATOM 2952 C CA . ASN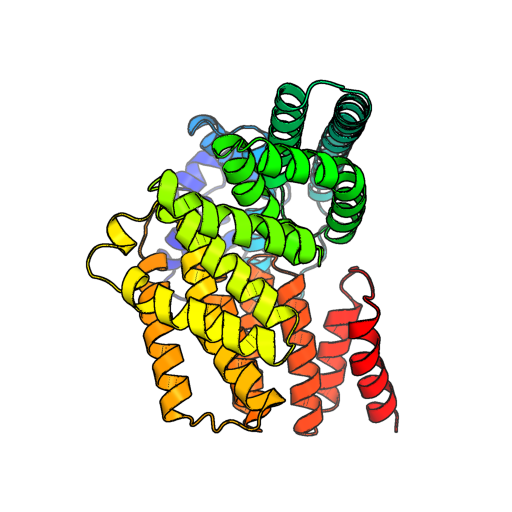 A 1 356 ? -8.531 7.768 16.591 1.00 96.31 356 ASN A CA 1
ATOM 2953 C C . ASN A 1 356 ? -7.804 7.594 15.250 1.00 96.31 356 ASN A C 1
ATOM 2955 O O . ASN A 1 356 ? -8.270 8.097 14.224 1.00 96.31 356 ASN A O 1
ATOM 2959 N N . GLU A 1 357 ? -6.716 6.823 15.233 1.00 97.19 357 GLU A N 1
ATOM 2960 C CA . GLU A 1 357 ? -5.968 6.527 14.007 1.00 97.19 357 GLU A CA 1
ATOM 2961 C C . GLU A 1 357 ? -6.815 5.751 12.990 1.00 97.19 357 GLU A C 1
ATOM 2963 O O . GLU A 1 357 ? -6.865 6.106 11.811 1.00 97.19 357 GLU A O 1
ATOM 2968 N N . PHE A 1 358 ? -7.542 4.713 13.414 1.00 95.94 358 PHE A N 1
ATOM 2969 C CA . PHE A 1 358 ? -8.364 3.934 12.486 1.00 95.94 358 PHE A CA 1
ATOM 2970 C C . PHE A 1 358 ? -9.614 4.680 12.007 1.00 95.94 358 PHE A C 1
ATOM 2972 O O . PHE A 1 358 ? -10.035 4.450 10.875 1.00 95.94 358 PHE A O 1
ATOM 2979 N N . ASN A 1 359 ? -10.177 5.598 12.796 1.00 90.44 359 ASN A N 1
ATOM 2980 C CA . ASN A 1 359 ? -11.243 6.494 12.340 1.00 90.44 359 ASN A CA 1
ATOM 2981 C C . ASN A 1 359 ? -10.740 7.438 11.248 1.00 90.44 359 ASN A C 1
ATOM 2983 O O . ASN A 1 359 ? -11.403 7.584 10.220 1.00 90.44 359 ASN A O 1
ATOM 2987 N N . HIS A 1 360 ? -9.546 8.012 11.430 1.00 89.94 360 HIS A N 1
ATOM 2988 C CA . HIS A 1 360 ? -8.887 8.806 10.397 1.00 89.94 360 HIS A CA 1
ATOM 2989 C C . HIS A 1 360 ? -8.693 7.974 9.120 1.00 89.94 360 HIS A C 1
ATOM 2991 O O . HIS A 1 360 ? -9.121 8.385 8.041 1.00 89.94 360 HIS A O 1
ATOM 2997 N N . VAL A 1 361 ? -8.150 6.756 9.238 1.00 91.12 361 VAL A N 1
ATOM 2998 C CA . VAL A 1 361 ? -7.970 5.872 8.077 1.00 91.12 361 VAL A CA 1
ATOM 2999 C C . VAL A 1 361 ? -9.296 5.536 7.402 1.00 91.12 361 VAL A C 1
ATOM 3001 O O . VAL A 1 361 ? -9.376 5.612 6.180 1.00 91.12 361 VAL A O 1
ATOM 3004 N N . ALA A 1 362 ? -10.330 5.163 8.157 1.00 84.94 362 ALA A N 1
ATOM 3005 C CA . ALA A 1 362 ? -11.630 4.808 7.595 1.00 84.94 362 ALA A CA 1
ATOM 3006 C C . ALA A 1 362 ? -12.260 5.989 6.844 1.00 84.94 362 ALA A C 1
ATOM 3008 O O . ALA A 1 362 ? -12.737 5.809 5.726 1.00 84.94 362 ALA A O 1
ATOM 3009 N N . HIS A 1 363 ? -12.210 7.190 7.425 1.00 80.56 363 HIS A N 1
ATOM 3010 C CA . HIS A 1 363 ? -12.745 8.406 6.818 1.00 80.56 363 HIS A CA 1
ATOM 3011 C C . HIS A 1 363 ? -12.041 8.749 5.503 1.00 80.56 363 HIS A C 1
ATOM 3013 O O . HIS A 1 363 ? -12.688 8.856 4.463 1.00 80.56 363 HIS A O 1
ATOM 3019 N N . TYR A 1 364 ? -10.713 8.863 5.518 1.00 75.94 364 TYR A N 1
ATOM 3020 C CA . TYR A 1 364 ? -9.970 9.246 4.320 1.00 75.94 364 TYR A CA 1
ATOM 3021 C C . TYR A 1 364 ? -9.950 8.133 3.272 1.00 75.94 364 TYR A C 1
ATOM 3023 O O . TYR A 1 364 ? -10.022 8.425 2.082 1.00 75.94 364 TYR A O 1
ATOM 3031 N N . ALA A 1 365 ? -9.927 6.859 3.679 1.00 75.69 365 ALA A N 1
ATOM 3032 C CA . ALA A 1 365 ? -10.078 5.748 2.745 1.00 75.69 365 ALA A CA 1
ATOM 3033 C C . ALA A 1 365 ? -11.458 5.756 2.078 1.00 75.69 365 ALA A C 1
ATOM 3035 O O . ALA A 1 365 ? -11.533 5.496 0.882 1.00 75.69 365 ALA A O 1
ATOM 3036 N N . ASN A 1 366 ? -12.530 6.081 2.807 1.00 71.88 366 ASN A N 1
ATOM 3037 C CA . ASN A 1 366 ? -13.857 6.271 2.223 1.00 71.88 366 ASN A CA 1
ATOM 3038 C C . ASN A 1 366 ? -13.856 7.415 1.198 1.00 71.88 366 ASN A C 1
ATOM 3040 O O . ASN A 1 366 ? -14.307 7.217 0.071 1.00 71.88 366 ASN A O 1
ATOM 3044 N N . LEU A 1 367 ? -13.274 8.560 1.569 1.00 64.38 367 LEU A N 1
ATOM 3045 C CA . LEU A 1 367 ? -13.195 9.758 0.734 1.00 64.38 367 LEU A CA 1
ATOM 3046 C C . LEU A 1 367 ? -12.527 9.486 -0.623 1.00 64.38 367 LEU A C 1
ATOM 3048 O O . LEU A 1 367 ? -13.022 9.938 -1.649 1.00 64.38 367 LEU A O 1
ATOM 3052 N N . ILE A 1 368 ? -11.441 8.706 -0.646 1.00 61.84 368 ILE A N 1
ATOM 3053 C CA . ILE A 1 368 ? -10.726 8.360 -1.888 1.00 61.84 368 ILE A CA 1
ATOM 3054 C C . ILE A 1 368 ? -11.203 7.053 -2.546 1.00 61.84 368 ILE A C 1
ATOM 3056 O O . ILE A 1 368 ? -10.509 6.508 -3.411 1.00 61.84 368 ILE A O 1
ATOM 3060 N N . GLY A 1 369 ? -12.334 6.492 -2.105 1.00 59.28 369 GLY A N 1
ATOM 3061 C CA . GLY A 1 369 ? -12.892 5.249 -2.647 1.00 59.28 369 GLY A CA 1
ATOM 3062 C C . GLY A 1 369 ? -12.066 3.988 -2.352 1.00 59.28 369 GLY A C 1
ATOM 3063 O O . GLY A 1 369 ? -12.235 2.963 -3.006 1.00 59.28 369 GLY A O 1
ATOM 3064 N N . TRP A 1 370 ? -11.168 4.006 -1.364 1.00 70.06 370 TRP A N 1
ATOM 3065 C CA . TRP A 1 370 ? -10.277 2.890 -1.029 1.00 70.06 370 TRP A CA 1
ATOM 3066 C C . TRP A 1 370 ? -10.938 1.844 -0.114 1.00 70.06 370 TRP A C 1
ATOM 3068 O O . TRP A 1 370 ? -10.461 1.532 0.985 1.00 70.06 370 TRP A O 1
ATOM 3078 N N . GLY A 1 371 ? -12.027 1.237 -0.595 1.00 69.06 371 GLY A N 1
ATOM 3079 C CA . GLY A 1 371 ? -12.918 0.382 0.203 1.00 69.06 371 GLY A CA 1
ATOM 3080 C C . GLY A 1 371 ? -12.235 -0.782 0.939 1.00 69.06 371 GLY A C 1
ATOM 3081 O O . GLY A 1 371 ? -12.638 -1.144 2.044 1.00 69.06 371 GLY A O 1
ATOM 3082 N N . ARG A 1 372 ? -11.148 -1.354 0.394 1.00 74.06 372 ARG A N 1
ATOM 3083 C CA . ARG A 1 372 ? -10.389 -2.423 1.076 1.00 74.06 372 ARG A CA 1
ATOM 3084 C C . ARG A 1 372 ? -9.730 -1.940 2.372 1.00 74.06 372 ARG A C 1
ATOM 3086 O O . ARG A 1 372 ? -9.717 -2.695 3.348 1.00 74.06 372 ARG A O 1
ATOM 3093 N N . ILE A 1 373 ? -9.131 -0.748 2.348 1.00 79.31 373 ILE A N 1
ATOM 3094 C CA . ILE A 1 373 ? -8.442 -0.155 3.502 1.00 79.31 373 ILE A CA 1
ATOM 3095 C C . ILE A 1 373 ? -9.460 0.352 4.509 1.00 79.31 373 ILE A C 1
ATOM 3097 O O . ILE A 1 373 ? -9.314 0.076 5.694 1.00 7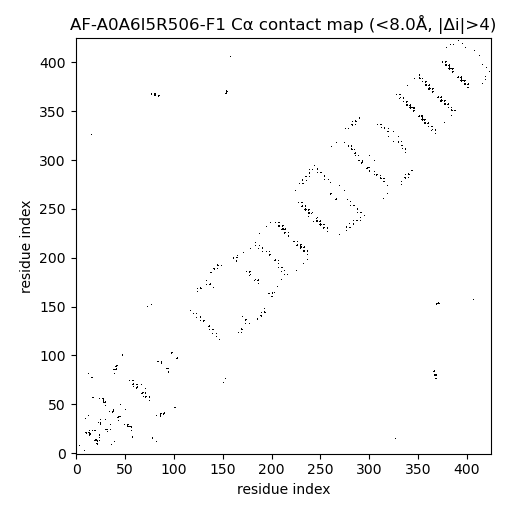9.31 373 ILE A O 1
ATOM 3101 N N . GLU A 1 374 ? -10.539 0.968 4.037 1.00 78.69 374 GLU A N 1
ATOM 3102 C CA . GLU A 1 374 ? -11.671 1.352 4.878 1.00 78.69 374 GLU A CA 1
ATOM 3103 C C . GLU A 1 374 ? -12.240 0.146 5.649 1.00 78.69 374 GLU A C 1
ATOM 3105 O O . GLU A 1 374 ? -12.385 0.193 6.866 1.00 78.69 374 GLU A O 1
ATOM 3110 N N . GLN A 1 375 ? -12.476 -0.988 4.980 1.00 76.62 375 GLN A N 1
ATOM 3111 C CA . GLN A 1 375 ? -12.911 -2.216 5.657 1.00 76.62 375 GLN A CA 1
ATOM 3112 C C . GLN A 1 375 ? -11.884 -2.752 6.653 1.00 76.62 375 GLN A C 1
ATOM 3114 O O . GLN A 1 375 ? -12.254 -3.275 7.703 1.00 76.62 375 GLN A O 1
ATOM 3119 N N . ALA A 1 376 ? -10.596 -2.675 6.313 1.00 83.19 376 ALA A N 1
ATOM 3120 C CA . ALA A 1 376 ? -9.543 -3.092 7.226 1.00 83.19 376 ALA A CA 1
ATOM 3121 C C . ALA A 1 376 ? -9.537 -2.208 8.484 1.00 83.19 376 ALA A C 1
ATOM 3123 O O . ALA A 1 376 ? -9.444 -2.736 9.588 1.00 83.19 376 ALA A O 1
ATOM 3124 N N . ALA A 1 377 ? -9.723 -0.895 8.326 1.00 89.19 377 ALA A N 1
ATOM 3125 C CA . ALA A 1 377 ? -9.868 0.044 9.430 1.00 89.19 377 ALA A CA 1
ATOM 3126 C C . ALA A 1 377 ? -11.115 -0.255 10.274 1.00 89.19 377 ALA A C 1
ATOM 3128 O O . ALA A 1 377 ? -10.991 -0.375 11.488 1.00 89.19 377 ALA A O 1
ATOM 3129 N N . TYR A 1 378 ? -12.282 -0.505 9.666 1.00 87.88 378 TYR A N 1
ATOM 3130 C CA . TYR A 1 378 ? -13.478 -0.915 10.418 1.00 87.88 378 TYR A CA 1
ATOM 3131 C C . TYR A 1 378 ? -13.297 -2.236 11.170 1.00 87.88 378 TYR A C 1
ATOM 3133 O O . TYR A 1 378 ? -13.800 -2.381 12.282 1.00 87.88 378 TYR A O 1
ATOM 3141 N N . SER A 1 379 ? -12.545 -3.190 10.612 1.00 86.69 379 SER A N 1
ATOM 3142 C CA . SER A 1 379 ? -12.215 -4.431 11.320 1.00 86.69 379 SER A CA 1
ATOM 3143 C C . SER A 1 379 ? -11.380 -4.163 12.574 1.00 86.69 379 SER A C 1
ATOM 3145 O O . SER A 1 379 ? -11.598 -4.805 13.603 1.00 86.69 379 SER A O 1
ATOM 3147 N N . TRP A 1 380 ? -10.430 -3.230 12.502 1.00 92.88 380 TRP A N 1
ATOM 3148 C CA . TRP A 1 380 ? -9.639 -2.828 13.661 1.00 92.88 380 TRP A CA 1
ATOM 3149 C C . TRP A 1 380 ? -10.444 -2.009 14.666 1.00 92.88 380 TRP A C 1
ATOM 3151 O O . TRP A 1 380 ? -10.335 -2.285 15.856 1.00 92.88 380 TRP A O 1
ATOM 3161 N N . LEU A 1 381 ? -11.291 -1.083 14.207 1.00 94.25 381 LEU A N 1
ATOM 3162 C CA . LEU A 1 381 ? -12.201 -0.310 15.056 1.00 94.25 381 LEU A CA 1
ATOM 3163 C C . LEU A 1 381 ? -13.122 -1.229 15.857 1.00 94.25 381 LEU A C 1
ATOM 3165 O O . LEU A 1 381 ? -13.168 -1.120 17.076 1.00 94.25 381 LEU A O 1
ATOM 3169 N N . ALA A 1 382 ? -13.762 -2.205 15.205 1.00 89.88 382 ALA A N 1
ATOM 3170 C CA . ALA A 1 382 ? -14.585 -3.198 15.892 1.00 89.88 382 ALA A CA 1
ATOM 3171 C C . ALA A 1 382 ? -13.792 -3.956 16.970 1.00 89.88 382 ALA A C 1
ATOM 3173 O O . ALA A 1 382 ? -14.246 -4.114 18.102 1.00 89.88 382 ALA A O 1
ATOM 3174 N N . THR A 1 383 ? -12.572 -4.385 16.632 1.00 89.88 383 THR A N 1
ATOM 3175 C CA . THR A 1 383 ? -11.709 -5.121 17.563 1.00 89.88 383 THR A CA 1
ATOM 3176 C C . THR A 1 383 ? -11.285 -4.250 18.753 1.00 89.88 383 THR A C 1
ATOM 3178 O O . THR A 1 383 ? -11.318 -4.716 19.890 1.00 89.88 383 THR A O 1
ATOM 3181 N N . ALA A 1 384 ? -10.911 -2.991 18.517 1.00 93.12 384 ALA A N 1
ATOM 3182 C CA . ALA A 1 384 ? -10.523 -2.046 19.561 1.00 93.12 384 ALA A CA 1
ATOM 3183 C C . ALA A 1 384 ? -11.708 -1.681 20.468 1.00 93.12 384 ALA A C 1
ATOM 3185 O O . ALA A 1 384 ? -11.573 -1.767 21.684 1.00 93.12 384 ALA A O 1
ATOM 3186 N N . SER A 1 385 ? -12.879 -1.381 19.895 1.00 92.06 385 SER A N 1
ATOM 3187 C CA . SER A 1 385 ? -14.114 -1.120 20.647 1.00 92.06 385 SER A CA 1
ATOM 3188 C C . SER A 1 385 ? -14.503 -2.298 21.535 1.00 92.06 385 SER A C 1
ATOM 3190 O O . SER A 1 385 ? -14.835 -2.108 22.700 1.00 92.06 385 SER A O 1
ATOM 3192 N N . TYR A 1 386 ? -14.378 -3.530 21.036 1.00 90.88 386 TYR A N 1
ATOM 3193 C CA . TYR A 1 386 ? -14.603 -4.713 21.864 1.00 90.88 386 TYR A CA 1
ATOM 3194 C C . TYR A 1 386 ? -13.637 -4.787 23.058 1.00 90.88 386 TYR A C 1
ATOM 3196 O O . TYR A 1 386 ? -14.059 -5.103 24.169 1.00 90.88 386 TYR A O 1
ATOM 3204 N N . LYS A 1 387 ? -12.353 -4.458 22.858 1.00 91.88 387 LYS A N 1
ATOM 3205 C CA . LYS A 1 387 ? -11.339 -4.484 23.926 1.00 91.88 387 LYS A CA 1
ATOM 3206 C C . LYS A 1 387 ? -11.586 -3.473 25.042 1.00 91.88 387 LYS A C 1
ATOM 3208 O O . LYS A 1 387 ? -11.231 -3.771 26.177 1.00 91.88 387 LYS A O 1
ATOM 3213 N N . ILE A 1 388 ? -12.212 -2.338 24.741 1.00 93.75 388 ILE A N 1
ATOM 3214 C CA . ILE A 1 388 ? -12.585 -1.322 25.740 1.00 93.75 388 ILE A CA 1
ATOM 3215 C C . ILE A 1 388 ? -14.001 -1.513 26.308 1.00 93.75 388 ILE A C 1
ATOM 3217 O O . ILE A 1 388 ? -14.455 -0.696 27.096 1.00 93.75 388 ILE A O 1
ATOM 3221 N N . GLY A 1 389 ? -14.707 -2.588 25.933 1.00 90.56 389 GLY A N 1
ATOM 3222 C CA . GLY A 1 389 ? -16.059 -2.884 26.425 1.00 90.56 389 GLY A CA 1
ATOM 3223 C C . GLY A 1 389 ? -17.197 -2.169 25.684 1.00 90.56 389 GLY A C 1
ATOM 3224 O O . GLY A 1 389 ? -18.363 -2.390 26.007 1.00 90.56 389 GLY A O 1
ATOM 3225 N N . GLU A 1 390 ? -16.890 -1.393 24.644 1.00 92.75 390 GLU A N 1
ATOM 3226 C CA . GLU A 1 390 ? -17.846 -0.648 23.814 1.00 92.75 390 GLU A CA 1
ATOM 3227 C C . GLU A 1 390 ? -18.541 -1.574 22.796 1.00 92.75 390 GLU A C 1
ATOM 3229 O O . GLU A 1 390 ? -18.256 -1.568 21.589 1.00 92.75 390 GLU A O 1
ATOM 3234 N N . ARG A 1 391 ? -19.445 -2.430 23.292 1.00 88.88 391 ARG A N 1
ATOM 3235 C CA . ARG A 1 391 ? -20.130 -3.463 22.489 1.00 88.88 391 ARG A CA 1
ATOM 3236 C C . ARG A 1 391 ? -20.974 -2.874 21.355 1.00 88.88 391 ARG A C 1
ATOM 3238 O O . ARG A 1 391 ? -20.943 -3.416 20.249 1.00 88.88 391 ARG A O 1
ATOM 3245 N N . ASP A 1 392 ? -21.678 -1.770 21.598 1.00 88.62 392 ASP A N 1
ATOM 3246 C CA . ASP A 1 392 ? -22.544 -1.135 20.594 1.00 88.62 392 ASP A CA 1
ATOM 3247 C C . ASP A 1 392 ? -21.734 -0.576 19.423 1.00 88.62 392 ASP A C 1
ATOM 3249 O O . ASP A 1 392 ? -22.026 -0.882 18.263 1.00 88.62 392 ASP A O 1
ATOM 3253 N N . SER A 1 393 ? -20.648 0.140 19.727 1.00 89.44 393 SER A N 1
ATOM 3254 C CA . SER A 1 393 ? -19.694 0.629 18.726 1.00 89.44 393 SER A CA 1
ATOM 3255 C C . SER A 1 393 ? -19.097 -0.523 17.916 1.00 89.44 393 SER A C 1
ATOM 3257 O O . SER A 1 393 ? -19.038 -0.464 16.687 1.00 89.44 393 SER A O 1
ATOM 3259 N N . CYS A 1 394 ? -18.712 -1.622 18.577 1.00 88.31 394 CYS A N 1
ATOM 3260 C CA . CYS A 1 394 ? -18.232 -2.819 17.886 1.00 88.31 394 CYS A CA 1
ATOM 3261 C C . CYS A 1 394 ? -19.269 -3.344 16.879 1.00 88.31 394 CYS A C 1
ATOM 3263 O O . CYS A 1 394 ? -18.951 -3.523 15.700 1.00 88.31 394 CYS A O 1
ATOM 3265 N N . LEU A 1 395 ? -20.523 -3.530 17.304 1.00 85.38 395 LEU A N 1
ATOM 3266 C CA . LEU A 1 395 ? -21.602 -3.995 16.428 1.00 85.38 395 LEU A CA 1
ATOM 3267 C C . LEU A 1 395 ? -21.880 -3.030 15.269 1.00 85.38 395 LEU A C 1
ATOM 3269 O O . LEU A 1 395 ? -22.167 -3.486 14.159 1.00 85.38 395 LEU A O 1
ATOM 3273 N N . GLU A 1 396 ? -21.796 -1.719 15.495 1.00 87.88 396 GLU A N 1
ATOM 3274 C CA . GLU A 1 396 ? -21.936 -0.714 14.440 1.00 87.88 396 GLU A CA 1
ATOM 3275 C C . GLU A 1 396 ? -20.851 -0.878 13.368 1.00 87.88 396 GLU A C 1
ATOM 3277 O O . GLU A 1 396 ? -21.162 -0.967 12.175 1.00 87.88 396 GLU A O 1
ATOM 3282 N N . TYR A 1 397 ? -19.584 -0.989 13.773 1.00 87.75 397 TYR A N 1
ATOM 3283 C CA . TYR A 1 397 ? -18.476 -1.181 12.837 1.00 87.75 397 TYR A CA 1
ATOM 3284 C C . TYR A 1 397 ? -18.578 -2.510 12.087 1.00 87.75 397 TYR A C 1
ATOM 3286 O O . TYR A 1 397 ? -18.370 -2.541 10.873 1.00 87.75 397 TYR A O 1
ATOM 3294 N N . LEU A 1 398 ? -18.975 -3.595 12.758 1.00 82.44 398 LEU A N 1
ATOM 3295 C CA . LEU A 1 398 ? -19.194 -4.879 12.093 1.00 82.44 398 LEU A CA 1
ATOM 3296 C C . LEU A 1 398 ? -20.317 -4.797 11.041 1.00 82.44 398 LEU A C 1
ATOM 3298 O O . LEU A 1 398 ? -20.143 -5.274 9.918 1.00 82.44 398 LEU A O 1
ATOM 3302 N N . LYS A 1 399 ? -21.419 -4.088 11.333 1.00 80.25 399 LYS A N 1
ATOM 3303 C CA . LYS A 1 399 ? -22.486 -3.818 10.348 1.00 80.25 399 LYS A CA 1
ATOM 3304 C C . LYS A 1 399 ? -21.976 -3.021 9.139 1.00 80.25 399 LYS A C 1
ATOM 3306 O O . LYS A 1 399 ? -22.425 -3.277 8.021 1.00 80.25 399 LYS A O 1
ATOM 3311 N N . LYS A 1 400 ? -21.048 -2.071 9.325 1.00 77.69 400 LYS A N 1
ATOM 3312 C CA . LYS A 1 400 ? -20.432 -1.310 8.215 1.00 77.69 400 LYS A CA 1
ATOM 3313 C C . LYS A 1 400 ? -19.589 -2.201 7.300 1.00 77.69 400 LYS A C 1
ATOM 3315 O O . LYS A 1 400 ? -19.587 -1.991 6.088 1.00 77.69 400 LYS A O 1
ATOM 3320 N N . ILE A 1 401 ? -18.929 -3.221 7.851 1.00 74.31 401 ILE A N 1
ATOM 3321 C CA . ILE A 1 401 ? -18.209 -4.231 7.061 1.00 74.31 401 ILE A CA 1
ATOM 3322 C C . ILE A 1 401 ? -19.202 -5.078 6.249 1.00 74.31 401 ILE A C 1
ATOM 3324 O O . ILE A 1 401 ? -18.969 -5.313 5.066 1.00 74.31 401 ILE A O 1
ATOM 3328 N N . ASP A 1 402 ? -20.319 -5.488 6.859 1.00 67.19 402 ASP A N 1
ATOM 3329 C CA . ASP A 1 402 ? -21.313 -6.386 6.253 1.00 67.19 402 ASP A CA 1
ATOM 3330 C C . ASP A 1 402 ? -22.181 -5.730 5.168 1.00 67.19 402 ASP A C 1
ATOM 3332 O O . ASP A 1 402 ? -22.579 -6.397 4.213 1.00 67.19 402 ASP A O 1
ATOM 3336 N N . LYS A 1 403 ? -22.466 -4.426 5.283 1.00 59.38 403 LYS A N 1
ATOM 3337 C CA . LYS A 1 403 ? -23.267 -3.670 4.301 1.00 59.38 403 LYS A CA 1
ATOM 3338 C C . LYS A 1 403 ? -22.549 -3.427 2.969 1.00 59.38 403 LYS A C 1
ATOM 3340 O O . LYS A 1 403 ? -23.211 -3.090 1.988 1.00 59.38 403 LYS A O 1
ATOM 3345 N N . LYS A 1 404 ? -21.219 -3.561 2.908 1.00 54.19 404 LYS A N 1
ATOM 3346 C CA . LYS A 1 404 ? -20.459 -3.390 1.663 1.00 54.19 404 LYS A CA 1
ATOM 3347 C C . 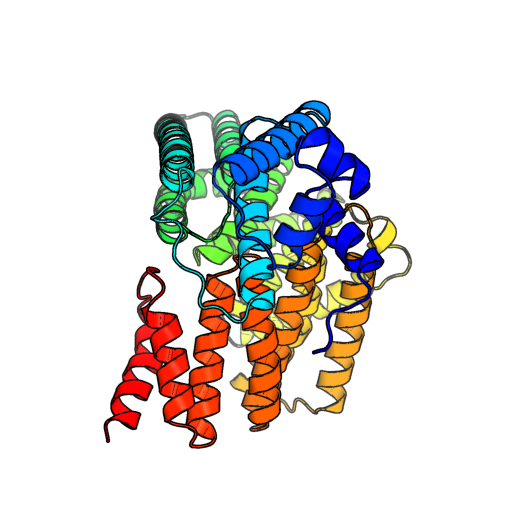LYS A 1 404 ? -20.356 -4.739 0.957 1.00 54.19 404 LYS A C 1
ATOM 3349 O O . LYS A 1 404 ? -19.713 -5.643 1.481 1.00 54.19 404 LYS A O 1
ATOM 3354 N N . HIS A 1 405 ? -20.979 -4.858 -0.219 1.00 46.44 405 HIS A N 1
ATOM 3355 C CA . HIS A 1 405 ? -20.997 -6.038 -1.101 1.00 46.44 405 HIS A CA 1
ATOM 3356 C C . HIS A 1 405 ? -19.609 -6.404 -1.657 1.00 46.44 405 HIS A C 1
ATOM 3358 O O . HIS A 1 405 ? -19.386 -6.438 -2.861 1.00 46.44 405 HIS A O 1
ATOM 3364 N N . LEU A 1 406 ? -18.654 -6.675 -0.776 1.00 47.59 406 LEU A N 1
ATOM 3365 C CA . LEU A 1 406 ? -17.355 -7.221 -1.115 1.00 47.59 406 LEU A CA 1
ATOM 3366 C C . LEU A 1 406 ? -17.263 -8.643 -0.543 1.00 47.59 406 LEU A C 1
ATOM 3368 O O . LEU A 1 406 ? -17.824 -8.938 0.518 1.00 47.59 406 LEU A O 1
ATOM 3372 N N . PRO A 1 407 ? -16.578 -9.544 -1.254 1.00 43.66 407 PRO A N 1
ATOM 3373 C CA . PRO A 1 407 ? -16.487 -10.965 -0.934 1.00 43.66 407 PRO A CA 1
ATOM 3374 C C . PRO A 1 407 ? -16.052 -11.211 0.507 1.00 43.66 407 PRO A C 1
ATOM 3376 O O . PRO A 1 407 ? -15.078 -10.648 1.023 1.00 43.66 407 PRO A O 1
ATOM 3379 N N . LYS A 1 408 ? -16.734 -12.163 1.136 1.00 43.28 408 LYS A N 1
ATOM 3380 C CA . LYS A 1 408 ? -16.322 -12.742 2.410 1.00 43.28 408 LYS A CA 1
ATOM 3381 C C . LYS A 1 408 ? -15.022 -13.522 2.180 1.00 43.28 408 LYS A C 1
ATOM 3383 O O . LYS A 1 408 ? -15.047 -14.660 1.728 1.00 43.28 408 LYS A O 1
ATOM 3388 N N . THR A 1 409 ? -13.870 -12.925 2.475 1.00 41.62 409 THR A N 1
ATOM 3389 C CA . THR A 1 409 ? -12.602 -13.669 2.482 1.00 41.62 409 THR A CA 1
ATOM 3390 C C . THR A 1 409 ? -12.542 -14.581 3.723 1.00 41.62 409 THR A C 1
ATOM 3392 O O . THR A 1 409 ? -12.804 -14.102 4.831 1.00 41.62 409 THR A O 1
ATOM 3395 N N . PRO A 1 410 ? -12.156 -15.868 3.593 1.00 38.91 410 PRO A N 1
ATOM 3396 C CA . PRO A 1 410 ? -12.172 -16.850 4.691 1.00 38.91 410 PRO A CA 1
ATOM 3397 C C . PRO A 1 410 ? -11.408 -16.431 5.957 1.00 38.91 410 PRO A C 1
ATOM 3399 O O . PRO A 1 410 ? -11.836 -16.717 7.070 1.00 38.91 410 PRO A O 1
ATOM 3402 N N . LYS A 1 411 ? -10.294 -15.695 5.819 1.00 42.09 411 LYS A N 1
ATOM 3403 C CA . LYS A 1 411 ? -9.510 -15.215 6.974 1.00 42.09 411 LYS A CA 1
ATOM 3404 C C . LYS A 1 411 ? -10.214 -14.106 7.771 1.00 42.09 411 LYS A C 1
ATOM 3406 O O . LYS A 1 411 ? -10.064 -14.064 8.989 1.00 42.09 411 LYS A O 1
ATOM 3411 N N . ARG A 1 412 ? -10.990 -13.228 7.116 1.00 42.50 412 ARG A N 1
ATOM 3412 C CA . ARG A 1 412 ? -11.743 -12.140 7.779 1.00 42.50 412 ARG A CA 1
ATOM 3413 C C . ARG A 1 412 ? -12.974 -12.661 8.527 1.00 42.50 412 ARG A C 1
ATOM 3415 O O . ARG A 1 412 ? -13.333 -12.100 9.557 1.00 42.50 412 ARG A O 1
ATOM 3422 N N . LEU A 1 413 ? -13.555 -13.763 8.050 1.00 43.06 413 LEU A N 1
ATOM 3423 C CA . LEU A 1 413 ? -14.645 -14.475 8.721 1.00 43.06 413 LEU A CA 1
ATOM 3424 C C . LEU A 1 413 ? -14.246 -14.932 10.139 1.00 43.06 413 LEU A C 1
ATOM 3426 O O . LEU A 1 413 ? -15.008 -14.749 11.075 1.00 43.06 413 LEU A O 1
ATOM 3430 N N . CYS A 1 414 ? -13.010 -15.399 10.353 1.00 50.75 414 CYS A N 1
ATOM 3431 C CA . CYS A 1 414 ? -12.615 -15.997 11.636 1.00 50.75 414 CYS A CA 1
ATOM 3432 C C . CYS A 1 414 ? -12.619 -15.030 12.841 1.00 50.75 414 CYS A C 1
ATOM 3434 O O . CYS A 1 414 ? -13.054 -15.418 13.921 1.00 50.75 414 CYS A O 1
ATOM 3436 N N . ILE A 1 415 ? -12.154 -13.781 12.697 1.00 55.88 415 ILE A N 1
ATOM 3437 C CA . ILE A 1 415 ? -12.167 -12.807 13.813 1.00 55.88 415 ILE A CA 1
ATOM 3438 C C . ILE A 1 415 ? -13.561 -12.196 13.973 1.00 55.88 415 ILE A C 1
ATOM 3440 O O . ILE A 1 415 ? -14.052 -12.062 15.090 1.00 55.88 415 ILE A O 1
ATOM 3444 N N . ARG A 1 416 ? -14.217 -11.875 12.854 1.00 62.03 416 ARG A N 1
ATOM 3445 C CA . ARG A 1 416 ? -15.558 -11.288 12.840 1.00 62.03 416 ARG A CA 1
ATOM 3446 C C . ARG A 1 416 ? -16.596 -12.213 13.471 1.00 62.03 416 ARG A C 1
ATOM 3448 O O . ARG A 1 416 ? -17.362 -11.778 14.323 1.00 62.03 416 ARG A O 1
ATOM 3455 N N . ASP A 1 417 ? -16.600 -13.482 13.081 1.00 60.41 417 ASP A N 1
ATOM 3456 C CA . ASP A 1 417 ? -17.575 -14.453 13.570 1.00 60.41 417 ASP A CA 1
ATOM 3457 C C . ASP A 1 417 ? -17.317 -14.772 15.052 1.00 60.41 417 ASP A C 1
ATOM 3459 O O . ASP A 1 417 ? -18.266 -14.914 15.817 1.00 60.41 417 ASP A O 1
ATOM 3463 N N . LYS A 1 418 ? -16.049 -14.767 15.499 1.00 62.06 418 LYS A N 1
ATOM 3464 C CA . LYS A 1 418 ? -15.701 -14.843 16.930 1.00 62.06 418 LYS A CA 1
ATOM 3465 C C . LYS A 1 418 ? -16.239 -13.653 17.721 1.00 62.06 418 LYS A C 1
ATOM 3467 O O . LYS A 1 418 ? -16.890 -13.870 18.735 1.00 62.06 418 LYS A O 1
ATOM 3472 N N . LEU A 1 419 ? -16.039 -12.424 17.243 1.00 66.56 419 LEU A N 1
ATOM 3473 C CA . LEU A 1 419 ? -16.557 -11.225 17.912 1.00 66.56 419 LEU A CA 1
ATOM 3474 C C . LEU A 1 419 ? -18.093 -11.227 17.969 1.00 66.56 419 LEU A C 1
ATOM 3476 O O . LEU A 1 419 ? -18.665 -10.949 19.019 1.00 66.56 419 LEU A O 1
ATOM 3480 N N . TYR A 1 420 ? -18.774 -11.619 16.886 1.00 66.38 420 TYR A N 1
ATOM 3481 C CA . TYR A 1 420 ? -20.233 -11.773 16.896 1.00 66.38 420 TYR A CA 1
ATOM 3482 C C . TYR A 1 420 ? -20.718 -12.839 17.886 1.00 66.38 420 TYR A C 1
ATOM 3484 O O . TYR A 1 420 ? -21.744 -12.642 18.537 1.00 66.38 420 TYR A O 1
ATOM 3492 N N . LEU A 1 421 ? -20.011 -13.967 17.993 1.00 61.34 421 LEU A N 1
ATOM 3493 C CA . LEU A 1 421 ? -20.340 -15.038 18.935 1.00 61.34 421 LEU A CA 1
ATOM 3494 C C . LEU A 1 421 ? -20.075 -14.636 20.390 1.00 61.34 421 LEU A C 1
ATOM 3496 O O . LEU A 1 421 ? -20.827 -15.045 21.269 1.00 61.34 421 LEU A O 1
ATOM 3500 N N . GLU A 1 422 ? -19.031 -13.849 20.646 1.00 64.94 422 GLU A N 1
ATOM 3501 C CA . GLU A 1 422 ? -18.685 -13.364 21.985 1.00 64.94 422 GLU A CA 1
ATOM 3502 C C . GLU A 1 422 ? -19.637 -12.264 22.469 1.00 64.94 422 GLU A C 1
ATOM 3504 O O . GLU A 1 422 ? -19.999 -12.264 23.637 1.00 64.94 422 GLU A O 1
ATOM 3509 N N . ILE A 1 423 ? -20.109 -11.377 21.586 1.00 67.69 423 ILE A N 1
ATOM 3510 C CA . ILE A 1 423 ? -21.059 -10.309 21.953 1.00 67.69 423 ILE A CA 1
ATOM 3511 C C . ILE A 1 423 ? -22.473 -10.851 22.222 1.00 67.69 423 ILE A C 1
ATOM 3513 O O . ILE A 1 423 ? -23.221 -10.249 22.988 1.00 67.69 423 ILE A O 1
ATOM 3517 N N . LYS A 1 424 ? -22.852 -11.974 21.595 1.00 58.81 424 LYS A N 1
ATOM 3518 C CA . LYS A 1 424 ? -24.150 -12.642 21.813 1.00 58.81 424 LYS A CA 1
ATOM 3519 C C . LYS A 1 424 ? -24.228 -13.440 23.122 1.00 58.81 424 LYS A C 1
ATOM 3521 O O . LYS A 1 424 ? -25.316 -13.911 23.450 1.00 58.81 424 LYS A O 1
ATOM 3526 N N . LYS A 1 425 ? -23.103 -13.626 23.815 1.00 55.66 425 LYS A N 1
ATOM 3527 C CA . LYS A 1 425 ? -23.035 -14.186 25.169 1.00 55.66 425 LYS A CA 1
ATOM 3528 C C . LYS A 1 425 ? -23.058 -13.057 26.196 1.00 55.66 425 LYS A C 1
ATOM 3530 O O . LYS A 1 425 ? -23.651 -13.312 27.261 1.00 55.66 425 LYS A O 1
#

Mean predicted aligned error: 13.72 Å

Secondary structure (DSSP, 8-state):
-PPPPHHHHHHHHHHHTT-SSHHHHHHHHT--HHHHHHHTTTSS---HHHHHHHHHHHHHHHHHTT--HHHHHHHHHHHHHHHHHHHHHHHT-----GGGSTHHHHHHHHHHHHHHHHHHHHHHHHHHHH---HHHHHHHHHHHHHHHHT---GGGHHHHHHHHHHHHHHHHHHHHHHHHTT-HHHHHHHHHHHHHHHHHHT-HHHHHHHHHHHHHHHHHH--HHHHHHHHHHHHHHHHHH--HHHHHHHHHHHHHHHHHHHSTTHHHHS-GGGHHHHHHHHHHHHHHHHHHHHHH-----HHHHHHHHHHHHHHHHHHHT-TTS-HHHHHHHHHHHHHHHHHHHHHTT-HHHHHHHHHHHHHHHHHTT-HHHHHHHHHHHHHHHHHTT-HHHHHHHHHHHHTS-----HHHHHHHHHHHHHHT-

Foldseek 3Di:
DPDDDLQVLQCVLCVLLPHNGSVLLCVLLVPDSVRVSCCLLLNDPCDLSSLVSNLNSSQVVVVVVVDDSLLSLQSSVQSVLLSQLNSCVSVVHDRDDPVPYCVVVSVVVNVVVVVVLVVVLVVLLVCLQPDPDLVVNLVSVLVSLVSVLSDDQPQPLPVLLVVCVVSCVSCVVSLVVCLVVVVLVSLLSSLVRCLVSCVSNVVLVSLLVSLVSNLVCCVPVVPVLSVLLSLLSQLVSLLVVLPPVSLVSSVVSLVVNVCQCPPPCNVVPHPLVSCVSLLSSLLSLLSSLLSCCVPVVPDDDPVNNVVSLVSSVVSLVVSLPPPPDNPLVNLVSCLSSLVSQLSVCVVVVVLVSSLVSLVSNLSSCSSSSVVVSNLVSLLSNLVSCVSVVNLVSNVVSLVVNVPRPDDDDPVSCPSSVVSVVVSVD